Protein AF-A0A965VX26-F1 (afdb_monomer)

Nearest PDB structures (foldseek):
  9bou-assembly1_A  TM=5.427E-01  e=1.656E-04  Streptomyces coelicolor A3(2)
  5ig9-assembly2_C  TM=5.620E-01  e=6.308E-04  Microcystis aeruginosa MRC
  5wp3-assembly1_B  TM=5.581E-01  e=1.119E+00  synthetic construct

Mean predicted aligned error: 7.08 Å

Structure (mmCIF, N/CA/C/O backbone):
data_AF-A0A965VX26-F1
#
_entry.id   AF-A0A965VX26-F1
#
loop_
_atom_site.group_PDB
_atom_site.id
_atom_site.type_symbol
_atom_site.label_atom_id
_atom_site.label_alt_id
_atom_site.label_comp_id
_atom_site.label_asym_id
_atom_site.label_entity_id
_atom_site.label_seq_id
_atom_site.pdbx_PDB_ins_code
_atom_site.Cartn_x
_atom_site.Cartn_y
_atom_site.Cartn_z
_atom_site.occupancy
_atom_site.B_iso_or_equiv
_atom_site.auth_seq_id
_atom_site.auth_comp_id
_atom_site.auth_asym_id
_atom_site.auth_atom_id
_atom_site.pdbx_PDB_model_num
ATOM 1 N N . MET A 1 1 ? -35.410 -20.262 22.125 1.00 46.94 1 MET A N 1
ATOM 2 C CA . MET A 1 1 ? -34.190 -19.882 21.387 1.00 46.94 1 MET A CA 1
ATOM 3 C C . MET A 1 1 ? -33.340 -19.057 22.327 1.00 46.94 1 MET A C 1
ATOM 5 O O . MET A 1 1 ? -33.907 -18.409 23.198 1.00 46.94 1 MET A O 1
ATOM 9 N N . ASN A 1 2 ? -32.018 -19.156 22.201 1.00 61.56 2 ASN A N 1
ATOM 10 C CA . ASN A 1 2 ? -31.073 -18.291 22.903 1.00 61.56 2 ASN A CA 1
ATOM 11 C C . ASN A 1 2 ? -31.492 -16.828 22.695 1.00 61.56 2 ASN A C 1
ATOM 13 O O . ASN A 1 2 ? -31.926 -16.487 21.597 1.00 61.56 2 ASN A O 1
ATOM 17 N N . SER A 1 3 ? -31.428 -16.024 23.755 1.00 75.19 3 SER A N 1
ATOM 18 C CA . SER A 1 3 ? -31.743 -14.593 23.738 1.00 75.19 3 SER A CA 1
ATOM 19 C C . SER A 1 3 ? -31.181 -13.897 22.481 1.00 75.19 3 SER A C 1
ATOM 21 O O . SER A 1 3 ? -30.036 -14.181 22.117 1.00 75.19 3 SER A O 1
ATOM 23 N N . PRO A 1 4 ? -31.937 -12.999 21.813 1.00 82.88 4 PRO A N 1
ATOM 24 C CA . PRO A 1 4 ? -31.424 -12.213 20.685 1.00 82.88 4 PRO A CA 1
ATOM 25 C C . PRO A 1 4 ? -30.352 -11.197 21.119 1.00 82.88 4 PRO A C 1
ATOM 27 O O . PRO A 1 4 ? -29.702 -10.588 20.270 1.00 82.88 4 PRO A O 1
ATOM 30 N N . PHE A 1 5 ? -30.171 -11.019 22.432 1.00 89.94 5 PHE A N 1
ATOM 31 C CA . PHE A 1 5 ? -29.194 -10.139 23.052 1.00 89.94 5 PHE A CA 1
ATOM 32 C C . PHE A 1 5 ? -27.872 -10.882 23.250 1.00 89.94 5 PHE A C 1
ATOM 34 O O . PHE A 1 5 ? -27.717 -11.668 24.189 1.00 89.94 5 PHE A O 1
ATOM 41 N N . ILE A 1 6 ? -26.901 -10.632 22.370 1.00 92.25 6 ILE A N 1
ATOM 42 C CA . ILE A 1 6 ? -25.588 -11.275 22.457 1.00 92.25 6 ILE A CA 1
ATOM 43 C C . ILE A 1 6 ? -24.592 -10.301 23.094 1.00 92.25 6 ILE A C 1
ATOM 45 O O . ILE A 1 6 ? -24.214 -9.319 22.455 1.00 92.25 6 ILE A O 1
ATOM 49 N N . PRO A 1 7 ? -24.128 -10.539 24.332 1.00 93.94 7 PRO A N 1
ATOM 50 C CA . PRO A 1 7 ? -23.059 -9.737 24.914 1.00 93.94 7 PRO A CA 1
ATOM 51 C C . PRO A 1 7 ? -21.804 -9.747 24.048 1.00 93.94 7 PRO A C 1
ATOM 53 O O . PRO A 1 7 ? -21.308 -10.819 23.679 1.00 93.94 7 PRO A O 1
ATOM 56 N N . VAL A 1 8 ? -21.265 -8.556 23.789 1.00 94.19 8 VAL A N 1
ATOM 57 C CA . VAL A 1 8 ? -20.027 -8.380 23.024 1.00 94.19 8 VAL A CA 1
ATOM 58 C C . VAL A 1 8 ? -18.885 -9.108 23.733 1.00 94.19 8 VAL A C 1
ATOM 60 O O . VAL A 1 8 ? -18.608 -8.867 24.908 1.00 94.19 8 VAL A O 1
ATOM 63 N N . GLY A 1 9 ? -18.213 -10.008 23.016 1.00 93.06 9 GLY A N 1
ATOM 64 C CA . GLY A 1 9 ? -17.111 -10.810 23.544 1.00 93.06 9 GLY A CA 1
ATOM 65 C C . GLY A 1 9 ? -17.534 -11.947 24.466 1.00 93.06 9 GLY A C 1
ATOM 66 O O . GLY A 1 9 ? -16.700 -12.509 25.172 1.00 93.06 9 GLY A O 1
ATOM 67 N N . SER A 1 10 ? -18.817 -12.301 24.493 1.00 91.69 10 SER A N 1
ATOM 68 C CA . SER A 1 10 ? -19.232 -13.545 25.134 1.00 91.69 10 SER A CA 1
ATOM 69 C C . SER A 1 10 ? -18.765 -14.760 24.334 1.00 91.69 10 SER A C 1
ATOM 71 O O . SER A 1 10 ? -18.637 -14.712 23.116 1.00 91.69 10 SER A O 1
ATOM 73 N N . GLY A 1 11 ? -18.557 -15.900 24.996 1.00 90.94 11 GLY A N 1
ATOM 74 C CA . GLY A 1 11 ? -18.248 -17.166 24.314 1.00 90.94 11 GLY A CA 1
ATOM 75 C C . GLY A 1 11 ? -19.399 -17.725 23.460 1.00 90.94 11 GLY A C 1
ATOM 76 O O . GLY A 1 11 ? -19.327 -18.869 23.018 1.00 90.94 11 GLY A O 1
ATOM 77 N N . GLN A 1 12 ? -20.479 -16.960 23.265 1.00 91.44 12 GLN A N 1
ATOM 78 C CA . GLN A 1 12 ? -21.598 -17.342 22.416 1.00 91.44 12 GLN A CA 1
ATOM 79 C C . GLN A 1 12 ? -21.196 -17.256 20.941 1.00 91.44 12 GLN A C 1
ATOM 81 O O . GLN A 1 12 ? -20.527 -16.317 20.502 1.00 91.44 12 GLN A O 1
ATOM 86 N N . VAL A 1 13 ? -21.614 -18.260 20.175 1.00 89.62 13 VAL A N 1
ATOM 87 C CA . VAL A 1 13 ? -21.373 -18.326 18.734 1.00 89.62 13 VAL A CA 1
ATOM 88 C C . VAL A 1 13 ? -22.346 -17.387 18.031 1.00 89.62 13 VAL A C 1
ATOM 90 O O . VAL A 1 13 ? -23.559 -17.513 18.202 1.00 89.62 13 VAL A O 1
ATOM 93 N N . LEU A 1 14 ? -21.815 -16.469 17.224 1.00 89.75 14 LEU A N 1
ATOM 94 C CA . LEU A 1 14 ? -22.632 -15.631 16.356 1.00 89.75 14 LEU A CA 1
ATOM 95 C C . LEU A 1 14 ? -23.175 -16.462 15.176 1.00 89.75 14 LEU A C 1
ATOM 97 O O . LEU A 1 14 ? -22.440 -17.282 14.619 1.00 89.75 14 LEU A O 1
ATOM 101 N N . PRO A 1 15 ? -24.433 -16.252 14.756 1.00 88.44 15 PRO A N 1
ATOM 102 C CA . PRO A 1 15 ? -24.955 -16.756 13.491 1.00 88.44 15 PRO A CA 1
ATOM 103 C C . PRO A 1 15 ? -24.020 -16.425 12.319 1.00 88.44 15 PRO A C 1
ATOM 105 O O . PRO A 1 15 ? -23.493 -15.315 12.236 1.00 88.44 15 PRO A O 1
ATOM 108 N N . TRP A 1 16 ? -23.870 -17.358 11.376 1.00 82.38 16 TRP A N 1
ATOM 109 C CA . TRP A 1 16 ? -23.064 -17.194 10.147 1.00 82.38 16 TRP A CA 1
ATOM 110 C C . TRP A 1 16 ? -23.465 -15.974 9.307 1.00 82.38 16 TRP A C 1
ATOM 112 O O . TRP A 1 16 ? -22.690 -15.445 8.522 1.00 82.38 16 TRP A O 1
ATOM 122 N N . GLU A 1 17 ? -24.700 -15.553 9.500 1.00 87.25 17 GLU A N 1
ATOM 123 C CA . GLU A 1 17 ? -25.380 -14.487 8.803 1.00 87.25 17 GLU A CA 1
ATOM 124 C C . GLU A 1 17 ? -25.075 -13.086 9.361 1.00 87.25 17 GLU A C 1
ATOM 126 O O . GLU A 1 17 ? -25.539 -12.123 8.769 1.00 87.25 17 GLU A O 1
ATOM 131 N N . THR A 1 18 ? -24.349 -12.960 10.481 1.00 90.69 18 THR A N 1
ATOM 132 C CA . THR A 1 18 ? -24.051 -11.695 11.197 1.00 90.69 18 THR A CA 1
ATOM 133 C C . THR A 1 18 ? -23.145 -10.753 10.401 1.00 90.69 18 THR A C 1
ATOM 135 O O . THR A 1 18 ? -22.296 -11.210 9.633 1.00 90.69 18 THR A O 1
ATOM 138 N N . HIS A 1 19 ? -23.292 -9.437 10.601 1.00 92.19 19 HIS A N 1
ATOM 139 C CA . HIS A 1 19 ? -22.569 -8.461 9.791 1.00 92.19 19 HIS A CA 1
ATOM 140 C C . HIS A 1 19 ? -21.061 -8.618 10.042 1.00 92.19 19 HIS A C 1
ATOM 142 O O . HIS A 1 19 ? -20.663 -8.723 11.210 1.00 92.19 19 HIS A O 1
ATOM 148 N N . PRO A 1 20 ? -20.194 -8.609 9.008 1.00 92.69 20 PRO A N 1
ATOM 149 C CA . PRO A 1 20 ? -18.767 -8.887 9.183 1.00 92.69 20 PRO A CA 1
ATOM 150 C C . PRO A 1 20 ? -18.095 -8.017 10.253 1.00 92.69 20 PRO A C 1
ATOM 152 O O . PRO A 1 20 ? -17.349 -8.532 11.082 1.00 92.69 20 PRO A O 1
ATOM 155 N N . SER A 1 21 ? -18.417 -6.720 10.311 1.00 92.94 21 SER A N 1
ATOM 156 C CA . SER A 1 21 ? -17.900 -5.811 11.346 1.00 92.94 21 SER A CA 1
ATOM 157 C C . SER A 1 21 ? -18.284 -6.232 12.766 1.00 92.94 21 SER A C 1
ATOM 159 O O . SER A 1 21 ? -17.450 -6.184 13.665 1.00 92.94 21 SER A O 1
ATOM 161 N N . LEU A 1 22 ? -19.520 -6.695 12.981 1.00 94.75 22 LEU A N 1
ATOM 162 C CA . LEU A 1 22 ? -19.985 -7.153 14.294 1.00 94.75 22 LEU A CA 1
ATOM 163 C C . LEU A 1 22 ? -19.286 -8.445 14.707 1.00 94.75 22 LEU A C 1
ATOM 165 O O . LEU A 1 22 ? -18.865 -8.580 15.857 1.00 94.75 22 LEU A O 1
ATOM 169 N N . ALA A 1 23 ? -19.110 -9.367 13.756 1.00 95.00 23 ALA A N 1
ATOM 170 C CA . ALA A 1 23 ? -18.361 -10.595 13.982 1.00 95.00 23 ALA A CA 1
ATOM 171 C C . ALA A 1 23 ? -16.907 -10.304 14.389 1.00 95.00 23 ALA A C 1
ATOM 173 O O . ALA A 1 23 ? -16.409 -10.895 15.349 1.00 95.00 23 ALA A O 1
ATOM 174 N N . LEU A 1 24 ? -16.258 -9.342 13.725 1.00 95.81 24 LEU A N 1
ATOM 175 C CA . LEU A 1 24 ? -14.907 -8.899 14.069 1.00 95.81 24 LEU A CA 1
ATOM 176 C C . LEU A 1 24 ? -14.843 -8.239 15.451 1.00 95.81 24 LEU A C 1
ATOM 178 O O . LEU A 1 24 ? -13.962 -8.584 16.233 1.00 95.81 24 LEU A O 1
ATOM 182 N N . ILE A 1 25 ? -15.771 -7.337 15.790 1.00 96.62 25 ILE A N 1
ATOM 183 C CA . ILE A 1 25 ? -15.831 -6.696 17.118 1.00 96.62 25 ILE A CA 1
ATOM 184 C C . ILE A 1 25 ? -15.974 -7.752 18.219 1.00 96.62 25 ILE A C 1
ATOM 186 O O . ILE A 1 25 ? -15.219 -7.746 19.193 1.00 96.62 25 ILE A O 1
ATOM 190 N N . HIS A 1 26 ? -16.901 -8.696 18.047 1.00 96.38 26 HIS A N 1
ATOM 191 C CA . HIS A 1 26 ? -17.120 -9.788 18.995 1.00 96.38 26 HIS A CA 1
ATOM 192 C C . HIS A 1 26 ? -15.868 -10.650 19.180 1.00 96.38 26 HIS A C 1
ATOM 194 O O . HIS A 1 26 ? -15.444 -10.912 20.307 1.00 96.38 26 HIS A O 1
ATOM 200 N N . GLN A 1 27 ? -15.233 -11.037 18.072 1.00 95.94 27 GLN A N 1
ATOM 201 C CA . GLN A 1 27 ? -14.010 -11.833 18.081 1.00 95.94 27 GLN A CA 1
ATOM 202 C C . GLN A 1 27 ? -12.835 -11.083 18.725 1.00 95.94 27 GLN A C 1
ATOM 204 O O . GLN A 1 27 ? -12.102 -11.654 19.529 1.00 95.94 27 GLN A O 1
ATOM 209 N N . LEU A 1 28 ? -12.652 -9.799 18.417 1.00 96.69 28 LEU A N 1
ATOM 210 C CA . LEU A 1 28 ? -11.599 -8.982 19.018 1.00 96.69 28 LEU A CA 1
ATOM 211 C C . LEU A 1 28 ? -11.818 -8.803 20.525 1.00 96.69 28 LEU A C 1
ATOM 213 O O . LEU A 1 28 ? -10.859 -8.894 21.291 1.00 96.69 28 LEU A O 1
ATOM 217 N N . LYS A 1 29 ? -13.062 -8.622 20.986 1.00 96.88 29 LYS A N 1
ATOM 218 C CA . LYS A 1 29 ? -13.354 -8.539 22.426 1.00 96.88 29 LYS A CA 1
ATOM 219 C C . LYS A 1 29 ? -12.999 -9.849 23.142 1.00 96.88 29 LYS A C 1
ATOM 221 O O . LYS A 1 29 ? -12.417 -9.788 24.221 1.00 96.88 29 LYS A O 1
ATOM 226 N N . LEU A 1 30 ? -13.240 -11.015 22.527 1.00 95.19 30 LEU A N 1
ATOM 227 C CA . LEU A 1 30 ? -12.780 -12.317 23.048 1.00 95.19 30 LEU A CA 1
ATOM 228 C C . LEU A 1 30 ? -11.248 -12.401 23.181 1.00 95.19 30 LEU A C 1
ATOM 230 O O . LEU A 1 30 ? -10.740 -13.077 24.074 1.00 95.19 30 LEU A O 1
ATOM 234 N N . PHE A 1 31 ? -10.505 -11.684 22.334 1.00 95.50 31 PHE A N 1
ATOM 235 C CA . PHE A 1 31 ? -9.048 -11.538 22.427 1.00 95.50 31 PHE A CA 1
ATOM 236 C C . PHE A 1 31 ? -8.596 -10.393 23.352 1.00 95.50 31 PHE A C 1
ATOM 238 O O . PHE A 1 31 ? -7.444 -9.963 23.279 1.00 95.50 31 PHE A O 1
ATOM 245 N N . ASN A 1 32 ? -9.473 -9.918 24.244 1.00 96.25 32 ASN A N 1
ATOM 246 C CA . ASN A 1 32 ? -9.217 -8.842 25.207 1.00 96.25 32 ASN A CA 1
ATOM 247 C C . ASN A 1 32 ? -8.834 -7.497 24.567 1.00 96.25 32 ASN A C 1
ATOM 249 O O . ASN A 1 32 ? -8.087 -6.715 25.160 1.00 96.25 32 ASN A O 1
ATOM 253 N N . PHE A 1 33 ? -9.335 -7.201 23.365 1.00 97.00 33 PHE A N 1
ATOM 254 C CA . PHE A 1 33 ? -9.203 -5.852 22.816 1.00 97.00 33 PHE A CA 1
ATOM 255 C C . PHE A 1 33 ? -10.015 -4.846 23.644 1.00 97.00 33 PHE A C 1
ATOM 257 O O . PHE A 1 33 ? -11.072 -5.202 24.180 1.00 97.00 33 PHE A O 1
ATOM 264 N N . PRO A 1 34 ? -9.558 -3.582 23.732 1.00 96.62 34 PRO A N 1
ATOM 265 C CA . PRO A 1 34 ? -10.262 -2.533 24.455 1.00 96.62 34 PRO A CA 1
ATOM 266 C C . PRO A 1 34 ? -11.490 -2.094 23.651 1.00 96.62 34 PRO A C 1
ATOM 268 O O . PRO A 1 34 ? -11.472 -1.112 22.924 1.00 96.62 34 PRO A O 1
ATOM 271 N N . ILE A 1 35 ? -12.560 -2.867 23.734 1.00 97.06 35 ILE A N 1
ATOM 272 C CA . ILE A 1 35 ? -13.862 -2.560 23.140 1.00 97.06 35 ILE A CA 1
ATOM 273 C C . ILE A 1 35 ? -14.816 -2.281 24.309 1.00 97.06 35 ILE A C 1
ATOM 275 O O . ILE A 1 35 ? -14.767 -3.041 25.285 1.00 97.06 35 ILE A O 1
ATOM 279 N N . PRO A 1 36 ? -15.651 -1.227 24.273 1.00 96.50 36 PRO A N 1
ATOM 280 C CA . PRO A 1 36 ? -16.625 -0.957 25.333 1.00 96.50 36 PRO A CA 1
ATOM 281 C C . PRO A 1 36 ? -17.550 -2.157 25.571 1.00 96.50 36 PRO A C 1
ATOM 283 O O . PRO A 1 36 ? -17.713 -3.006 24.689 1.00 96.50 36 PRO A O 1
ATOM 286 N N . ASN A 1 37 ? -18.139 -2.278 26.762 1.00 96.75 37 ASN A N 1
ATOM 287 C CA . ASN A 1 37 ? -19.130 -3.333 26.960 1.00 96.75 37 ASN A CA 1
ATOM 288 C C . ASN A 1 37 ? -20.397 -2.995 26.179 1.00 96.75 37 ASN A C 1
ATOM 290 O O . ASN A 1 37 ? -20.661 -1.837 25.852 1.00 96.75 37 ASN A O 1
ATOM 294 N N . GLY A 1 38 ? -21.162 -4.021 25.831 1.00 96.19 38 GLY A N 1
ATOM 295 C CA . GLY A 1 38 ? -22.310 -3.818 24.974 1.00 96.19 38 GLY A CA 1
ATOM 296 C C . GLY A 1 38 ? -23.026 -5.092 24.577 1.00 96.19 38 GLY A C 1
ATOM 297 O O . GLY A 1 38 ? -22.689 -6.196 25.017 1.00 96.19 38 GLY A O 1
ATOM 298 N N . ILE A 1 39 ? -24.017 -4.908 23.715 1.00 96.44 39 ILE A N 1
ATOM 299 C CA . ILE A 1 39 ? -24.930 -5.938 23.232 1.00 96.44 39 ILE A CA 1
ATOM 300 C C . ILE A 1 39 ? -24.989 -5.856 21.705 1.00 96.44 39 ILE A C 1
ATOM 302 O O . ILE A 1 39 ? -25.083 -4.773 21.126 1.00 96.44 39 ILE A O 1
ATOM 306 N N . ILE A 1 40 ? -24.944 -7.016 21.059 1.00 95.81 40 ILE A N 1
ATOM 307 C CA . ILE A 1 40 ? -25.189 -7.199 19.631 1.00 95.81 40 ILE A CA 1
ATOM 308 C C . ILE A 1 40 ? -26.622 -7.697 19.463 1.00 95.81 40 ILE A C 1
ATOM 310 O O . ILE A 1 40 ? -27.019 -8.661 20.122 1.00 95.81 40 ILE A O 1
ATOM 314 N N . LEU A 1 41 ? -27.371 -7.057 18.566 1.00 93.81 41 LEU A N 1
ATOM 315 C CA . LEU A 1 41 ? -28.702 -7.486 18.144 1.00 93.81 41 LEU A CA 1
ATOM 316 C C . LEU A 1 41 ? -28.645 -7.892 16.684 1.00 93.81 41 LEU A C 1
ATOM 318 O O . LEU A 1 41 ? -28.256 -7.102 15.822 1.00 93.81 41 LEU A O 1
ATOM 322 N N . ILE A 1 42 ? -29.063 -9.116 16.409 1.00 89.56 42 ILE A N 1
ATOM 323 C CA . ILE A 1 42 ? -29.010 -9.682 15.067 1.00 89.56 42 ILE A CA 1
ATOM 324 C C . ILE A 1 42 ? -30.424 -9.747 14.533 1.00 89.56 42 ILE A C 1
ATOM 326 O O . ILE A 1 42 ? -31.256 -10.449 15.105 1.00 89.56 42 ILE A O 1
ATOM 330 N N . HIS A 1 43 ? -30.668 -9.019 13.446 1.00 84.50 43 HIS A N 1
ATOM 331 C CA . HIS A 1 43 ? -31.958 -8.964 12.772 1.00 84.50 43 HIS A CA 1
ATOM 332 C C . HIS A 1 43 ? -33.170 -8.885 13.732 1.00 84.50 43 HIS A C 1
ATOM 334 O O . HIS A 1 43 ? -34.036 -9.764 13.703 1.00 84.50 43 HIS A O 1
ATOM 340 N N . PRO A 1 44 ? -33.237 -7.871 14.620 1.00 81.69 44 PRO A N 1
ATOM 341 C CA . PRO A 1 44 ? -34.403 -7.703 15.478 1.00 81.69 44 PRO A CA 1
ATOM 342 C C . PRO A 1 44 ? -35.669 -7.575 14.620 1.00 81.69 44 PRO A C 1
ATOM 344 O O . PRO A 1 44 ? -35.653 -6.973 13.545 1.00 81.69 44 PRO A O 1
ATOM 347 N N . ASN A 1 45 ? -36.754 -8.207 15.067 1.00 77.88 45 ASN A N 1
ATOM 348 C CA . ASN A 1 45 ? -37.990 -8.267 14.300 1.00 77.88 45 ASN A CA 1
ATOM 349 C C . ASN A 1 45 ? -38.644 -6.878 14.301 1.00 77.88 45 ASN A C 1
ATOM 351 O O . ASN A 1 45 ? -38.993 -6.357 15.361 1.00 77.88 45 ASN A O 1
ATOM 355 N N . PHE A 1 46 ? -38.764 -6.270 13.122 1.00 74.06 46 PHE A N 1
ATOM 356 C CA . PHE A 1 46 ? -39.333 -4.936 12.965 1.00 74.06 46 PHE A CA 1
ATOM 357 C C . PHE A 1 46 ? -40.753 -5.010 12.426 1.00 74.06 46 PHE A C 1
ATOM 359 O O . PHE A 1 46 ? -41.030 -5.667 11.421 1.00 74.06 46 PHE A O 1
ATOM 366 N N . ASN A 1 47 ? -41.646 -4.272 13.070 1.00 69.00 47 ASN A N 1
ATOM 367 C CA . ASN A 1 47 ? -43.015 -4.078 12.630 1.00 69.00 47 ASN A CA 1
ATOM 368 C C . ASN A 1 47 ? -43.028 -2.867 11.679 1.00 69.00 47 ASN A C 1
ATOM 370 O O . ASN A 1 47 ? -42.123 -2.032 11.717 1.00 69.00 47 ASN A O 1
ATOM 374 N N . GLN A 1 48 ? -44.084 -2.693 10.874 1.00 60.91 48 GLN A N 1
ATOM 375 C CA . GLN A 1 48 ? -44.227 -1.501 10.012 1.00 60.91 48 GLN A CA 1
ATOM 376 C C . GLN A 1 48 ? -44.208 -0.167 10.793 1.00 60.91 48 GLN A C 1
ATOM 378 O O . GLN A 1 48 ? -43.958 0.878 10.202 1.00 60.91 48 GLN A O 1
ATOM 383 N N . GLU A 1 49 ? -44.438 -0.199 12.110 1.00 64.88 49 GLU A N 1
ATOM 384 C CA . GLU A 1 49 ? -44.476 0.970 13.003 1.00 64.88 49 GLU A CA 1
ATOM 385 C C . GLU A 1 49 ? -43.194 1.157 13.852 1.00 64.88 49 GLU A C 1
ATOM 387 O O . GLU A 1 49 ? -43.099 2.107 14.634 1.00 64.88 49 GLU A O 1
ATOM 392 N N . GLY A 1 50 ? -42.190 0.283 13.700 1.00 67.50 50 GLY A N 1
ATOM 393 C CA . GLY A 1 50 ? -40.934 0.311 14.460 1.00 67.50 50 GLY A CA 1
ATOM 394 C C . GLY A 1 50 ? -40.655 -0.984 15.228 1.00 67.50 50 GLY A C 1
ATOM 395 O O . GLY A 1 50 ? -41.150 -2.052 14.871 1.00 67.50 50 GLY A O 1
ATOM 396 N N . LEU A 1 51 ? -39.826 -0.898 16.272 1.00 76.56 51 LEU A N 1
ATOM 397 C CA . LEU A 1 51 ? -39.580 -2.022 17.180 1.00 76.56 51 LEU A CA 1
ATOM 398 C C . LEU A 1 51 ? -40.832 -2.373 17.980 1.00 76.56 51 LEU A C 1
ATOM 400 O O . LEU A 1 51 ? -41.523 -1.481 18.470 1.00 76.56 51 LEU A O 1
ATOM 404 N N . ASP A 1 52 ? -41.066 -3.673 18.158 1.00 84.69 52 ASP A N 1
ATOM 405 C CA . ASP A 1 52 ? -42.043 -4.187 19.114 1.00 84.69 52 ASP A CA 1
ATOM 406 C C . ASP A 1 52 ? -41.780 -3.577 20.512 1.00 84.69 52 ASP A C 1
ATOM 408 O O . ASP A 1 52 ? -40.670 -3.729 21.037 1.00 84.69 52 ASP A O 1
ATOM 412 N N . PRO A 1 53 ? -42.760 -2.882 21.129 1.00 86.00 53 PRO A N 1
ATOM 413 C CA . PRO A 1 53 ? -42.610 -2.317 22.468 1.00 86.00 53 PRO A CA 1
ATOM 414 C C . PRO A 1 53 ? -42.150 -3.344 23.504 1.00 86.00 53 PRO A C 1
ATOM 416 O O . PRO A 1 53 ? -41.346 -3.009 24.371 1.00 86.00 53 PRO A O 1
ATOM 419 N N . HIS A 1 54 ? -42.598 -4.598 23.381 1.00 89.00 54 HIS A N 1
ATOM 420 C CA . HIS A 1 54 ? -42.197 -5.653 24.304 1.00 89.00 54 HIS A CA 1
ATOM 421 C C . HIS A 1 54 ? -40.706 -5.987 24.175 1.00 89.00 54 HIS A C 1
ATOM 423 O O . HIS A 1 54 ? -40.007 -6.098 25.178 1.00 89.00 54 HIS A O 1
ATOM 429 N N . PHE A 1 55 ? -40.187 -6.047 22.945 1.00 89.06 55 PHE A N 1
ATOM 430 C CA . PHE A 1 55 ? -38.757 -6.242 22.704 1.00 89.06 55 PHE A CA 1
ATOM 431 C C . PHE A 1 55 ? -37.925 -5.088 23.274 1.00 89.06 55 PHE A C 1
ATOM 433 O O . PHE A 1 55 ? -36.833 -5.307 23.796 1.00 89.06 55 PHE A O 1
ATOM 440 N N . LEU A 1 56 ? -38.417 -3.847 23.177 1.00 89.00 56 LEU A N 1
ATOM 441 C CA . LEU A 1 56 ? -37.714 -2.693 23.736 1.00 89.00 56 LEU A CA 1
ATOM 442 C C . LEU A 1 56 ? -37.644 -2.765 25.269 1.00 89.00 56 LEU A C 1
ATOM 444 O O . LEU A 1 56 ? -36.593 -2.467 25.833 1.00 89.00 56 LEU A O 1
ATOM 448 N N . GLU A 1 57 ? -38.722 -3.186 25.935 1.00 90.88 57 GLU A N 1
ATOM 449 C CA . GLU A 1 57 ? -38.730 -3.422 27.385 1.00 90.88 57 GLU A CA 1
ATOM 450 C C . GLU A 1 57 ? -37.748 -4.532 27.785 1.00 90.88 57 GLU A C 1
ATOM 452 O O . GLU A 1 57 ? -36.957 -4.337 28.711 1.00 90.88 57 GLU A O 1
ATOM 457 N N . GLU A 1 58 ? -37.739 -5.656 27.058 1.00 91.94 58 GLU A N 1
ATOM 458 C CA . GLU A 1 58 ? -36.780 -6.747 27.272 1.00 91.94 58 GLU A CA 1
ATOM 459 C C . GLU A 1 58 ? -35.331 -6.274 27.096 1.00 91.94 58 GLU A C 1
ATOM 461 O O . GLU A 1 58 ? -34.479 -6.563 27.935 1.00 91.94 58 GLU A O 1
ATOM 466 N N . LEU A 1 59 ? -35.049 -5.493 26.049 1.00 91.31 59 LEU A N 1
ATOM 467 C CA . LEU A 1 59 ? -33.723 -4.931 25.802 1.00 91.31 59 LEU A CA 1
ATOM 468 C C . LEU A 1 59 ? -33.292 -3.976 26.922 1.00 91.31 59 LEU A C 1
ATOM 470 O O . LEU A 1 59 ? -32.149 -4.030 27.369 1.00 91.31 59 LEU A O 1
ATOM 474 N N . GLN A 1 60 ? -34.182 -3.095 27.381 1.00 91.50 60 GLN A N 1
ATOM 475 C CA . GLN A 1 60 ? -33.878 -2.189 28.491 1.00 91.50 60 GLN A CA 1
ATOM 476 C C . GLN A 1 60 ? -33.577 -2.961 29.776 1.00 91.50 60 GLN A C 1
ATOM 478 O O . GLN A 1 60 ? -32.658 -2.596 30.509 1.00 91.50 60 GLN A O 1
ATOM 483 N N . GLU A 1 61 ? -34.336 -4.019 30.050 1.00 92.44 61 GLU A N 1
ATOM 484 C CA . GLU A 1 61 ? -34.111 -4.870 31.211 1.00 92.44 61 GLU A CA 1
ATOM 485 C C . GLU A 1 61 ? -32.782 -5.625 31.108 1.00 92.44 61 GLU A C 1
ATOM 487 O O . GLU A 1 61 ? -32.007 -5.638 32.062 1.00 92.44 61 GLU A O 1
ATOM 492 N N . GLU A 1 62 ? -32.447 -6.144 29.928 1.00 92.19 62 GLU A N 1
ATOM 493 C CA . GLU A 1 62 ? -31.158 -6.779 29.657 1.00 92.19 62 GLU A CA 1
ATOM 494 C C . GLU A 1 62 ? -29.983 -5.801 29.854 1.00 92.19 62 GLU A C 1
ATOM 496 O O . GLU A 1 62 ? -28.965 -6.160 30.448 1.00 92.19 62 GLU A O 1
ATOM 501 N N . ILE A 1 63 ? -30.118 -4.545 29.406 1.00 92.06 63 ILE A N 1
ATOM 502 C CA . ILE A 1 63 ? -29.110 -3.492 29.618 1.00 92.06 63 ILE A CA 1
ATOM 503 C C . ILE A 1 63 ? -28.919 -3.221 31.120 1.00 92.06 63 ILE A C 1
ATOM 505 O O . ILE A 1 63 ? -27.777 -3.131 31.578 1.00 92.06 63 ILE A O 1
ATOM 509 N N . ARG A 1 64 ? -30.010 -3.147 31.901 1.00 92.00 64 ARG A N 1
ATOM 510 C CA . ARG A 1 64 ? -29.955 -2.949 33.364 1.00 92.00 64 ARG A CA 1
ATOM 511 C C . ARG A 1 64 ? -29.320 -4.134 34.085 1.00 92.00 64 ARG A C 1
ATOM 513 O O . ARG A 1 64 ? -28.459 -3.928 34.935 1.00 92.00 64 ARG A O 1
ATOM 520 N N . GLN A 1 65 ? -29.707 -5.361 33.737 1.00 92.19 65 GLN A N 1
ATOM 521 C CA . GLN A 1 65 ? -29.168 -6.587 34.342 1.00 92.19 65 GLN A CA 1
ATOM 522 C C . GLN A 1 65 ? -27.668 -6.755 34.098 1.00 92.19 65 GLN A C 1
ATOM 524 O O . GLN A 1 65 ? -26.974 -7.390 34.889 1.00 92.19 65 GLN A O 1
ATOM 529 N N . ARG A 1 66 ? -27.165 -6.181 33.004 1.00 88.50 66 ARG A N 1
ATOM 530 C CA . ARG A 1 66 ? -25.746 -6.193 32.635 1.00 88.50 66 ARG A CA 1
ATOM 531 C C . ARG A 1 66 ? -24.947 -5.030 33.210 1.00 88.50 66 ARG A C 1
ATOM 533 O O . ARG A 1 66 ? -23.760 -4.943 32.913 1.00 88.50 66 ARG A O 1
ATOM 540 N N . GLU A 1 67 ? -25.585 -4.166 33.998 1.00 91.31 67 GLU A N 1
ATOM 541 C CA . GLU A 1 67 ? -24.966 -2.994 34.626 1.00 91.31 67 GLU A CA 1
ATOM 542 C C . GLU A 1 67 ? -24.277 -2.054 33.618 1.00 91.31 67 GLU A C 1
ATOM 544 O O . GLU A 1 67 ? -23.308 -1.377 33.957 1.00 91.31 67 GLU A O 1
ATOM 549 N N . LEU A 1 68 ? -24.778 -1.997 32.377 1.00 89.75 68 LEU A N 1
ATOM 550 C CA . LEU A 1 68 ? -24.257 -1.066 31.377 1.00 89.75 68 LEU A CA 1
ATOM 551 C C . LEU A 1 68 ? -24.614 0.377 31.758 1.00 89.75 68 LEU A C 1
ATOM 553 O O . LEU A 1 68 ? -25.648 0.646 32.380 1.00 89.75 68 LEU A O 1
ATOM 557 N N . THR A 1 69 ? -23.782 1.330 31.342 1.00 85.06 69 THR A N 1
ATOM 558 C CA . THR A 1 69 ? -24.050 2.758 31.558 1.00 85.06 69 THR A CA 1
ATOM 559 C C . THR A 1 69 ? -25.355 3.208 30.898 1.00 85.06 69 THR A C 1
ATOM 561 O O . THR A 1 69 ? -25.724 2.742 29.824 1.00 85.06 69 THR A O 1
ATOM 564 N N . LEU A 1 70 ? -26.041 4.185 31.505 1.00 87.44 70 LEU A N 1
ATOM 565 C CA . LEU A 1 70 ? -27.261 4.773 30.927 1.00 87.44 70 LEU A CA 1
ATOM 566 C C . LEU A 1 70 ? -26.993 5.618 29.670 1.00 87.44 70 LEU A C 1
ATOM 568 O O . LEU A 1 70 ? -27.927 5.903 28.927 1.00 87.44 70 LEU A O 1
ATOM 572 N N . ASP A 1 71 ? -25.739 6.020 29.447 1.00 91.88 71 ASP A N 1
ATOM 573 C CA . ASP A 1 71 ? -25.282 6.712 28.241 1.00 91.88 71 ASP A CA 1
ATOM 574 C C . ASP A 1 71 ? -24.669 5.681 27.285 1.00 91.88 71 ASP A C 1
ATOM 576 O O . ASP A 1 71 ? -23.694 4.996 27.618 1.00 91.88 71 ASP A O 1
ATOM 580 N N . LEU A 1 72 ? -25.286 5.528 26.119 1.00 94.38 72 LEU A N 1
ATOM 581 C CA . LEU A 1 72 ? -25.033 4.459 25.161 1.00 94.38 72 LEU A CA 1
ATOM 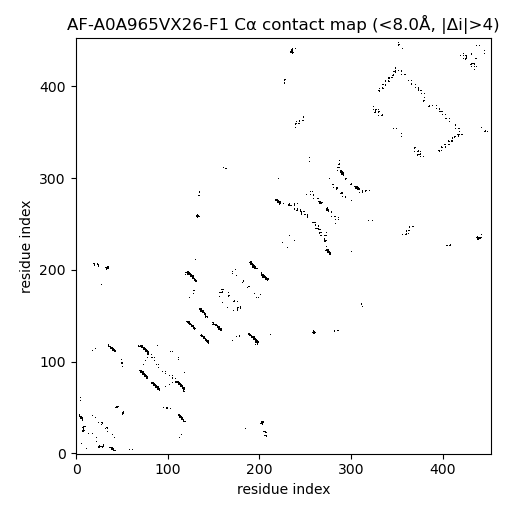582 C C . LEU A 1 72 ? -24.744 5.038 23.776 1.00 94.38 72 LEU A C 1
ATOM 584 O O . LEU A 1 72 ? -25.117 6.159 23.433 1.00 94.38 72 LEU A O 1
ATOM 588 N N . THR A 1 73 ? -24.096 4.244 22.936 1.00 93.94 73 THR A N 1
ATOM 589 C CA . THR A 1 73 ? -23.950 4.507 21.504 1.00 93.94 73 THR A CA 1
ATOM 590 C C . THR A 1 73 ? -24.571 3.358 20.734 1.00 93.94 73 THR A C 1
ATOM 592 O O . THR A 1 73 ? -24.172 2.207 20.912 1.00 93.94 73 THR A O 1
ATOM 595 N N . LEU A 1 74 ? -25.538 3.675 19.876 1.00 95.00 74 LEU A N 1
ATOM 596 C CA . LEU A 1 74 ? -26.162 2.717 18.975 1.00 95.00 74 LEU A CA 1
ATOM 597 C C . LEU A 1 74 ? -25.559 2.883 17.583 1.00 95.00 74 LEU A C 1
ATOM 599 O O . LEU A 1 74 ? -25.589 3.978 17.019 1.00 95.00 74 LEU A O 1
ATOM 603 N N . THR A 1 75 ? -25.053 1.783 17.032 1.00 94.25 75 THR A N 1
ATOM 604 C CA . THR A 1 75 ? -24.602 1.685 15.644 1.00 94.25 75 THR A CA 1
ATOM 605 C C . THR A 1 75 ? -25.424 0.636 14.905 1.00 94.25 75 THR A C 1
ATOM 607 O O . THR A 1 75 ? -25.501 -0.510 15.343 1.00 94.25 75 THR A O 1
ATOM 610 N N . ALA A 1 76 ? -26.023 1.019 13.783 1.00 93.50 76 ALA A N 1
ATOM 611 C CA . ALA A 1 76 ? -26.786 0.145 12.902 1.00 93.50 76 ALA A CA 1
ATOM 612 C C . ALA A 1 76 ? -25.995 -0.165 11.622 1.00 93.50 76 ALA A C 1
ATOM 614 O O . ALA A 1 76 ? -25.374 0.729 11.036 1.00 93.50 76 ALA A O 1
ATOM 615 N N . PHE A 1 77 ? -26.043 -1.428 11.196 1.00 91.62 77 PHE A N 1
ATOM 616 C CA . PHE A 1 77 ? -25.314 -1.969 10.049 1.00 91.62 77 PHE A CA 1
ATOM 617 C C . PHE A 1 77 ? -26.294 -2.560 9.031 1.00 91.62 77 PHE A C 1
ATOM 619 O O . PHE A 1 77 ? -26.966 -3.551 9.327 1.00 91.62 77 PHE A O 1
ATOM 626 N N . GLY A 1 78 ? -26.375 -1.960 7.841 1.00 89.38 78 GLY A N 1
ATOM 627 C CA . GLY A 1 78 ? -27.158 -2.482 6.716 1.00 89.38 78 GLY A CA 1
ATOM 628 C C . GLY A 1 78 ? -26.373 -3.479 5.854 1.00 89.38 78 GLY A C 1
ATOM 629 O O . GLY A 1 78 ? -25.149 -3.420 5.789 1.00 89.38 78 GLY A O 1
ATOM 630 N N . TYR A 1 79 ? -27.071 -4.391 5.170 1.00 81.94 79 TYR A N 1
ATOM 631 C CA . TYR A 1 79 ? -26.473 -5.405 4.285 1.00 81.94 79 TYR A CA 1
ATOM 632 C C . TYR A 1 79 ? -26.719 -5.095 2.808 1.00 81.94 79 TYR A C 1
ATOM 634 O O . TYR A 1 79 ? -27.546 -5.744 2.171 1.00 81.94 79 TYR A O 1
ATOM 642 N N . GLU A 1 80 ? -25.999 -4.120 2.258 1.00 77.56 80 GLU A N 1
ATOM 643 C CA . GLU A 1 80 ? -25.941 -3.849 0.814 1.00 77.56 80 GLU A CA 1
ATOM 644 C C . GLU A 1 80 ? -24.547 -3.334 0.428 1.00 77.56 80 GLU A C 1
ATOM 646 O O . GLU A 1 80 ? -23.830 -2.808 1.276 1.00 77.56 80 GLU A O 1
ATOM 651 N N . GLU A 1 81 ? -24.154 -3.458 -0.849 1.00 56.75 81 GLU A N 1
ATOM 652 C CA . GLU A 1 81 ? -22.817 -3.065 -1.349 1.00 56.75 81 GLU A CA 1
ATOM 653 C C . GLU A 1 81 ? -22.462 -1.586 -1.092 1.00 56.75 81 GLU A C 1
ATOM 655 O O . GLU A 1 81 ? -21.287 -1.231 -1.103 1.00 56.75 81 GLU A O 1
ATOM 660 N N . ASN A 1 82 ? -23.460 -0.743 -0.796 1.00 58.34 82 ASN A N 1
ATOM 661 C CA . ASN A 1 82 ? -23.303 0.669 -0.435 1.00 58.34 82 ASN A CA 1
ATOM 662 C C . ASN A 1 82 ? -23.949 1.026 0.915 1.00 58.34 82 ASN A C 1
ATOM 664 O O . ASN A 1 82 ? -24.233 2.199 1.164 1.00 58.34 82 ASN A O 1
ATOM 668 N N . ALA A 1 83 ? -24.245 0.039 1.765 1.00 61.88 83 ALA A N 1
ATOM 669 C CA . ALA A 1 83 ? -24.940 0.296 3.018 1.00 61.88 83 ALA A CA 1
ATOM 670 C C . ALA A 1 83 ? -24.108 1.216 3.921 1.00 61.88 83 ALA A C 1
ATOM 672 O O . ALA A 1 83 ? -22.962 0.931 4.272 1.00 61.88 83 ALA A O 1
ATOM 673 N N . SER A 1 84 ? -24.702 2.349 4.287 1.00 71.44 84 SER A N 1
ATOM 674 C CA . SER A 1 84 ? -24.142 3.267 5.265 1.00 71.44 84 SER A CA 1
ATOM 675 C C . SER A 1 84 ? -24.219 2.654 6.664 1.00 71.44 84 SER A C 1
ATOM 677 O O . SER A 1 84 ? -25.108 1.865 6.982 1.00 71.44 84 SER A O 1
ATOM 679 N N . THR A 1 85 ? -23.277 3.023 7.526 1.00 82.69 85 THR A N 1
ATOM 680 C CA . THR A 1 85 ? -23.424 2.822 8.967 1.00 82.69 85 THR A CA 1
ATOM 681 C C . THR A 1 85 ? -24.125 4.039 9.555 1.00 82.69 85 THR A C 1
ATOM 683 O O . THR A 1 85 ? -23.828 5.181 9.194 1.00 82.69 85 THR A O 1
ATOM 686 N N . PHE A 1 86 ? -25.071 3.808 10.460 1.00 86.88 86 PHE A N 1
ATOM 687 C CA . PHE A 1 86 ? -25.704 4.875 11.232 1.00 86.88 86 PHE A CA 1
ATOM 688 C C . PHE A 1 86 ? -25.254 4.752 12.680 1.00 86.88 86 PHE A C 1
ATOM 690 O O . PHE A 1 86 ? -25.498 3.721 13.297 1.00 86.88 86 PHE A O 1
ATOM 697 N N . THR A 1 87 ? -24.634 5.793 13.229 1.00 88.44 87 THR A N 1
ATOM 698 C CA . THR A 1 87 ? -24.183 5.818 14.625 1.00 88.44 87 THR A CA 1
ATOM 699 C C . THR A 1 87 ? -24.754 7.040 15.323 1.00 88.44 87 THR A C 1
ATOM 701 O O . THR A 1 87 ? -24.608 8.159 14.828 1.00 88.44 87 THR A O 1
ATOM 704 N N . ARG A 1 88 ? -25.383 6.847 16.487 1.00 90.00 88 ARG A N 1
ATOM 705 C CA . ARG A 1 88 ? -25.914 7.953 17.292 1.00 90.00 88 ARG A CA 1
ATOM 706 C C . ARG A 1 88 ? -25.801 7.664 18.793 1.00 90.00 88 ARG A C 1
ATOM 708 O O . ARG A 1 88 ? -26.064 6.533 19.211 1.00 90.00 88 ARG A O 1
ATOM 715 N N . PRO A 1 89 ? -25.429 8.662 19.617 1.00 90.81 89 PRO A N 1
ATOM 716 C CA . PRO A 1 89 ? -25.554 8.538 21.063 1.00 90.81 89 PRO A CA 1
ATOM 717 C C . PRO A 1 89 ? -27.031 8.450 21.465 1.00 90.81 89 PRO A C 1
ATOM 719 O O . PRO A 1 89 ? -27.896 9.047 20.819 1.00 90.81 89 PRO A O 1
ATOM 722 N N . CYS A 1 90 ? -27.315 7.710 22.530 1.00 92.56 90 CYS A N 1
ATOM 723 C CA . CYS A 1 90 ? -28.659 7.522 23.062 1.00 92.56 90 CYS A CA 1
ATOM 724 C C . CYS A 1 90 ? -28.622 7.218 24.562 1.00 92.56 90 CYS A C 1
ATOM 726 O O . CYS A 1 90 ? -27.605 6.802 25.108 1.00 92.56 90 CYS A O 1
ATOM 728 N N . THR A 1 91 ? -29.758 7.412 25.213 1.00 93.50 91 THR A N 1
ATOM 729 C CA . THR A 1 91 ? -30.041 6.952 26.575 1.00 93.50 91 THR A CA 1
ATOM 730 C C . THR A 1 91 ? -31.077 5.835 26.530 1.00 93.50 91 THR A C 1
ATOM 732 O O . THR A 1 91 ? -31.690 5.600 25.484 1.00 93.50 91 THR A O 1
ATOM 735 N N . LEU A 1 92 ? -31.335 5.166 27.656 1.00 89.38 92 LEU A N 1
ATOM 736 C CA . LEU A 1 92 ? -32.404 4.161 27.729 1.00 89.38 92 LEU A CA 1
ATOM 737 C C . LEU A 1 92 ? -33.773 4.717 27.301 1.00 89.38 92 LEU A C 1
ATOM 739 O O . LEU A 1 92 ? -34.537 4.009 26.644 1.00 89.38 92 LEU A O 1
ATOM 743 N N . GLU A 1 93 ? -34.073 5.975 27.636 1.00 89.88 93 GLU A N 1
ATOM 744 C CA . GLU A 1 93 ? -35.348 6.627 27.313 1.00 89.88 93 GLU A CA 1
ATOM 745 C C . GLU A 1 93 ? -35.470 6.972 25.823 1.00 89.88 93 GLU A C 1
ATOM 747 O O . GLU A 1 93 ? -36.559 6.912 25.260 1.00 89.88 93 GLU A O 1
ATOM 752 N N . THR A 1 94 ? -34.354 7.315 25.174 1.00 92.06 94 THR A N 1
ATOM 753 C CA . THR A 1 94 ? -34.321 7.746 23.762 1.00 92.06 94 THR A CA 1
ATOM 754 C C . THR A 1 94 ? -34.008 6.606 22.791 1.00 92.06 94 THR A C 1
ATOM 756 O O . THR A 1 94 ? -34.086 6.781 21.573 1.00 92.06 94 THR A O 1
ATOM 759 N N . LEU A 1 95 ? -33.696 5.414 23.308 1.00 90.00 95 LEU A N 1
ATOM 760 C CA . LEU A 1 95 ? -33.285 4.247 22.531 1.00 90.00 95 LEU A CA 1
ATOM 761 C C . LEU A 1 95 ? -34.289 3.900 21.418 1.00 90.00 95 LEU A C 1
ATOM 763 O O . LEU A 1 95 ? -33.894 3.728 20.266 1.00 90.00 95 LEU A O 1
ATOM 767 N N . GLY A 1 96 ? -35.589 3.867 21.731 1.00 89.44 96 GLY A N 1
ATOM 768 C CA . GLY A 1 96 ? -36.641 3.544 20.759 1.00 89.44 96 GLY A CA 1
ATOM 769 C C . GLY A 1 96 ? -36.733 4.537 19.592 1.00 89.44 96 GLY A C 1
ATOM 770 O O . GLY A 1 96 ? -36.948 4.134 18.448 1.00 89.44 96 GLY A O 1
ATOM 771 N N . GLU A 1 97 ? -36.516 5.830 19.851 1.00 90.25 97 GLU A N 1
ATOM 772 C CA . GLU A 1 97 ? -36.495 6.866 18.809 1.00 90.25 97 GLU A CA 1
ATOM 773 C C . GLU A 1 97 ? -35.267 6.727 17.905 1.00 90.25 97 GLU A C 1
ATOM 775 O O . GLU A 1 97 ? -35.373 6.820 16.681 1.00 90.25 97 GLU A O 1
ATOM 780 N N . VAL A 1 98 ? -34.101 6.453 18.497 1.00 89.06 98 VAL A N 1
ATOM 781 C CA . VAL A 1 98 ? -32.851 6.265 17.751 1.00 89.06 98 VAL A CA 1
ATOM 782 C C . VAL A 1 98 ? -32.912 5.019 16.871 1.00 89.06 98 VAL A C 1
ATOM 784 O O . VAL A 1 98 ? -32.473 5.074 15.723 1.00 89.06 98 VAL A O 1
ATOM 787 N N . PHE A 1 99 ? -33.522 3.934 17.350 1.00 90.19 99 PHE A N 1
ATOM 788 C CA . PHE A 1 99 ? -33.807 2.767 16.521 1.00 90.19 99 PHE A CA 1
ATOM 789 C C . PHE A 1 99 ? -34.713 3.098 15.337 1.00 90.19 99 PHE A C 1
ATOM 791 O O . PHE A 1 99 ? -34.389 2.726 14.211 1.00 90.19 99 PHE A O 1
ATOM 798 N N . ARG A 1 100 ? -35.823 3.815 15.566 1.00 89.50 100 ARG A N 1
ATOM 799 C CA . ARG A 1 100 ? -36.737 4.219 14.486 1.00 89.50 100 ARG A CA 1
ATOM 800 C C . ARG A 1 100 ? -35.989 5.000 13.408 1.00 89.50 100 ARG A C 1
ATOM 802 O O . ARG A 1 100 ? -36.064 4.648 12.236 1.00 89.50 100 ARG A O 1
ATOM 809 N N . HIS A 1 101 ? -35.181 5.976 13.814 1.00 90.00 101 HIS A N 1
ATOM 810 C CA . HIS A 1 101 ? -34.349 6.736 12.887 1.00 90.00 101 HIS A CA 1
ATOM 811 C C . HIS A 1 101 ? -33.306 5.885 12.162 1.00 90.00 101 HIS A C 1
ATOM 813 O O . HIS A 1 101 ? -33.056 6.111 10.981 1.00 90.00 101 HIS A O 1
ATOM 819 N N . ALA A 1 102 ? -32.681 4.917 12.832 1.00 88.38 102 ALA A N 1
ATOM 820 C CA . ALA A 1 102 ? -31.735 4.014 12.185 1.00 88.38 102 ALA A CA 1
ATOM 821 C C . ALA A 1 102 ? -32.416 3.179 11.086 1.00 88.38 102 ALA A C 1
ATOM 823 O O . ALA A 1 102 ? -31.879 3.063 9.988 1.00 88.38 102 ALA A O 1
ATOM 824 N N . ILE A 1 103 ? -33.620 2.660 11.355 1.00 87.50 103 ILE A N 1
ATOM 825 C CA . ILE A 1 103 ? -34.419 1.887 10.392 1.00 87.50 103 ILE A CA 1
ATOM 826 C C . ILE A 1 103 ? -34.855 2.762 9.215 1.00 87.50 103 ILE A C 1
ATOM 828 O O . ILE A 1 103 ? -34.754 2.335 8.071 1.00 87.50 103 ILE A O 1
ATOM 832 N N . GLU A 1 104 ? -35.304 3.993 9.469 1.00 88.00 104 GLU A N 1
ATOM 833 C CA . GLU A 1 104 ? -35.676 4.948 8.416 1.00 88.00 104 GLU A CA 1
ATOM 834 C C . GLU A 1 104 ? -34.487 5.254 7.491 1.00 88.00 104 GLU A C 1
ATOM 836 O O . GLU A 1 104 ? -34.616 5.186 6.264 1.00 88.00 104 GLU A O 1
ATOM 841 N N . ASN A 1 105 ? -33.312 5.529 8.074 1.00 86.19 105 ASN A N 1
ATOM 842 C CA . ASN A 1 105 ? -32.083 5.818 7.327 1.00 86.19 105 ASN A CA 1
ATOM 843 C C . ASN A 1 105 ? -31.577 4.613 6.527 1.00 86.19 105 ASN A C 1
ATOM 845 O O . ASN A 1 105 ? -30.998 4.787 5.458 1.00 86.19 105 ASN A O 1
ATOM 849 N N . LEU A 1 106 ? -31.805 3.401 7.031 1.00 85.31 106 LEU A N 1
ATOM 850 C CA . LEU A 1 106 ? -31.392 2.148 6.400 1.00 85.31 106 LEU A CA 1
ATOM 851 C C . LEU A 1 106 ? -32.571 1.407 5.759 1.00 85.31 106 LEU A C 1
ATOM 853 O O . LEU A 1 106 ? -32.496 0.201 5.551 1.00 85.31 106 LEU A O 1
ATOM 857 N N . SER A 1 107 ? -33.644 2.117 5.401 1.00 81.44 107 SER A N 1
ATOM 858 C CA . SER A 1 107 ? -34.898 1.531 4.893 1.00 81.44 107 SER A CA 1
ATOM 859 C C . SER A 1 107 ? -34.744 0.722 3.601 1.00 81.44 107 SER A C 1
ATOM 861 O O . SER A 1 107 ? -35.592 -0.111 3.288 1.00 81.44 107 SER A O 1
ATOM 863 N N . GLN A 1 108 ? -33.657 0.939 2.858 1.00 82.31 108 GLN A N 1
ATOM 864 C CA . GLN A 1 108 ? -33.310 0.159 1.666 1.00 82.31 108 GLN A CA 1
ATOM 865 C C . GLN A 1 108 ? -32.668 -1.192 2.014 1.00 82.31 108 GLN A C 1
ATOM 867 O O . GLN A 1 108 ? -32.785 -2.144 1.248 1.00 82.31 108 GLN A O 1
ATOM 872 N N . SER A 1 109 ? -32.049 -1.313 3.191 1.00 82.38 109 SER A N 1
ATOM 873 C CA . SER A 1 109 ? -31.397 -2.545 3.625 1.00 82.38 109 SER A CA 1
ATOM 874 C C . SER A 1 109 ? -32.427 -3.603 4.009 1.00 82.38 109 SER A C 1
ATOM 876 O O . SER A 1 109 ? -33.226 -3.422 4.924 1.00 82.38 109 SER A O 1
ATOM 878 N N . LYS A 1 110 ? -32.351 -4.774 3.369 1.00 83.06 110 LYS A N 1
ATOM 879 C CA . LYS A 1 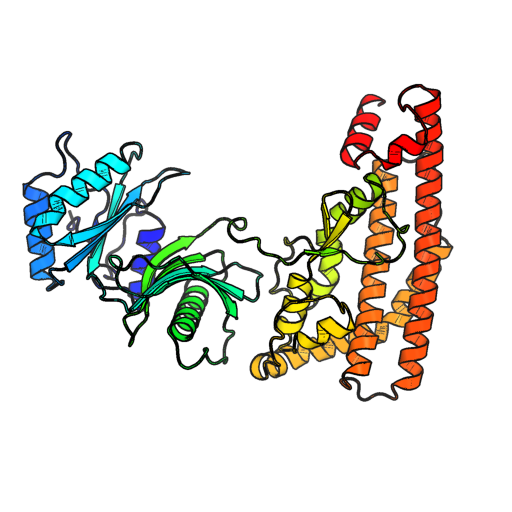110 ? -33.211 -5.933 3.690 1.00 83.06 110 LYS A CA 1
ATOM 880 C C . LYS A 1 110 ? -33.029 -6.450 5.117 1.00 83.06 110 LYS A C 1
ATOM 882 O O . LYS A 1 110 ? -33.900 -7.134 5.650 1.00 83.06 110 LYS A O 1
ATOM 887 N N . ARG A 1 111 ? -31.869 -6.169 5.703 1.00 87.06 111 ARG A N 1
ATOM 888 C CA . ARG A 1 111 ? -31.466 -6.599 7.032 1.00 87.06 111 ARG A CA 1
ATOM 889 C C . ARG A 1 111 ? -30.641 -5.510 7.685 1.00 87.06 111 ARG A C 1
ATOM 891 O O . ARG A 1 111 ? -29.768 -4.929 7.040 1.00 87.06 111 ARG A O 1
ATOM 898 N N . ILE A 1 112 ? -30.907 -5.301 8.968 1.00 90.00 112 ILE A N 1
ATOM 899 C CA . ILE A 1 112 ? -30.166 -4.381 9.816 1.00 90.00 112 ILE A CA 1
ATOM 900 C C . ILE A 1 112 ? -29.790 -5.129 11.091 1.00 90.00 112 ILE A C 1
ATOM 902 O O . ILE A 1 112 ? -30.665 -5.671 11.770 1.00 90.00 112 ILE A O 1
ATOM 906 N N . ASP A 1 113 ? -28.500 -5.149 11.401 1.00 93.12 113 ASP A N 1
ATOM 907 C CA . ASP A 1 113 ? -27.988 -5.602 12.692 1.00 93.12 113 ASP A CA 1
ATOM 908 C C . ASP A 1 113 ? -27.555 -4.377 13.516 1.00 93.12 113 ASP A C 1
ATOM 910 O O . ASP A 1 113 ? -27.210 -3.330 12.961 1.00 93.12 113 ASP A O 1
ATOM 914 N N . PHE A 1 114 ? -27.566 -4.494 14.844 1.00 94.62 114 PHE A N 1
ATOM 915 C CA . PHE A 1 114 ? -27.262 -3.384 15.748 1.00 94.62 114 PHE A CA 1
ATOM 916 C C . PHE A 1 114 ? -26.169 -3.744 16.740 1.00 94.62 114 PHE A C 1
ATOM 918 O O . PHE A 1 114 ? -26.092 -4.862 17.248 1.00 94.62 114 PHE A O 1
ATOM 925 N N . LEU A 1 115 ? -25.364 -2.740 17.060 1.00 96.19 115 LEU A N 1
ATOM 926 C CA . LEU A 1 115 ? -24.410 -2.744 18.149 1.00 96.19 115 LEU A CA 1
ATOM 927 C C . LEU A 1 115 ? -24.775 -1.631 19.119 1.00 96.19 115 LEU A C 1
ATOM 929 O O . LEU A 1 115 ? -24.834 -0.466 18.730 1.00 96.19 115 LEU A O 1
ATOM 933 N N . ILE A 1 116 ? -24.984 -1.990 20.378 1.00 96.12 116 ILE A N 1
ATOM 934 C CA . ILE A 1 116 ? -25.195 -1.042 21.467 1.00 96.12 116 ILE A CA 1
ATOM 935 C C . ILE A 1 116 ? -23.979 -1.135 22.373 1.00 96.12 116 ILE A C 1
ATOM 937 O O . ILE A 1 116 ? -23.728 -2.192 22.946 1.00 96.12 116 ILE A O 1
ATOM 941 N N . LEU A 1 117 ? -23.225 -0.048 22.490 1.00 96.50 117 LEU A N 1
ATOM 942 C CA . LEU A 1 117 ? -22.045 0.049 23.346 1.00 96.50 117 LEU A CA 1
ATOM 943 C C . LEU A 1 117 ? -22.267 1.071 24.456 1.00 96.50 117 LEU A C 1
ATOM 945 O O . LEU A 1 117 ? -22.952 2.071 24.250 1.00 96.50 117 LEU A O 1
ATOM 949 N N . GLU A 1 118 ? -21.613 0.870 25.595 1.00 95.69 118 GLU A N 1
ATOM 950 C CA . GLU A 1 118 ? -21.395 1.936 26.573 1.00 95.69 118 GLU A CA 1
ATOM 951 C C . GLU A 1 118 ? -20.709 3.124 25.900 1.00 95.69 118 GLU A C 1
ATOM 953 O O . GLU A 1 118 ? -19.726 2.967 25.161 1.00 95.69 118 GLU A O 1
ATOM 958 N N . ARG A 1 119 ? -21.224 4.330 26.141 1.00 92.50 119 ARG A N 1
ATOM 959 C CA . ARG A 1 119 ? -20.617 5.531 25.582 1.00 92.50 119 ARG A CA 1
ATOM 960 C C . ARG A 1 119 ? -19.372 5.899 26.377 1.00 92.50 119 ARG A C 1
ATOM 962 O O . ARG A 1 119 ? -19.418 6.130 27.582 1.00 92.50 119 ARG A O 1
ATOM 969 N N . ILE A 1 120 ? -18.255 6.021 25.669 1.00 91.25 120 ILE A N 1
ATOM 970 C CA . ILE A 1 120 ? -16.998 6.493 26.243 1.00 91.25 120 ILE A CA 1
ATOM 971 C C . ILE A 1 120 ? -16.945 8.017 26.147 1.00 91.25 120 ILE A C 1
ATOM 973 O O . ILE A 1 120 ? -17.088 8.585 25.063 1.00 91.25 120 ILE A O 1
ATOM 977 N N . GLN A 1 121 ? -16.694 8.684 27.273 1.00 87.56 121 GLN A N 1
ATOM 978 C CA . GLN A 1 121 ? -16.356 10.106 27.275 1.00 87.56 121 GLN A CA 1
ATOM 979 C C . GLN A 1 121 ? -14.915 10.269 26.781 1.00 87.56 121 GLN A C 1
ATOM 981 O O . GLN A 1 121 ? -13.957 10.000 27.508 1.00 87.56 121 GLN A O 1
ATOM 986 N N . GLY A 1 122 ? -14.772 10.633 25.507 1.00 82.50 122 GLY A N 1
ATOM 987 C CA . GLY A 1 122 ? -13.479 10.789 24.851 1.00 82.50 122 GLY A CA 1
ATOM 988 C C . GLY A 1 122 ? -12.996 12.236 24.793 1.00 82.50 122 GLY A C 1
ATOM 989 O O . GLY A 1 122 ? -13.796 13.155 24.632 1.00 82.50 122 GLY A O 1
ATOM 990 N N . LEU A 1 123 ? -11.677 12.430 24.873 1.00 86.25 123 LEU A N 1
ATOM 991 C CA . LEU A 1 123 ? -11.018 13.705 24.545 1.00 86.25 123 LEU A CA 1
ATOM 992 C C . LEU A 1 123 ? -10.706 13.819 23.051 1.00 86.25 123 LEU A C 1
ATOM 994 O O . LEU A 1 123 ? -10.638 14.920 22.506 1.00 86.25 123 LEU A O 1
ATOM 998 N N . ALA A 1 124 ? -10.487 12.675 22.407 1.00 91.88 124 ALA A N 1
ATOM 999 C CA . ALA A 1 124 ? -10.283 12.561 20.979 1.00 91.88 124 ALA A CA 1
ATOM 1000 C C . ALA A 1 124 ? -11.066 11.359 20.463 1.00 91.88 124 ALA A C 1
ATOM 1002 O O . ALA A 1 124 ? -11.167 10.328 21.127 1.00 91.88 124 ALA A O 1
ATOM 1003 N N . GLN A 1 125 ? -11.599 11.481 19.261 1.00 92.62 125 GLN A N 1
ATOM 1004 C CA . GLN A 1 125 ? -12.204 10.365 18.554 1.00 92.62 125 GLN A CA 1
ATOM 1005 C C . GLN A 1 125 ? -11.908 10.495 17.077 1.00 92.62 125 GLN A C 1
ATOM 1007 O O . GLN A 1 125 ? -11.665 11.594 16.566 1.00 92.62 125 GLN A O 1
ATOM 1012 N N . GLY A 1 126 ? -11.932 9.373 16.385 1.00 93.69 126 GLY A N 1
ATOM 1013 C CA . GLY A 1 126 ? -11.578 9.392 14.992 1.00 93.69 126 GLY A CA 1
ATOM 1014 C C . GLY A 1 126 ? -11.700 8.052 14.320 1.00 93.69 126 GLY A C 1
ATOM 1015 O O . GLY A 1 126 ? -12.200 7.070 14.865 1.00 93.69 126 GLY A O 1
ATOM 1016 N N . ARG A 1 127 ? -11.188 8.055 13.105 1.00 94.25 127 ARG A N 1
ATOM 1017 C CA . ARG A 1 127 ? -11.070 6.916 12.231 1.00 94.25 127 ARG A CA 1
ATOM 1018 C C . ARG A 1 127 ? -9.610 6.730 11.898 1.00 94.25 127 ARG A C 1
ATOM 1020 O O . ARG A 1 127 ? -8.897 7.674 11.578 1.00 94.25 127 ARG A O 1
ATOM 1027 N N . ALA A 1 128 ? -9.150 5.505 12.012 1.00 95.25 128 ALA A N 1
ATOM 1028 C CA . ALA A 1 128 ? -7.833 5.101 11.595 1.00 95.25 128 ALA A CA 1
ATOM 1029 C C . ALA A 1 128 ? -7.954 4.151 10.415 1.00 95.25 128 ALA A C 1
ATOM 1031 O O . ALA A 1 128 ? -8.882 3.346 10.331 1.00 95.25 128 ALA A O 1
ATOM 1032 N N . PHE A 1 129 ? -6.980 4.229 9.530 1.00 94.06 129 PHE A N 1
ATOM 1033 C CA . PHE A 1 129 ? -6.883 3.379 8.378 1.00 94.06 129 PHE A CA 1
ATOM 1034 C C . PHE A 1 129 ? -5.504 2.748 8.314 1.00 94.06 129 PHE A C 1
ATOM 1036 O O . PHE A 1 129 ? -4.485 3.439 8.305 1.00 94.06 129 PHE A O 1
ATOM 1043 N N . SER A 1 130 ? -5.488 1.426 8.247 1.00 93.69 130 SER A N 1
ATOM 1044 C CA . SER A 1 130 ? -4.279 0.645 8.052 1.00 93.69 130 SER A CA 1
ATOM 1045 C C . SER A 1 130 ? -4.363 -0.047 6.709 1.00 93.69 130 SER A C 1
ATOM 1047 O O . SER A 1 130 ? -5.316 -0.776 6.488 1.00 93.69 130 SER A O 1
ATOM 1049 N N . GLN A 1 131 ? -3.407 0.186 5.811 1.00 91.50 131 GLN A N 1
ATOM 1050 C CA . GLN A 1 131 ? -3.406 -0.432 4.480 1.00 91.50 131 GLN A CA 1
ATOM 1051 C C . GLN A 1 131 ? -2.254 -1.406 4.320 1.00 91.50 131 GLN A C 1
ATOM 1053 O O . GLN A 1 131 ? -1.107 -1.044 4.589 1.00 91.50 131 GLN A O 1
ATOM 1058 N N . ALA A 1 132 ? -2.513 -2.610 3.822 1.00 90.19 132 ALA A N 1
ATOM 1059 C CA . ALA A 1 132 ? -1.448 -3.565 3.546 1.00 90.19 132 ALA A CA 1
ATOM 1060 C C . ALA A 1 132 ? -0.434 -2.983 2.545 1.00 90.19 132 ALA A C 1
ATOM 1062 O O . ALA A 1 132 ? -0.798 -2.369 1.544 1.00 90.19 132 ALA A O 1
ATOM 1063 N N . GLY A 1 133 ? 0.861 -3.155 2.818 1.00 88.38 133 GLY A N 1
ATOM 1064 C CA . GLY A 1 133 ? 1.915 -2.699 1.908 1.00 88.38 133 GLY A CA 1
ATOM 1065 C C . GLY A 1 133 ? 2.336 -1.227 2.012 1.00 88.38 133 GLY A C 1
ATOM 1066 O O . GLY A 1 133 ? 3.180 -0.791 1.223 1.00 88.38 133 GLY A O 1
ATOM 1067 N N . TYR A 1 134 ? 1.787 -0.472 2.968 1.00 90.19 134 TYR A N 1
ATOM 1068 C CA . TYR A 1 134 ? 2.198 0.900 3.304 1.00 90.19 134 TYR A CA 1
ATOM 1069 C C . TYR A 1 134 ? 2.959 0.933 4.635 1.00 90.19 134 TYR A C 1
ATOM 1071 O O . TYR A 1 134 ? 2.679 0.117 5.518 1.00 90.19 134 TYR A O 1
ATOM 1079 N N . SER A 1 135 ? 3.895 1.879 4.804 1.00 90.69 135 SER A N 1
ATOM 1080 C CA . SER A 1 135 ? 4.648 2.044 6.067 1.00 90.69 135 SER A CA 1
ATOM 1081 C C . SER A 1 135 ? 3.944 2.931 7.100 1.00 90.69 135 SER A C 1
ATOM 1083 O O . SER A 1 135 ? 4.360 2.958 8.261 1.00 90.69 135 SER A O 1
ATOM 1085 N N . ASP A 1 136 ? 2.894 3.644 6.694 1.00 91.25 136 ASP A N 1
ATOM 1086 C CA . ASP A 1 136 ? 2.092 4.519 7.549 1.00 91.25 136 ASP A CA 1
ATOM 1087 C C . ASP A 1 136 ? 0.660 4.006 7.684 1.00 91.25 136 ASP A C 1
ATOM 1089 O O . ASP A 1 136 ? 0.116 3.368 6.782 1.00 91.25 136 ASP A O 1
ATOM 1093 N N . ASP A 1 137 ? 0.067 4.300 8.836 1.00 92.94 137 ASP A N 1
ATOM 1094 C CA . ASP A 1 137 ? -1.372 4.306 9.034 1.00 92.94 137 ASP A CA 1
ATOM 1095 C C . ASP A 1 137 ? -1.861 5.760 8.934 1.00 92.94 137 ASP A C 1
ATOM 1097 O O . ASP A 1 137 ? -1.191 6.691 9.392 1.00 92.94 137 ASP A O 1
ATOM 1101 N N . TRP A 1 138 ? -3.040 5.971 8.362 1.00 92.38 138 TRP A N 1
ATOM 1102 C CA . TRP A 1 138 ? -3.678 7.285 8.315 1.00 92.38 138 TRP A CA 1
ATOM 1103 C C . TRP A 1 138 ? -4.686 7.414 9.440 1.00 92.38 138 TRP A C 1
ATOM 1105 O O . TRP A 1 138 ? -5.435 6.481 9.711 1.00 92.38 138 TRP A O 1
ATOM 1115 N N . ILE A 1 139 ? -4.737 8.572 10.087 1.00 93.69 139 ILE A N 1
ATOM 1116 C CA . ILE A 1 139 ? -5.759 8.866 11.087 1.00 93.69 139 ILE A CA 1
ATOM 1117 C C . ILE A 1 139 ? -6.470 10.171 10.745 1.00 93.69 139 ILE A C 1
ATOM 1119 O O . ILE A 1 139 ? -5.846 11.178 10.414 1.00 93.69 139 ILE A O 1
ATOM 1123 N N . GLU A 1 140 ? -7.787 10.134 10.849 1.00 93.56 140 GLU A N 1
ATOM 1124 C CA . GLU A 1 140 ? -8.695 11.270 10.802 1.00 93.56 140 GLU A CA 1
ATOM 1125 C C . GLU A 1 140 ? -9.297 11.407 12.191 1.00 93.56 140 GLU A C 1
ATOM 1127 O O . GLU A 1 140 ? -9.864 10.450 12.710 1.00 93.56 140 GLU A O 1
ATOM 1132 N N . PHE A 1 141 ? -9.146 12.553 12.839 1.00 93.50 141 PHE A N 1
ATOM 1133 C CA . PHE A 1 141 ? -9.603 12.712 14.214 1.00 93.50 141 PHE A CA 1
ATOM 1134 C C . PHE A 1 141 ? -10.118 14.115 14.490 1.00 93.50 141 PHE A C 1
ATOM 1136 O O . PHE A 1 141 ? -9.769 15.082 13.813 1.00 93.50 141 PHE A O 1
ATOM 1143 N N . GLN A 1 142 ? -10.931 14.209 15.530 1.00 92.12 142 GLN A N 1
ATOM 1144 C CA . GLN A 1 142 ? -11.404 15.453 16.114 1.00 92.12 142 GLN A CA 1
ATOM 1145 C C . GLN A 1 142 ? -11.087 15.454 17.608 1.00 92.12 142 GLN A C 1
ATOM 1147 O O . GLN A 1 142 ? -11.123 14.409 18.264 1.00 92.12 142 GLN A O 1
ATOM 1152 N N . LEU A 1 143 ? -10.731 16.630 18.119 1.00 89.19 143 LEU A N 1
ATOM 1153 C CA . LEU A 1 143 ? -10.497 16.870 19.540 1.00 89.19 143 LEU A CA 1
ATOM 1154 C C . LEU A 1 143 ? -11.746 17.510 20.144 1.00 89.19 143 LEU A C 1
ATOM 1156 O O . LEU A 1 143 ? -12.348 18.370 19.505 1.00 89.19 143 LEU A O 1
ATOM 1160 N N . GLY A 1 144 ? -12.077 17.139 21.377 1.00 76.69 144 GLY A N 1
ATOM 1161 C CA . GLY A 1 144 ? -13.250 17.641 22.090 1.00 76.69 144 GLY A CA 1
ATOM 1162 C C . GLY A 1 144 ? -14.463 16.716 22.001 1.00 76.69 144 GLY A C 1
ATOM 1163 O O . GLY A 1 144 ? -14.421 15.636 21.405 1.00 76.69 144 GLY A O 1
ATOM 1164 N N . THR A 1 145 ? -15.548 17.139 22.651 1.00 64.00 145 THR A N 1
ATOM 1165 C CA . THR A 1 145 ? -16.820 16.412 22.607 1.00 64.00 145 THR A CA 1
ATOM 1166 C C . THR A 1 145 ? -17.495 16.609 21.242 1.00 64.00 145 THR A C 1
ATOM 1168 O O . THR A 1 145 ? -17.233 17.609 20.581 1.00 64.00 145 THR A O 1
ATOM 1171 N N . PRO A 1 146 ? -18.379 15.698 20.786 1.00 58.31 146 PRO A N 1
ATOM 1172 C CA . PRO A 1 146 ? -19.066 15.834 19.493 1.00 58.31 146 PRO A CA 1
ATOM 1173 C C . PRO A 1 146 ? -19.836 17.156 19.309 1.00 58.31 146 PRO A C 1
ATOM 1175 O O . PRO A 1 146 ? -20.134 17.535 18.180 1.00 58.31 146 PRO A O 1
ATOM 1178 N N . GLU A 1 147 ? -20.184 17.826 20.410 1.00 55.59 147 GLU A N 1
ATOM 1179 C CA . GLU A 1 147 ? -20.892 19.111 20.436 1.00 55.59 147 GLU A CA 1
ATOM 1180 C C . GLU A 1 147 ? -19.954 20.294 20.131 1.00 55.59 147 GLU A C 1
ATOM 1182 O O . GLU A 1 147 ? -20.383 21.288 19.545 1.00 55.59 147 GLU A O 1
ATOM 1187 N N . ASP A 1 148 ? -18.659 20.147 20.422 1.00 58.66 148 ASP A N 1
ATOM 1188 C CA . ASP A 1 148 ? -17.595 21.095 20.091 1.00 58.66 148 ASP A CA 1
ATOM 1189 C C . ASP A 1 148 ? -17.006 20.743 18.717 1.00 58.66 148 ASP A C 1
ATOM 1191 O O . ASP A 1 148 ? -15.885 20.241 18.617 1.00 58.66 148 ASP A O 1
ATOM 1195 N N . SER A 1 149 ? -17.776 20.940 17.640 1.00 53.00 149 SER A N 1
ATOM 1196 C CA . SER A 1 149 ? -17.382 20.520 16.286 1.00 53.00 149 SER A CA 1
ATOM 1197 C C . SER A 1 149 ? -16.110 21.236 15.794 1.00 53.00 149 SER A C 1
ATOM 1199 O O . SER A 1 149 ? -16.160 22.280 15.137 1.00 53.00 149 SER A O 1
ATOM 1201 N N . MET A 1 150 ? -14.948 20.670 16.100 1.00 62.25 150 MET A N 1
ATOM 1202 C CA . MET A 1 150 ? -13.663 21.072 15.542 1.00 62.25 150 MET A CA 1
ATOM 1203 C C . MET A 1 150 ? -13.472 20.431 14.161 1.00 62.25 150 MET A C 1
ATOM 1205 O O . MET A 1 150 ? -13.994 19.344 13.903 1.00 62.25 150 MET A O 1
ATOM 1209 N N . PRO A 1 151 ? -12.727 21.073 13.243 1.00 77.12 151 PRO A N 1
ATOM 1210 C CA . PRO A 1 151 ? -12.456 20.491 11.936 1.00 77.12 151 PRO A CA 1
ATOM 1211 C C . PRO A 1 151 ? -11.715 19.157 12.079 1.00 77.12 151 PRO A C 1
ATOM 1213 O O . PRO A 1 151 ? -10.761 19.037 12.853 1.00 77.12 151 PRO A O 1
ATOM 1216 N N . VAL A 1 152 ? -12.140 18.165 11.291 1.00 85.62 152 VAL A N 1
ATOM 1217 C CA . VAL A 1 152 ? -11.467 16.866 11.208 1.00 85.62 152 VAL A CA 1
ATOM 1218 C C . VAL A 1 152 ? -10.032 17.086 10.741 1.00 85.62 152 VAL A C 1
ATOM 1220 O O . VAL A 1 152 ? -9.781 17.644 9.673 1.00 85.62 152 VAL A O 1
ATOM 1223 N N . THR A 1 153 ? -9.081 16.653 11.561 1.00 89.81 153 THR A N 1
ATOM 1224 C CA . THR A 1 153 ? -7.654 16.699 11.255 1.00 89.81 153 THR A CA 1
ATOM 1225 C C . THR A 1 153 ? -7.225 15.356 10.688 1.00 89.81 153 THR A C 1
ATOM 1227 O O . THR A 1 153 ? -7.486 14.319 11.295 1.00 89.81 153 THR A O 1
ATOM 1230 N N . LYS A 1 154 ? -6.529 15.372 9.549 1.00 90.62 154 LYS A N 1
ATOM 1231 C CA . LYS A 1 154 ? -5.941 14.180 8.931 1.00 90.62 154 LYS A CA 1
ATOM 1232 C C . LYS A 1 154 ? -4.426 14.186 9.107 1.00 90.62 154 LYS A C 1
ATOM 1234 O O . LYS A 1 154 ? -3.775 15.204 8.872 1.00 90.62 154 LYS A O 1
ATOM 1239 N N . THR A 1 155 ? -3.850 13.069 9.536 1.00 90.62 155 THR A N 1
ATOM 1240 C CA . THR A 1 155 ? -2.395 12.930 9.666 1.00 90.62 155 THR A CA 1
ATOM 1241 C C . THR A 1 155 ? -1.949 11.481 9.505 1.00 90.62 155 THR A C 1
ATOM 1243 O O . THR A 1 155 ? -2.706 10.555 9.792 1.00 90.62 155 THR A O 1
ATOM 1246 N N . ALA A 1 156 ? -0.715 11.286 9.049 1.00 89.44 156 ALA A N 1
ATOM 1247 C CA . ALA A 1 156 ? -0.084 9.977 8.973 1.00 89.44 156 ALA A CA 1
ATOM 1248 C C . ALA A 1 156 ? 0.661 9.668 10.281 1.00 89.44 156 ALA A C 1
ATOM 1250 O O . ALA A 1 156 ? 1.303 10.539 10.876 1.00 89.44 156 ALA A O 1
ATOM 1251 N N . ILE A 1 157 ? 0.600 8.413 10.717 1.00 91.56 157 ILE A N 1
ATOM 1252 C CA . ILE A 1 157 ? 1.372 7.871 11.836 1.00 91.56 157 ILE A CA 1
ATOM 1253 C C . ILE A 1 157 ? 2.135 6.636 11.361 1.00 91.56 157 ILE A C 1
ATOM 1255 O O . ILE A 1 157 ? 1.598 5.777 10.672 1.00 91.56 157 ILE A O 1
ATOM 1259 N N . GLU A 1 158 ? 3.400 6.514 11.754 1.00 90.31 158 GLU A N 1
ATOM 1260 C CA . GLU A 1 158 ? 4.214 5.365 11.359 1.00 90.31 158 GLU A CA 1
ATOM 1261 C C . GLU A 1 158 ? 3.634 4.054 11.909 1.00 90.31 158 GLU A C 1
ATOM 1263 O O . GLU A 1 158 ? 3.312 3.958 13.098 1.00 90.31 158 GLU A O 1
ATOM 1268 N N . LYS A 1 159 ? 3.545 3.014 11.073 1.00 92.88 159 LYS A N 1
ATOM 1269 C CA . LYS A 1 159 ? 3.152 1.682 11.537 1.00 92.88 159 LYS A CA 1
ATOM 1270 C C . LYS A 1 159 ? 4.175 1.135 12.507 1.00 92.88 159 LYS A C 1
ATOM 1272 O O . LYS A 1 159 ? 5.347 1.034 12.170 1.00 92.88 159 LYS A O 1
ATOM 1277 N N . LEU A 1 160 ? 3.737 0.671 13.673 1.00 91.31 160 LEU A N 1
ATOM 1278 C CA . LEU A 1 160 ? 4.636 -0.002 14.606 1.00 91.31 160 LEU A CA 1
ATOM 1279 C C . LEU A 1 160 ? 4.930 -1.442 14.177 1.00 91.31 160 LEU A C 1
ATOM 1281 O O . LEU A 1 160 ? 4.043 -2.298 14.142 1.00 91.31 160 LEU A O 1
ATOM 1285 N N . SER A 1 161 ? 6.210 -1.728 13.972 1.00 86.62 161 SER A N 1
ATOM 1286 C CA . SER A 1 161 ? 6.755 -3.076 13.855 1.00 86.62 161 SER A CA 1
ATOM 1287 C C . SER A 1 161 ? 6.906 -3.736 15.233 1.00 86.62 161 SER A C 1
ATOM 1289 O O . SER A 1 161 ? 6.804 -3.118 16.300 1.00 86.62 161 SER A O 1
ATOM 1291 N N . LEU A 1 162 ? 7.145 -5.049 15.239 1.00 85.06 162 LEU A N 1
ATOM 1292 C CA . LEU A 1 162 ? 7.440 -5.790 16.468 1.00 85.06 162 LEU A CA 1
ATOM 1293 C C . LEU A 1 162 ? 8.663 -5.165 17.180 1.00 85.06 162 LEU A C 1
ATOM 1295 O O . LEU A 1 162 ? 9.635 -4.814 16.527 1.00 85.06 162 LEU A O 1
ATOM 1299 N N . GLY A 1 163 ? 8.645 -5.044 18.507 1.00 85.69 163 GLY A N 1
ATOM 1300 C CA . GLY A 1 163 ? 9.768 -4.490 19.282 1.00 85.69 163 GLY A CA 1
ATOM 1301 C C . GLY A 1 163 ? 9.927 -2.965 19.232 1.00 85.69 163 GLY A C 1
ATOM 1302 O O . GLY A 1 163 ? 10.751 -2.435 19.968 1.00 85.69 163 GLY A O 1
ATOM 1303 N N . GLU A 1 164 ? 9.146 -2.260 18.415 1.00 89.00 164 GLU A N 1
ATOM 1304 C CA . GLU A 1 164 ? 9.139 -0.797 18.404 1.00 89.00 164 GLU A CA 1
ATOM 1305 C C . GLU A 1 164 ? 8.251 -0.224 19.499 1.00 89.00 164 GLU A C 1
ATOM 1307 O O . GLU A 1 164 ? 7.231 -0.813 19.887 1.00 89.00 164 GLU A O 1
ATOM 1312 N N . THR A 1 165 ? 8.637 0.956 19.967 1.00 88.81 165 THR A N 1
ATOM 1313 C CA . THR A 1 165 ? 7.883 1.738 20.939 1.00 88.81 165 THR A CA 1
ATOM 1314 C C . THR A 1 165 ? 6.991 2.741 20.228 1.00 88.81 165 THR A C 1
ATOM 1316 O O . THR A 1 165 ? 7.425 3.398 19.284 1.00 88.81 165 THR A O 1
ATOM 1319 N N . ARG A 1 166 ? 5.764 2.887 20.722 1.00 90.62 166 ARG A N 1
ATOM 1320 C CA . ARG A 1 166 ? 4.818 3.911 20.274 1.00 90.62 166 ARG A CA 1
ATOM 1321 C C . ARG A 1 166 ? 5.342 5.334 20.465 1.00 90.62 166 ARG A C 1
ATOM 1323 O O . ARG A 1 166 ? 6.219 5.573 21.301 1.00 90.62 166 ARG A O 1
ATOM 1330 N N . LEU A 1 167 ? 4.728 6.278 19.754 1.00 86.94 167 LEU A N 1
ATOM 1331 C CA . LEU A 1 167 ? 4.892 7.710 20.008 1.00 86.94 167 LEU A CA 1
ATOM 1332 C C . LEU A 1 167 ? 4.505 8.053 21.458 1.00 86.94 167 LEU A C 1
ATOM 1334 O O . LEU A 1 167 ? 3.482 7.597 21.966 1.00 86.94 167 LEU A O 1
ATOM 1338 N N . GLN A 1 168 ? 5.327 8.853 22.136 1.00 86.56 168 GLN A N 1
ATOM 1339 C CA . GLN A 1 168 ? 5.078 9.270 23.520 1.00 86.56 168 GLN A CA 1
ATOM 1340 C C . GLN A 1 168 ? 4.211 10.534 23.571 1.00 86.56 168 GLN A C 1
ATOM 1342 O O . GLN A 1 168 ? 4.332 11.405 22.713 1.00 86.56 168 GLN A O 1
ATOM 1347 N N . GLY A 1 169 ? 3.394 10.655 24.620 1.00 77.00 169 GLY A N 1
ATOM 1348 C CA . GLY A 1 169 ? 2.777 11.924 25.023 1.00 77.00 169 GLY A CA 1
ATOM 1349 C C . GLY A 1 169 ? 1.420 12.283 24.409 1.00 77.00 169 GLY A C 1
ATOM 1350 O O . GLY A 1 169 ? 0.892 13.323 24.780 1.00 77.00 169 GLY A O 1
ATOM 1351 N N . ASP A 1 170 ? 0.836 11.466 23.523 1.00 88.00 170 ASP A N 1
ATOM 1352 C CA . ASP A 1 170 ? -0.468 11.766 22.905 1.00 88.00 170 ASP A CA 1
ATOM 1353 C C . ASP A 1 170 ? -1.268 10.497 22.527 1.00 88.00 170 ASP A C 1
ATOM 1355 O O . ASP A 1 170 ? -0.701 9.401 22.438 1.00 88.00 170 ASP A O 1
ATOM 1359 N N . PHE A 1 171 ? -2.574 10.637 22.258 1.00 93.44 171 PHE A N 1
ATOM 1360 C CA . PHE A 1 171 ? -3.487 9.548 21.870 1.00 93.44 171 PHE A CA 1
ATOM 1361 C C . PHE A 1 171 ? -2.998 8.791 20.630 1.00 93.44 171 PHE A C 1
ATOM 1363 O O . PHE A 1 171 ? -3.194 7.583 20.523 1.00 93.44 171 PHE A O 1
ATOM 1370 N N . ARG A 1 172 ? -2.271 9.464 19.727 1.00 94.75 172 ARG A N 1
ATOM 1371 C CA . ARG A 1 172 ? -1.671 8.873 18.518 1.00 94.75 172 ARG A CA 1
ATOM 1372 C C . ARG A 1 172 ? -0.815 7.644 18.818 1.00 94.75 172 ARG A C 1
ATOM 1374 O O . ARG A 1 172 ? -0.885 6.663 18.085 1.00 94.75 172 ARG A O 1
ATOM 1381 N N . GLY A 1 173 ? -0.056 7.656 19.915 1.00 94.62 173 GLY A N 1
ATOM 1382 C CA . GLY A 1 173 ? 0.722 6.491 20.343 1.00 94.62 173 GLY A CA 1
ATOM 1383 C C . GLY A 1 173 ? -0.156 5.310 20.767 1.00 94.62 173 GLY A C 1
ATOM 1384 O O . GLY A 1 173 ? 0.159 4.161 20.461 1.00 94.62 173 GLY A O 1
ATOM 1385 N N . ARG A 1 174 ? -1.290 5.579 21.427 1.00 94.75 174 ARG A N 1
ATOM 1386 C CA . ARG A 1 174 ? -2.280 4.549 21.779 1.00 94.75 174 ARG A CA 1
ATOM 1387 C C . ARG A 1 174 ? -2.995 4.015 20.534 1.00 94.75 174 ARG A C 1
ATOM 1389 O O . ARG A 1 174 ? -3.148 2.803 20.418 1.00 94.75 174 ARG A O 1
ATOM 1396 N N . VAL A 1 175 ? -3.329 4.879 19.568 1.00 96.62 175 VAL A N 1
ATOM 1397 C CA . VAL A 1 175 ? -3.849 4.465 18.250 1.00 96.62 175 VAL A CA 1
ATOM 1398 C C . VAL A 1 175 ? -2.865 3.526 17.556 1.00 96.62 175 VAL A C 1
ATOM 1400 O O . VAL A 1 175 ? -3.258 2.442 17.141 1.00 96.62 175 VAL A O 1
ATOM 1403 N N . GLN A 1 176 ? -1.575 3.869 17.498 1.00 95.88 176 GLN A N 1
ATOM 1404 C CA . GLN A 1 176 ? -0.560 2.992 16.904 1.00 95.88 176 GLN A CA 1
ATOM 1405 C C . GLN A 1 176 ? -0.516 1.599 17.558 1.00 95.88 176 GLN A C 1
ATOM 1407 O O . GLN A 1 176 ? -0.367 0.592 16.860 1.00 95.88 176 GLN A O 1
ATOM 1412 N N . ASP A 1 177 ? -0.640 1.521 18.886 1.00 95.12 177 ASP A N 1
ATOM 1413 C CA . ASP A 1 177 ? -0.694 0.246 19.610 1.00 95.12 177 ASP A CA 1
ATOM 1414 C C . ASP A 1 177 ? -1.956 -0.558 19.288 1.00 95.12 177 ASP A C 1
ATOM 1416 O O . ASP A 1 177 ? -1.859 -1.772 19.073 1.00 95.12 177 ASP A O 1
ATOM 1420 N N . LEU A 1 178 ? -3.117 0.104 19.233 1.00 96.62 178 LEU A N 1
ATOM 1421 C CA . LEU A 1 178 ? -4.383 -0.513 18.841 1.00 96.62 178 LEU A CA 1
ATOM 1422 C C . LEU A 1 178 ? -4.268 -1.103 17.434 1.00 96.62 178 LEU A C 1
ATOM 1424 O O . LEU A 1 178 ? -4.504 -2.295 17.248 1.00 96.62 178 LEU A O 1
ATOM 1428 N N . LEU A 1 179 ? -3.814 -0.305 16.467 1.00 96.69 179 LEU A N 1
ATOM 1429 C CA . LEU A 1 179 ? -3.645 -0.717 15.073 1.00 96.69 179 LEU A CA 1
ATOM 1430 C C . LEU A 1 179 ? -2.656 -1.879 14.928 1.00 96.69 179 LEU A C 1
ATOM 1432 O O . LEU A 1 179 ? -2.934 -2.863 14.242 1.00 96.69 179 LEU A O 1
ATOM 1436 N N . ARG A 1 180 ? -1.522 -1.827 15.638 1.00 95.81 180 ARG A N 1
ATOM 1437 C CA . ARG A 1 180 ? -0.567 -2.942 15.689 1.00 95.81 180 ARG A CA 1
ATOM 1438 C C . ARG A 1 180 ? -1.199 -4.207 16.263 1.00 95.81 180 ARG A C 1
ATOM 1440 O O . ARG A 1 180 ? -0.902 -5.299 15.782 1.00 95.81 180 ARG A O 1
ATOM 1447 N N . SER A 1 181 ? -2.018 -4.077 17.301 1.00 95.94 181 SER A N 1
ATOM 1448 C CA . SER A 1 181 ? -2.694 -5.215 17.924 1.00 95.94 181 SER A CA 1
ATOM 1449 C C . SER A 1 181 ? -3.697 -5.831 16.955 1.00 95.94 181 SER A C 1
ATOM 1451 O O . SER A 1 181 ? -3.661 -7.044 16.760 1.00 95.94 181 SER A O 1
ATOM 1453 N N . VAL A 1 182 ? -4.498 -5.009 16.266 1.00 96.44 182 VAL A N 1
ATOM 1454 C CA . VAL A 1 182 ? -5.452 -5.473 15.246 1.00 96.44 182 VAL A CA 1
ATOM 1455 C C . VAL A 1 182 ? -4.730 -6.253 14.150 1.00 96.44 182 VAL A C 1
ATOM 1457 O O . VAL A 1 182 ? -5.096 -7.396 13.888 1.00 96.44 182 VAL A O 1
ATOM 1460 N N . ARG A 1 183 ? -3.640 -5.712 13.589 1.00 95.62 183 ARG A N 1
ATOM 1461 C CA . ARG A 1 183 ? -2.837 -6.408 12.566 1.00 95.62 183 ARG A CA 1
ATOM 1462 C C . ARG A 1 183 ? -2.262 -7.741 13.046 1.00 95.62 183 ARG A C 1
ATOM 1464 O O . ARG A 1 183 ? -2.160 -8.687 12.274 1.00 95.62 183 ARG A O 1
ATOM 1471 N N . ARG A 1 184 ? -1.889 -7.855 14.325 1.00 94.88 184 ARG A N 1
ATOM 1472 C CA . ARG A 1 184 ? -1.421 -9.131 14.897 1.00 94.88 184 ARG A CA 1
ATOM 1473 C C . ARG A 1 184 ? -2.537 -10.158 15.053 1.00 94.88 184 ARG A C 1
ATOM 1475 O O . ARG A 1 184 ? -2.258 -11.344 14.924 1.00 94.88 184 ARG A O 1
ATOM 1482 N N . ALA A 1 185 ? -3.749 -9.713 15.378 1.00 95.81 185 ALA A N 1
ATOM 1483 C CA . ALA A 1 185 ? -4.886 -10.596 15.614 1.00 95.81 185 ALA A CA 1
ATOM 1484 C C . ALA A 1 185 ? -5.566 -11.037 14.310 1.00 95.81 185 ALA A C 1
ATOM 1486 O O . ALA A 1 185 ? -5.920 -12.205 14.179 1.00 95.81 185 ALA A O 1
ATOM 1487 N N . LEU A 1 186 ? -5.736 -10.116 13.359 1.00 95.81 186 LEU A N 1
ATOM 1488 C CA . LEU A 1 186 ? -6.503 -10.338 12.129 1.00 95.81 186 LEU A CA 1
ATOM 1489 C C . LEU A 1 186 ? -5.635 -10.485 10.870 1.00 95.81 186 LEU A C 1
ATOM 1491 O O . LEU A 1 186 ? -6.138 -10.910 9.835 1.00 95.81 186 LEU A O 1
ATOM 1495 N N . GLY A 1 187 ? -4.342 -10.163 10.952 1.00 94.19 187 GLY A N 1
ATOM 1496 C CA . GLY A 1 187 ? -3.431 -10.119 9.809 1.00 94.19 187 GLY A CA 1
ATOM 1497 C C . GLY A 1 187 ? -3.259 -8.716 9.218 1.00 94.19 187 GLY A C 1
ATOM 1498 O O . GLY A 1 187 ? -3.983 -7.770 9.543 1.00 94.19 187 GLY A O 1
ATOM 1499 N N . GLU A 1 188 ? -2.255 -8.584 8.349 1.00 91.94 188 GLU A N 1
ATOM 1500 C CA . GLU A 1 188 ? -2.029 -7.368 7.566 1.00 91.94 188 GLU A CA 1
ATOM 1501 C C . GLU A 1 188 ? -3.071 -7.298 6.445 1.00 91.94 188 GLU A C 1
ATOM 1503 O O . GLU A 1 188 ? -3.093 -8.154 5.562 1.00 91.94 188 GLU A O 1
ATOM 1508 N N . ASP A 1 189 ? -3.936 -6.291 6.490 1.00 92.56 189 ASP A N 1
ATOM 1509 C CA . ASP A 1 189 ? -4.982 -6.061 5.496 1.00 92.56 189 ASP A CA 1
ATOM 1510 C C . ASP A 1 189 ? -5.362 -4.574 5.492 1.00 92.56 189 ASP A C 1
ATOM 1512 O O . ASP A 1 189 ? -4.807 -3.777 6.256 1.00 92.56 189 ASP A O 1
ATOM 1516 N N . ASN A 1 190 ? -6.309 -4.205 4.638 1.00 92.38 190 ASN A N 1
ATOM 1517 C CA . ASN A 1 190 ? -6.899 -2.877 4.603 1.00 92.38 190 ASN A CA 1
ATOM 1518 C C . ASN A 1 190 ? -7.999 -2.777 5.661 1.00 92.38 190 ASN A C 1
ATOM 1520 O O . ASN A 1 190 ? -9.117 -3.240 5.456 1.00 92.38 190 ASN A O 1
ATOM 1524 N N . TRP A 1 191 ? -7.671 -2.190 6.804 1.00 94.44 191 TRP A N 1
ATOM 1525 C CA . TRP A 1 191 ? -8.572 -2.016 7.935 1.00 94.44 191 TRP A CA 1
ATOM 1526 C C . TRP A 1 191 ? -8.982 -0.555 8.080 1.00 94.44 191 TRP A C 1
ATOM 1528 O O . TRP A 1 191 ? -8.127 0.329 8.116 1.00 94.44 191 TRP A O 1
ATOM 1538 N N . ARG A 1 192 ? -10.280 -0.309 8.258 1.00 94.44 192 ARG A N 1
ATOM 1539 C CA . ARG A 1 192 ? -10.828 0.952 8.770 1.00 94.44 192 ARG A CA 1
ATOM 1540 C C . ARG A 1 192 ? -11.347 0.713 10.176 1.00 94.44 192 ARG A C 1
ATOM 1542 O O . ARG A 1 192 ? -12.142 -0.197 10.393 1.00 94.44 192 ARG A O 1
ATOM 1549 N N . ILE A 1 193 ? -10.869 1.504 11.125 1.00 95.56 193 ILE A N 1
ATOM 1550 C CA . ILE A 1 193 ? -11.124 1.327 12.554 1.00 95.56 193 ILE A CA 1
ATOM 1551 C C . ILE A 1 193 ? -11.601 2.654 13.120 1.00 95.56 193 ILE A C 1
ATOM 1553 O O . ILE A 1 193 ? -10.852 3.629 13.103 1.00 95.56 193 ILE A O 1
ATOM 1557 N N . ASP A 1 194 ? -12.818 2.683 13.649 1.00 94.88 194 ASP A N 1
ATOM 1558 C CA . ASP A 1 194 ? -13.286 3.823 14.431 1.00 94.88 194 ASP A CA 1
ATOM 1559 C C . ASP A 1 194 ? -12.864 3.624 15.892 1.00 94.88 194 ASP A C 1
ATOM 1561 O O . ASP A 1 194 ? -12.926 2.515 16.442 1.00 94.88 194 ASP A O 1
ATOM 1565 N N . TRP A 1 195 ? -12.378 4.699 16.508 1.00 96.31 195 TRP A N 1
ATOM 1566 C CA . TRP A 1 195 ? -11.796 4.668 17.842 1.00 96.31 195 TRP A CA 1
ATOM 1567 C C . TRP A 1 195 ? -12.145 5.914 18.658 1.00 96.31 195 TRP A C 1
ATOM 1569 O O . TRP A 1 195 ? -12.394 6.994 18.119 1.00 96.31 195 TRP A O 1
ATOM 1579 N N . ILE A 1 196 ? -12.132 5.757 19.982 1.00 95.25 196 ILE A N 1
ATOM 1580 C CA . ILE A 1 196 ? -12.345 6.832 20.960 1.00 95.25 196 ILE A CA 1
ATOM 1581 C C . ILE A 1 196 ? -11.258 6.750 22.030 1.00 95.25 196 ILE A C 1
ATOM 1583 O O . ILE A 1 196 ? -10.958 5.674 22.538 1.00 95.25 196 ILE A O 1
ATOM 1587 N N . ASP A 1 197 ? -10.665 7.883 22.386 1.00 95.31 197 ASP A N 1
ATOM 1588 C CA . ASP A 1 197 ? -9.620 7.991 23.397 1.00 95.31 197 ASP A CA 1
ATOM 1589 C C . ASP A 1 197 ? -10.147 8.619 24.692 1.00 95.31 197 ASP A C 1
ATOM 1591 O O . ASP A 1 197 ? -10.511 9.795 24.719 1.00 95.31 197 ASP A O 1
ATOM 1595 N N . SER A 1 198 ? -10.128 7.856 25.785 1.00 92.31 198 SER A N 1
ATOM 1596 C CA . SER A 1 198 ? -10.575 8.284 27.117 1.00 92.31 198 SER A CA 1
ATOM 1597 C C . SER A 1 198 ? -9.460 8.932 27.951 1.00 92.31 198 SER A C 1
ATOM 1599 O O . SER A 1 198 ? -9.534 8.918 29.179 1.00 92.31 198 SER A O 1
ATOM 1601 N N . ASN A 1 199 ? -8.386 9.424 27.316 1.00 89.50 199 ASN A N 1
ATOM 1602 C CA . ASN A 1 199 ? -7.109 9.843 27.920 1.00 89.50 199 ASN A CA 1
ATOM 1603 C C . ASN A 1 199 ? -6.252 8.701 28.504 1.00 89.50 199 ASN A C 1
ATOM 1605 O O . ASN A 1 199 ? -5.034 8.671 28.318 1.00 89.50 199 ASN A O 1
ATOM 1609 N N . GLU A 1 200 ? -6.874 7.755 29.203 1.00 90.00 200 GLU A N 1
ATOM 1610 C CA . GLU A 1 200 ? -6.187 6.603 29.796 1.00 90.00 200 GLU A CA 1
ATOM 1611 C C . GLU A 1 200 ? -6.052 5.452 28.801 1.00 90.00 200 GLU A C 1
ATOM 1613 O O . GLU A 1 200 ? -4.973 4.874 28.647 1.00 90.00 200 GLU A O 1
ATOM 1618 N N . ASN A 1 201 ? -7.139 5.156 28.088 1.00 92.50 201 ASN A N 1
ATOM 1619 C CA . ASN A 1 201 ? -7.242 4.036 27.169 1.00 92.50 201 ASN A CA 1
ATOM 1620 C C . ASN A 1 201 ? -7.810 4.485 25.828 1.00 92.50 201 ASN A C 1
ATOM 1622 O O . ASN A 1 201 ? -8.551 5.462 25.738 1.00 92.50 201 ASN A O 1
ATOM 1626 N N . ILE A 1 202 ? -7.476 3.721 24.792 1.00 95.69 202 ILE A N 1
ATOM 1627 C CA . ILE A 1 202 ? -8.123 3.841 23.495 1.00 95.69 202 ILE A CA 1
ATOM 1628 C C . ILE A 1 202 ? -9.084 2.681 23.306 1.00 95.69 202 ILE A C 1
ATOM 1630 O O . ILE A 1 202 ? -8.715 1.528 23.527 1.00 95.69 202 ILE A O 1
ATOM 1634 N N . PHE A 1 203 ? -10.300 2.998 22.892 1.00 96.88 203 PHE A N 1
ATOM 1635 C CA . PHE A 1 203 ? -11.358 2.040 22.655 1.00 96.88 203 PHE A CA 1
ATOM 1636 C C . PHE A 1 203 ? -11.623 1.896 21.164 1.00 96.88 203 PHE A C 1
ATOM 1638 O O . PHE A 1 203 ? -11.745 2.894 20.458 1.00 96.88 203 PHE A O 1
ATOM 1645 N N . LEU A 1 204 ? -11.732 0.656 20.696 1.00 97.50 204 LEU A N 1
ATOM 1646 C CA . LEU A 1 204 ? -12.225 0.330 19.362 1.00 97.50 204 LEU A CA 1
ATOM 1647 C C . LEU A 1 204 ? -13.753 0.291 19.409 1.00 97.50 204 LEU A C 1
ATOM 1649 O O . LEU A 1 204 ? -14.325 -0.460 20.199 1.00 97.50 204 LEU A O 1
ATOM 1653 N N . THR A 1 205 ? -14.406 1.086 18.566 1.00 94.88 205 THR A N 1
ATOM 1654 C CA . THR A 1 205 ? -15.876 1.165 18.494 1.00 94.88 205 THR A CA 1
ATOM 1655 C C . THR A 1 205 ? -16.435 0.544 17.223 1.00 94.88 205 THR A C 1
ATOM 1657 O O . THR A 1 205 ? -17.556 0.041 17.233 1.00 94.88 205 THR A O 1
ATOM 1660 N N . SER A 1 206 ? -15.650 0.529 16.144 1.00 93.94 206 SER A N 1
ATOM 1661 C CA . SER A 1 206 ? -15.991 -0.156 14.899 1.00 93.94 206 SER A CA 1
ATOM 1662 C C . SER A 1 206 ? -14.738 -0.635 14.173 1.00 93.94 206 SER A C 1
ATOM 1664 O O . SER A 1 206 ? -13.666 -0.044 14.307 1.00 93.94 206 SER A O 1
ATOM 1666 N N . ILE A 1 207 ? -14.874 -1.703 13.391 1.00 95.19 207 ILE A N 1
ATOM 1667 C CA . ILE A 1 207 ? -13.838 -2.188 12.480 1.00 95.19 207 ILE A CA 1
ATOM 1668 C C . ILE A 1 207 ? -14.469 -2.782 11.225 1.00 95.19 207 ILE A C 1
ATOM 1670 O O . ILE A 1 207 ? -15.469 -3.497 11.285 1.00 95.19 207 ILE A O 1
ATOM 1674 N N . GLU A 1 208 ? -13.854 -2.529 10.079 1.00 92.44 208 GLU A N 1
ATOM 1675 C CA . GLU A 1 208 ? -14.199 -3.179 8.823 1.00 92.44 208 GLU A CA 1
ATOM 1676 C C . GLU A 1 208 ? -12.978 -3.334 7.921 1.00 92.44 208 GLU A C 1
ATOM 1678 O O . GLU A 1 208 ? -11.982 -2.616 8.050 1.00 92.44 208 GLU A O 1
ATOM 1683 N N . LYS A 1 209 ? -13.084 -4.273 6.983 1.00 91.38 209 LYS A N 1
ATOM 1684 C CA . LYS A 1 209 ? -12.132 -4.404 5.888 1.00 91.38 209 LYS A CA 1
ATOM 1685 C C . LYS A 1 209 ? -12.542 -3.467 4.752 1.00 91.38 209 LYS A C 1
ATOM 1687 O O . LYS A 1 209 ? -13.700 -3.480 4.343 1.00 91.38 209 LYS A O 1
ATOM 1692 N N . THR A 1 210 ? -11.605 -2.682 4.232 1.00 87.19 210 THR A N 1
ATOM 1693 C CA . THR A 1 210 ? -11.848 -1.720 3.152 1.00 87.19 210 THR A CA 1
ATOM 1694 C C . THR A 1 210 ? -11.183 -2.130 1.846 1.00 87.19 210 THR A C 1
ATOM 1696 O O . THR A 1 210 ? -10.272 -2.957 1.798 1.00 87.19 210 THR A O 1
ATOM 1699 N N . SER A 1 211 ? -11.656 -1.542 0.747 1.00 80.75 211 SER A N 1
ATOM 1700 C CA . SER A 1 211 ? -10.977 -1.670 -0.541 1.00 80.75 211 SER A CA 1
ATOM 1701 C C . SER A 1 211 ? -9.697 -0.815 -0.562 1.00 80.75 211 SER A C 1
ATOM 1703 O O . SER A 1 211 ? -9.682 0.260 0.045 1.00 80.75 211 SER A O 1
ATOM 1705 N N . PRO A 1 212 ? -8.637 -1.240 -1.278 1.00 66.81 212 PRO A N 1
ATOM 1706 C CA . PRO A 1 212 ? -7.331 -0.569 -1.280 1.00 66.81 212 PRO A CA 1
ATOM 1707 C C . PRO A 1 212 ? -7.360 0.920 -1.661 1.00 66.81 212 PRO A C 1
ATOM 1709 O O . PRO A 1 212 ? -6.515 1.680 -1.206 1.00 66.81 212 PRO A O 1
ATOM 1712 N N . SER A 1 213 ? -8.339 1.360 -2.455 1.00 58.53 213 SER A N 1
ATOM 1713 C CA . SER A 1 213 ? -8.367 2.678 -3.104 1.00 58.53 213 SER A CA 1
ATOM 1714 C C . SER A 1 213 ? -8.758 3.866 -2.210 1.00 58.53 213 SER A C 1
ATOM 1716 O O . SER A 1 213 ? -8.862 4.984 -2.710 1.00 58.53 213 SER A O 1
ATOM 1718 N N . GLN A 1 214 ? -9.038 3.670 -0.916 1.00 55.81 214 GLN A N 1
ATOM 1719 C CA . GLN A 1 214 ? -9.617 4.738 -0.085 1.00 55.81 214 GLN A CA 1
ATOM 1720 C C . GLN A 1 214 ? -8.620 5.809 0.402 1.00 55.81 214 GLN A C 1
ATOM 1722 O O . GLN A 1 214 ? -9.073 6.856 0.861 1.00 55.81 214 GLN A O 1
ATOM 1727 N N . LEU A 1 215 ? -7.295 5.599 0.332 1.00 58.25 215 LEU A N 1
ATOM 1728 C CA . LEU A 1 215 ? -6.316 6.483 1.009 1.00 58.25 215 LEU A CA 1
ATOM 1729 C C . LEU A 1 215 ? -5.128 6.923 0.146 1.00 58.25 215 LEU A C 1
ATOM 1731 O O . LEU A 1 215 ? -4.067 7.233 0.686 1.00 58.25 215 LEU A O 1
ATOM 1735 N N . ASP A 1 216 ? -5.290 6.982 -1.175 1.00 60.47 216 ASP A N 1
ATOM 1736 C CA . ASP A 1 216 ? -4.207 7.360 -2.092 1.00 60.47 216 ASP A CA 1
ATOM 1737 C C . ASP A 1 216 ? -3.778 8.835 -1.949 1.00 60.47 216 ASP A C 1
ATOM 1739 O O . ASP A 1 216 ? -4.158 9.709 -2.727 1.00 60.47 216 ASP A O 1
ATOM 1743 N N . GLU A 1 217 ? -2.912 9.105 -0.973 1.00 72.44 217 GLU A N 1
ATOM 1744 C CA . GLU A 1 217 ? -2.082 10.312 -0.882 1.00 72.44 217 GLU A CA 1
ATOM 1745 C C . GLU A 1 217 ? -0.603 9.968 -1.105 1.00 72.44 217 GLU A C 1
ATOM 1747 O O . GLU A 1 217 ? 0.296 10.489 -0.442 1.00 72.44 217 GLU A O 1
ATOM 1752 N N . ASP A 1 218 ? -0.326 9.063 -2.047 1.00 85.00 218 ASP A N 1
ATOM 1753 C CA . ASP A 1 218 ? 1.043 8.863 -2.508 1.00 85.00 218 ASP A CA 1
ATOM 1754 C C . ASP A 1 218 ? 1.596 10.171 -3.089 1.00 85.00 218 ASP A C 1
ATOM 1756 O O . ASP A 1 218 ? 0.960 10.859 -3.896 1.00 85.00 218 ASP A O 1
ATOM 1760 N N . LEU A 1 219 ? 2.806 10.533 -2.662 1.00 87.19 219 LEU A N 1
ATOM 1761 C CA . LEU A 1 219 ? 3.477 11.732 -3.125 1.00 87.19 219 LEU A CA 1
ATOM 1762 C C . LEU A 1 219 ? 4.132 11.437 -4.471 1.00 87.19 219 LEU A C 1
ATOM 1764 O O . LEU A 1 219 ? 5.191 10.808 -4.549 1.00 87.19 219 LEU A O 1
ATOM 1768 N N . PHE A 1 220 ? 3.504 11.939 -5.528 1.00 88.06 220 PHE A N 1
ATOM 1769 C CA . PHE A 1 220 ? 4.027 11.866 -6.881 1.00 88.06 220 PHE A CA 1
ATOM 1770 C C . PHE A 1 220 ? 4.827 13.122 -7.224 1.00 88.06 220 PHE A C 1
ATOM 1772 O O . PHE A 1 220 ? 4.305 14.237 -7.180 1.00 88.06 220 PHE A O 1
ATOM 1779 N N . LEU A 1 221 ? 6.095 12.943 -7.587 1.00 86.31 221 LEU A N 1
ATOM 1780 C CA . LEU A 1 221 ? 6.995 14.024 -7.976 1.00 86.31 221 LEU A CA 1
ATOM 1781 C C . LEU A 1 221 ? 7.331 13.945 -9.457 1.00 86.31 221 LEU A C 1
ATOM 1783 O O . LEU A 1 221 ? 7.545 12.862 -10.000 1.00 86.31 221 LEU A O 1
ATOM 1787 N N . ARG A 1 222 ? 7.439 15.106 -10.105 1.00 82.44 222 ARG A N 1
ATOM 1788 C CA . ARG A 1 222 ? 8.010 15.178 -11.448 1.00 82.44 222 ARG A CA 1
ATOM 1789 C C . ARG A 1 222 ? 9.471 14.761 -11.367 1.00 82.44 222 ARG A C 1
ATOM 1791 O O . ARG A 1 222 ? 10.228 15.324 -10.579 1.00 82.44 222 ARG A O 1
ATOM 1798 N N . ILE A 1 223 ? 9.875 13.819 -12.209 1.00 68.56 223 ILE A N 1
ATOM 1799 C CA . ILE A 1 223 ? 11.296 13.547 -12.389 1.00 68.56 223 ILE A CA 1
ATOM 1800 C C . ILE A 1 223 ? 11.827 14.550 -13.413 1.00 68.56 223 ILE A C 1
ATOM 1802 O O . ILE A 1 223 ? 11.338 14.566 -14.542 1.00 68.56 223 ILE A O 1
ATOM 1806 N N . PRO A 1 224 ? 12.804 15.400 -13.048 1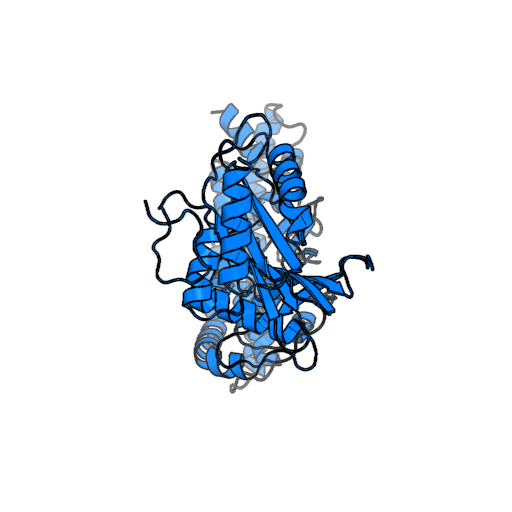.00 56.44 224 PRO A N 1
ATOM 1807 C CA . PRO A 1 224 ? 13.315 16.419 -13.958 1.00 56.44 224 PRO A CA 1
ATOM 1808 C C . PRO A 1 224 ? 14.013 15.817 -15.183 1.00 56.44 224 PRO A C 1
ATOM 1810 O O . PRO A 1 224 ? 13.990 16.437 -16.234 1.00 56.44 224 PRO A O 1
ATOM 1813 N N . ASN A 1 225 ? 14.567 14.605 -15.067 1.00 57.41 225 ASN A N 1
ATOM 1814 C CA . ASN A 1 225 ? 15.170 13.846 -16.162 1.00 57.41 225 ASN A CA 1
ATOM 1815 C C . ASN A 1 225 ? 14.804 12.363 -15.997 1.00 57.41 225 ASN A C 1
ATOM 1817 O O . ASN A 1 225 ? 15.511 11.661 -15.268 1.00 57.41 225 ASN A O 1
ATOM 1821 N N . TRP A 1 226 ? 13.706 11.868 -16.591 1.00 57.09 226 TRP A N 1
ATOM 1822 C CA . TRP A 1 226 ? 13.556 10.410 -16.653 1.00 57.09 226 TRP A CA 1
ATOM 1823 C C . TRP A 1 226 ? 14.707 9.885 -17.501 1.00 57.09 226 TRP A C 1
ATOM 1825 O O . TRP A 1 226 ? 15.045 10.417 -18.560 1.00 57.09 226 TRP A O 1
ATOM 1835 N N . GLU A 1 227 ? 15.415 8.918 -16.944 1.00 56.34 227 GLU A N 1
ATOM 1836 C CA . GLU A 1 227 ? 16.670 8.439 -17.487 1.00 56.34 227 GLU A CA 1
ATOM 1837 C C . GLU A 1 227 ? 16.401 7.917 -18.908 1.00 56.34 227 GLU A C 1
ATOM 1839 O O . GLU A 1 227 ? 15.713 6.914 -19.083 1.00 56.34 227 GLU A O 1
ATOM 1844 N N . ASN A 1 228 ? 16.945 8.614 -19.915 1.00 53.09 228 ASN A N 1
ATOM 1845 C CA . ASN A 1 228 ? 16.856 8.299 -21.353 1.00 53.09 228 ASN A CA 1
ATOM 1846 C C . ASN A 1 228 ? 15.604 8.765 -22.112 1.00 53.09 228 ASN A C 1
ATOM 1848 O O . ASN A 1 228 ? 15.399 8.293 -23.228 1.00 53.09 228 ASN A O 1
ATOM 1852 N N . THR A 1 229 ? 14.816 9.700 -21.581 1.00 52.84 229 THR A N 1
ATOM 1853 C CA . THR A 1 229 ? 13.716 10.319 -22.346 1.00 52.84 229 THR A CA 1
ATOM 1854 C C . THR A 1 229 ? 14.126 11.707 -22.838 1.00 52.84 229 THR A C 1
ATOM 1856 O O . THR A 1 229 ? 14.945 12.364 -22.184 1.00 52.84 229 THR A O 1
ATOM 1859 N N . PRO A 1 230 ? 13.583 12.189 -23.969 1.00 54.47 230 PRO A N 1
ATOM 1860 C CA . PRO A 1 230 ? 13.636 13.609 -24.306 1.00 54.47 230 PRO A CA 1
ATOM 1861 C C . PRO A 1 230 ? 13.038 14.465 -23.173 1.00 54.47 230 PRO A C 1
ATOM 1863 O O . PRO A 1 230 ? 12.308 13.963 -22.315 1.00 54.47 230 PRO A O 1
ATOM 1866 N N . ASP A 1 231 ? 13.350 15.766 -23.171 1.00 56.81 231 ASP A N 1
ATOM 1867 C CA . ASP A 1 231 ? 12.993 16.706 -22.089 1.00 56.81 231 ASP A CA 1
ATOM 1868 C C . ASP A 1 231 ? 11.481 16.749 -21.775 1.00 56.81 231 ASP A C 1
ATOM 1870 O O . ASP A 1 231 ? 11.076 17.113 -20.666 1.00 56.81 231 ASP A O 1
ATOM 1874 N N . ILE A 1 232 ? 10.640 16.359 -22.739 1.00 61.81 232 ILE A N 1
ATOM 1875 C CA . ILE A 1 232 ? 9.204 16.134 -22.572 1.00 61.81 232 ILE A CA 1
ATOM 1876 C C . ILE A 1 232 ? 8.853 14.847 -23.334 1.00 61.81 232 ILE A C 1
ATOM 1878 O 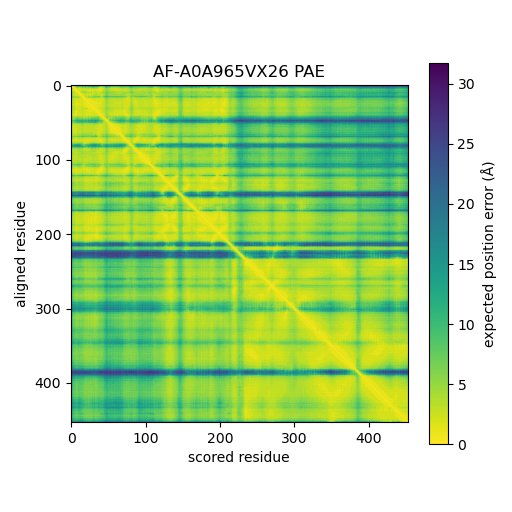O . ILE A 1 232 ? 8.857 14.873 -24.568 1.00 61.81 232 ILE A O 1
ATOM 1882 N N . PRO A 1 233 ? 8.589 13.722 -22.646 1.00 69.44 233 PRO A N 1
ATOM 1883 C CA . PRO A 1 233 ? 8.135 12.514 -23.320 1.00 69.44 233 PRO A CA 1
ATOM 1884 C C . PRO A 1 233 ? 6.784 12.758 -24.001 1.00 69.44 233 PRO A C 1
ATOM 1886 O O . PRO A 1 233 ? 5.917 13.438 -23.448 1.00 69.44 233 PRO A O 1
ATOM 1889 N N . GLY A 1 234 ? 6.597 12.202 -25.199 1.00 83.69 234 GLY A N 1
ATOM 1890 C CA . GLY A 1 234 ? 5.286 12.195 -25.859 1.00 83.69 234 GLY A CA 1
ATOM 1891 C C . GLY A 1 234 ? 4.265 11.355 -25.078 1.00 83.69 234 GLY A C 1
ATOM 1892 O O . GLY A 1 234 ? 4.633 10.556 -24.215 1.00 83.69 234 GLY A O 1
ATOM 1893 N N . ASN A 1 235 ? 2.975 11.478 -25.404 1.00 90.31 235 ASN A N 1
ATOM 1894 C CA . ASN A 1 235 ? 1.910 10.686 -24.771 1.00 90.31 235 ASN A CA 1
ATOM 1895 C C . ASN A 1 235 ? 2.149 9.171 -24.917 1.00 90.31 235 ASN A C 1
ATOM 1897 O O . ASN A 1 235 ? 1.953 8.403 -23.971 1.00 90.31 235 ASN A O 1
ATOM 1901 N N . LEU A 1 236 ? 2.654 8.741 -26.077 1.00 92.56 236 LEU A N 1
ATOM 1902 C CA . LEU A 1 236 ? 3.005 7.343 -26.310 1.00 92.56 236 LEU A CA 1
ATOM 1903 C C . LEU A 1 236 ? 4.091 6.865 -25.339 1.00 92.56 236 LEU A C 1
ATOM 1905 O O . LEU A 1 236 ? 3.937 5.848 -24.670 1.00 92.56 236 LEU A O 1
ATOM 1909 N N . GLU A 1 237 ? 5.174 7.626 -25.216 1.00 89.62 237 GLU A N 1
ATOM 1910 C CA . GLU A 1 237 ? 6.284 7.310 -24.315 1.00 89.62 237 GLU A CA 1
ATOM 1911 C C . GLU A 1 237 ? 5.845 7.278 -22.854 1.00 89.62 237 GLU A C 1
ATOM 1913 O O . GLU A 1 237 ? 6.132 6.317 -22.138 1.00 89.62 237 GLU A O 1
ATOM 1918 N N . GLY A 1 238 ? 5.081 8.284 -22.431 1.00 89.94 238 GLY A N 1
ATOM 1919 C CA . GLY A 1 238 ? 4.517 8.345 -21.091 1.00 89.94 238 GLY A CA 1
ATOM 1920 C C . GLY A 1 238 ? 3.662 7.123 -20.756 1.00 89.94 238 GLY A C 1
ATOM 1921 O O . GLY A 1 238 ? 3.848 6.507 -19.705 1.00 89.94 238 GLY A O 1
ATOM 1922 N N . THR A 1 239 ? 2.767 6.725 -21.664 1.00 92.75 239 THR A N 1
ATOM 1923 C CA . THR A 1 239 ? 1.886 5.563 -21.459 1.00 92.75 239 THR A CA 1
ATOM 1924 C C . THR A 1 239 ? 2.644 4.233 -21.484 1.00 92.75 239 THR A C 1
ATOM 1926 O O . THR A 1 239 ? 2.401 3.393 -20.616 1.00 92.75 239 THR A O 1
ATOM 1929 N N . VAL A 1 240 ? 3.634 4.063 -22.369 1.00 93.50 240 VAL A N 1
ATOM 1930 C CA . VAL A 1 240 ? 4.489 2.860 -22.413 1.00 93.50 240 VAL A CA 1
ATOM 1931 C C . VAL A 1 240 ? 5.331 2.718 -21.138 1.00 93.50 240 VAL A C 1
ATOM 1933 O O . VAL A 1 240 ? 5.430 1.624 -20.573 1.00 93.50 240 VAL A O 1
ATOM 1936 N N . ILE A 1 241 ? 5.916 3.811 -20.637 1.00 91.25 241 ILE A N 1
ATOM 1937 C CA . ILE A 1 241 ? 6.695 3.786 -19.390 1.00 91.25 241 ILE A CA 1
ATOM 1938 C C . ILE A 1 241 ? 5.776 3.570 -18.181 1.00 91.25 241 ILE A C 1
ATOM 1940 O O . ILE A 1 241 ? 6.099 2.764 -17.308 1.00 91.25 241 ILE A O 1
ATOM 1944 N N . SER A 1 242 ? 4.611 4.222 -18.132 1.00 91.56 242 SER A N 1
ATOM 1945 C CA . SER A 1 242 ? 3.627 4.014 -17.060 1.00 91.56 242 SER A CA 1
ATOM 1946 C C . SER A 1 242 ? 3.142 2.561 -17.010 1.00 91.56 242 SER A C 1
ATOM 1948 O O . SER A 1 242 ? 2.977 2.014 -15.921 1.00 91.56 242 SER A O 1
ATOM 1950 N N . ALA A 1 243 ? 2.992 1.893 -18.158 1.00 93.50 243 ALA A N 1
ATOM 1951 C CA . ALA A 1 243 ? 2.659 0.468 -18.223 1.00 93.50 243 ALA A CA 1
ATOM 1952 C C . ALA A 1 243 ? 3.763 -0.438 -17.634 1.00 93.50 243 ALA A C 1
ATOM 1954 O O . ALA A 1 243 ? 3.485 -1.539 -17.156 1.00 93.50 243 ALA A O 1
ATOM 1955 N N . CYS A 1 244 ? 5.018 0.027 -17.597 1.00 93.19 244 CYS A N 1
ATOM 1956 C CA . CYS A 1 244 ? 6.116 -0.685 -16.938 1.00 93.19 244 CYS A CA 1
ATOM 1957 C C . CYS A 1 244 ? 6.075 -0.578 -15.409 1.00 93.19 244 CYS A C 1
ATOM 1959 O O . CYS A 1 244 ? 6.848 -1.266 -14.739 1.00 93.19 244 CYS A O 1
ATOM 1961 N N . SER A 1 245 ? 5.227 0.286 -14.844 1.00 92.12 245 SER A N 1
ATOM 1962 C CA . SER A 1 245 ? 5.333 0.714 -13.452 1.00 92.12 245 SER A CA 1
ATOM 1963 C C . SER A 1 245 ? 5.405 -0.422 -12.418 1.00 92.12 245 SER A C 1
ATOM 1965 O O . SER A 1 245 ? 6.292 -0.327 -11.564 1.00 92.12 245 SER A O 1
ATOM 1967 N N . PRO A 1 246 ? 4.568 -1.480 -12.459 1.00 89.50 246 PRO A N 1
ATOM 1968 C CA . PRO A 1 246 ? 4.669 -2.572 -11.486 1.00 89.50 246 PRO A CA 1
ATOM 1969 C C . PRO A 1 246 ? 6.032 -3.279 -11.545 1.00 89.50 246 PRO A C 1
ATOM 1971 O O . PRO A 1 246 ? 6.664 -3.549 -10.525 1.00 89.50 246 PRO A O 1
ATOM 1974 N N . LYS A 1 247 ? 6.550 -3.499 -12.761 1.00 93.69 247 LYS A N 1
ATOM 1975 C CA . LYS A 1 247 ? 7.849 -4.150 -12.987 1.00 93.69 247 LYS A CA 1
ATOM 1976 C C . LYS A 1 247 ? 9.022 -3.247 -12.629 1.00 93.69 247 LYS A C 1
ATOM 1978 O O . LYS A 1 247 ? 10.062 -3.739 -12.208 1.00 93.69 247 LYS A O 1
ATOM 1983 N N . LEU A 1 248 ? 8.887 -1.928 -12.764 1.00 92.00 248 LEU A N 1
ATOM 1984 C CA . LEU A 1 248 ? 9.936 -0.995 -12.345 1.00 92.00 248 LEU A CA 1
ATOM 1985 C C . LEU A 1 248 ? 10.167 -1.055 -10.828 1.00 92.00 248 LEU A C 1
ATOM 1987 O O . LEU A 1 248 ? 11.323 -1.057 -10.402 1.00 92.00 248 LEU A O 1
ATOM 1991 N N . PHE A 1 249 ? 9.105 -1.195 -10.025 1.00 92.19 249 PHE A N 1
ATOM 1992 C CA . PHE A 1 249 ? 9.240 -1.339 -8.571 1.00 92.19 249 PHE A CA 1
ATOM 1993 C C . PHE A 1 249 ? 9.718 -2.718 -8.117 1.00 92.19 249 PHE A C 1
ATOM 1995 O O . PHE A 1 249 ? 10.269 -2.839 -7.024 1.00 92.19 249 PHE A O 1
ATOM 2002 N N . GLU A 1 250 ? 9.553 -3.751 -8.945 1.00 93.62 250 GLU A N 1
ATOM 2003 C CA . GLU A 1 250 ? 9.885 -5.143 -8.614 1.00 93.62 250 GLU A CA 1
ATOM 2004 C C . GLU A 1 250 ? 11.302 -5.303 -8.041 1.00 93.62 250 GLU A C 1
ATOM 2006 O O . GLU A 1 250 ? 11.516 -6.080 -7.110 1.00 93.62 250 GLU A O 1
ATOM 2011 N N . TYR A 1 251 ? 12.267 -4.512 -8.526 1.00 91.25 251 TYR A N 1
ATOM 2012 C CA . TYR A 1 251 ? 13.622 -4.491 -7.977 1.00 91.25 251 TYR A CA 1
ATOM 2013 C C . TYR A 1 251 ? 13.659 -4.123 -6.484 1.00 91.25 251 TYR A C 1
ATOM 2015 O O . TYR A 1 251 ? 14.335 -4.791 -5.705 1.00 91.25 251 TYR A O 1
ATOM 2023 N N . PHE A 1 252 ? 12.943 -3.075 -6.075 1.00 92.12 252 PHE A N 1
ATOM 2024 C CA . PHE A 1 252 ? 12.873 -2.653 -4.675 1.00 92.12 252 PHE A CA 1
ATOM 2025 C C . PHE A 1 252 ? 11.990 -3.595 -3.857 1.00 92.12 252 PHE A C 1
ATOM 2027 O O . PHE A 1 252 ? 12.375 -3.979 -2.753 1.00 92.12 252 PHE A O 1
ATOM 2034 N N . HIS A 1 253 ? 10.861 -4.035 -4.419 1.00 93.88 253 HIS A N 1
ATOM 2035 C CA . HIS A 1 253 ? 9.954 -4.989 -3.783 1.00 93.88 253 HIS A CA 1
ATOM 2036 C C . HIS A 1 253 ? 10.639 -6.330 -3.472 1.00 93.88 253 HIS A C 1
ATOM 2038 O O . HIS A 1 253 ? 10.443 -6.884 -2.397 1.00 93.88 253 HIS A O 1
ATOM 2044 N N . HIS A 1 254 ? 11.542 -6.813 -4.335 1.00 94.19 254 HIS A N 1
ATOM 2045 C CA . HIS A 1 254 ? 12.362 -7.997 -4.051 1.00 94.19 254 HIS A CA 1
ATOM 2046 C C . HIS A 1 254 ? 13.133 -7.885 -2.721 1.00 94.19 254 HIS A C 1
ATOM 2048 O O . HIS A 1 254 ? 13.297 -8.869 -1.997 1.00 94.19 254 HIS A O 1
ATOM 2054 N N . TRP A 1 255 ? 13.597 -6.679 -2.389 1.00 94.50 255 TRP A N 1
ATOM 2055 C CA . TRP A 1 255 ? 14.349 -6.388 -1.169 1.00 94.50 255 TRP A CA 1
ATOM 2056 C C . TRP A 1 255 ? 13.475 -5.908 -0.004 1.00 94.50 255 TRP A C 1
ATOM 2058 O O . TRP A 1 255 ? 13.959 -5.883 1.125 1.00 94.50 255 TRP A O 1
ATOM 2068 N N . ALA A 1 256 ? 12.214 -5.565 -0.253 1.00 94.44 256 ALA A N 1
ATOM 2069 C CA . ALA A 1 256 ? 11.226 -5.155 0.740 1.00 94.44 256 ALA A CA 1
ATOM 2070 C C . ALA A 1 256 ? 9.841 -5.737 0.374 1.00 94.44 256 ALA A C 1
ATOM 2072 O O . ALA A 1 256 ? 8.951 -4.988 -0.041 1.00 94.44 256 ALA A O 1
ATOM 2073 N N . PRO A 1 257 ? 9.657 -7.071 0.484 1.00 93.12 257 PRO A N 1
ATOM 2074 C CA . PRO A 1 257 ? 8.431 -7.756 0.056 1.00 93.12 257 PRO A CA 1
ATOM 2075 C C . PRO A 1 257 ? 7.196 -7.363 0.874 1.00 93.12 257 PRO A C 1
ATOM 2077 O O . PRO A 1 257 ? 6.073 -7.633 0.468 1.00 93.12 257 PRO A O 1
ATOM 2080 N N . GLU A 1 258 ? 7.395 -6.728 2.029 1.00 90.56 258 GLU A N 1
ATOM 2081 C CA . GLU A 1 258 ? 6.330 -6.148 2.841 1.00 90.56 258 GLU A CA 1
ATOM 2082 C C . GLU A 1 258 ? 5.652 -4.929 2.200 1.00 90.56 258 GLU A C 1
ATOM 2084 O O . GLU A 1 258 ? 4.586 -4.543 2.664 1.00 90.56 258 GLU A O 1
ATOM 2089 N N . LEU A 1 259 ? 6.249 -4.309 1.176 1.00 91.19 259 LEU A N 1
ATOM 2090 C CA . LEU A 1 259 ? 5.662 -3.174 0.459 1.00 91.19 259 LEU A CA 1
ATOM 2091 C C . LEU A 1 259 ? 4.712 -3.655 -0.633 1.00 91.19 259 LEU A C 1
ATOM 2093 O O . LEU A 1 259 ? 4.967 -4.678 -1.259 1.00 91.19 259 LEU A O 1
ATOM 2097 N N . SER A 1 260 ? 3.650 -2.901 -0.919 1.00 87.44 260 SER A N 1
ATOM 2098 C CA . SER A 1 260 ? 2.721 -3.282 -1.988 1.00 87.44 260 SER A CA 1
ATOM 2099 C C . SER A 1 260 ? 3.403 -3.219 -3.359 1.00 87.44 260 SER A C 1
ATOM 2101 O O . SER A 1 260 ? 3.911 -2.171 -3.759 1.00 87.44 260 SER A O 1
ATOM 2103 N N . GLY A 1 261 ? 3.385 -4.338 -4.090 1.00 84.00 261 GLY A N 1
ATOM 2104 C CA . GLY A 1 261 ? 3.793 -4.398 -5.498 1.00 84.00 261 GLY A CA 1
ATOM 2105 C C . GLY A 1 261 ? 2.742 -3.844 -6.467 1.00 84.00 261 GLY A C 1
ATOM 2106 O O . GLY A 1 261 ? 3.036 -3.662 -7.646 1.00 84.00 261 GLY A O 1
ATOM 2107 N N . GLU A 1 262 ? 1.528 -3.568 -5.982 1.00 85.31 262 GLU A N 1
ATOM 2108 C CA . GLU A 1 262 ? 0.421 -3.030 -6.783 1.00 85.31 262 GLU A CA 1
ATOM 2109 C C . GLU A 1 262 ? 0.472 -1.501 -6.894 1.00 85.31 262 GLU A C 1
ATOM 2111 O O . GLU A 1 262 ? -0.131 -0.923 -7.798 1.00 85.31 262 GLU A O 1
ATOM 2116 N N . ARG A 1 263 ? 1.217 -0.831 -6.003 1.00 87.62 263 ARG A N 1
ATOM 2117 C CA . ARG A 1 263 ? 1.372 0.626 -6.036 1.00 87.62 263 ARG A CA 1
ATOM 2118 C C . ARG A 1 263 ? 2.164 1.042 -7.276 1.00 87.62 263 ARG A C 1
ATOM 2120 O O . ARG A 1 263 ? 3.278 0.549 -7.488 1.00 87.62 263 ARG A O 1
ATOM 2127 N N . PRO A 1 264 ? 1.649 1.982 -8.085 1.00 90.69 264 PRO A N 1
ATOM 2128 C CA . PRO A 1 264 ? 2.378 2.442 -9.246 1.00 90.69 264 PRO A CA 1
ATOM 2129 C C . PRO A 1 264 ? 3.586 3.261 -8.789 1.00 90.69 264 PRO A C 1
ATOM 2131 O O . PRO A 1 264 ? 3.467 4.313 -8.164 1.00 90.69 264 PRO A O 1
ATOM 2134 N N . PHE A 1 265 ? 4.772 2.769 -9.119 1.00 91.38 265 PHE A N 1
ATOM 2135 C CA . PHE A 1 265 ? 6.033 3.496 -9.031 1.00 91.38 265 PHE A CA 1
ATOM 2136 C C . PHE A 1 265 ? 6.101 4.726 -9.927 1.00 91.38 265 PHE A C 1
ATOM 2138 O O . PHE A 1 265 ? 6.756 5.709 -9.586 1.00 91.38 265 PHE A O 1
ATOM 2145 N N . VAL A 1 266 ? 5.442 4.658 -11.080 1.00 91.00 266 VAL A N 1
ATOM 2146 C CA . VAL A 1 266 ? 5.446 5.688 -12.107 1.00 91.00 266 VAL A CA 1
ATOM 2147 C C . VAL A 1 266 ? 4.045 5.805 -12.680 1.00 91.00 266 VAL A C 1
ATOM 2149 O O . VAL A 1 266 ? 3.423 4.798 -13.008 1.00 91.00 266 VAL A O 1
ATOM 2152 N N . ILE A 1 267 ? 3.562 7.032 -12.832 1.00 91.75 267 ILE A N 1
ATOM 2153 C CA . ILE A 1 267 ? 2.292 7.316 -13.495 1.00 91.75 267 ILE A CA 1
ATOM 2154 C C . ILE A 1 267 ? 2.483 8.370 -14.578 1.00 91.75 267 ILE A C 1
ATOM 2156 O O . ILE A 1 267 ? 3.266 9.308 -14.423 1.00 91.75 267 ILE A O 1
ATOM 2160 N N . TRP A 1 268 ? 1.725 8.240 -15.659 1.00 90.38 268 TRP A N 1
ATOM 2161 C CA . TRP A 1 268 ? 1.567 9.291 -16.657 1.00 90.38 268 TRP A CA 1
ATOM 2162 C C . TRP A 1 268 ? 0.334 10.137 -16.336 1.00 90.38 268 TRP A C 1
ATOM 2164 O O . TRP A 1 268 ? -0.783 9.620 -16.276 1.00 90.38 268 TRP A O 1
ATOM 2174 N N . ARG A 1 269 ? 0.515 11.439 -16.088 1.00 89.06 269 ARG A N 1
ATOM 2175 C CA . ARG A 1 269 ? -0.594 12.354 -15.779 1.00 89.06 269 ARG A CA 1
ATOM 2176 C C . ARG A 1 269 ? -0.275 13.768 -16.253 1.00 89.06 269 ARG A C 1
ATOM 2178 O O . ARG A 1 269 ? 0.757 14.310 -15.881 1.00 89.06 269 ARG A O 1
ATOM 2185 N N . ARG A 1 270 ? -1.209 14.394 -16.987 1.00 86.19 270 ARG A N 1
ATOM 2186 C CA . ARG A 1 270 ? -1.090 15.783 -17.489 1.00 86.19 270 ARG A CA 1
ATOM 2187 C C . ARG A 1 270 ? 0.232 16.021 -18.232 1.00 86.19 270 ARG A C 1
ATOM 2189 O O . ARG A 1 270 ? 0.971 16.942 -17.895 1.00 86.19 270 ARG A O 1
ATOM 2196 N N . ASP A 1 271 ? 0.533 15.139 -19.179 1.00 83.56 271 ASP A N 1
ATOM 2197 C CA . ASP A 1 271 ? 1.734 15.201 -20.019 1.00 83.56 271 ASP A CA 1
ATOM 2198 C C . ASP A 1 271 ? 3.056 15.164 -19.238 1.00 83.56 271 ASP A C 1
ATOM 2200 O O . ASP A 1 271 ? 4.086 15.692 -19.660 1.00 83.56 271 ASP A O 1
ATOM 2204 N N . GLN A 1 272 ? 3.023 14.560 -18.047 1.00 84.62 272 GLN A N 1
ATOM 2205 C CA . GLN A 1 272 ? 4.177 14.426 -17.175 1.00 84.62 272 GLN A CA 1
ATOM 2206 C C . GLN A 1 272 ? 4.276 13.014 -16.624 1.00 84.62 272 GLN A C 1
ATOM 2208 O O . GLN A 1 272 ? 3.298 12.413 -16.168 1.00 84.62 272 GLN A O 1
ATOM 2213 N N . LEU A 1 273 ? 5.506 12.511 -16.629 1.00 86.06 273 LEU A N 1
ATOM 2214 C CA . LEU A 1 273 ? 5.860 11.285 -15.947 1.00 86.06 273 LEU A CA 1
ATOM 2215 C C . LEU A 1 273 ? 6.147 11.622 -14.483 1.00 86.06 273 LEU A C 1
ATOM 2217 O O . LEU A 1 273 ? 7.074 12.379 -14.170 1.00 86.06 273 LEU A O 1
ATOM 2221 N N . LEU A 1 274 ? 5.317 11.091 -13.593 1.00 88.44 274 LEU A N 1
ATOM 2222 C CA . LEU A 1 274 ? 5.414 11.325 -12.162 1.00 88.44 274 LEU A CA 1
ATOM 2223 C C . LEU A 1 274 ? 5.860 10.056 -11.450 1.00 88.44 274 LEU A C 1
ATOM 2225 O O . LEU A 1 274 ? 5.406 8.958 -11.758 1.00 88.44 274 LEU A O 1
ATOM 2229 N N . PHE A 1 275 ? 6.722 10.226 -10.461 1.00 87.62 275 PHE A N 1
ATOM 2230 C CA . PHE A 1 275 ? 7.330 9.160 -9.688 1.00 87.62 275 PHE A CA 1
ATOM 2231 C C . PHE A 1 275 ? 6.813 9.125 -8.271 1.00 87.62 275 PHE A C 1
ATOM 2233 O O . PHE A 1 275 ? 6.730 10.160 -7.610 1.00 87.62 275 PHE A O 1
ATOM 2240 N N . ASN A 1 276 ? 6.539 7.925 -7.788 1.00 90.19 276 ASN A N 1
ATOM 2241 C CA . ASN A 1 276 ? 6.052 7.696 -6.446 1.00 90.19 276 ASN A CA 1
ATOM 2242 C C . ASN A 1 276 ? 7.197 7.784 -5.427 1.00 90.19 276 ASN A C 1
ATOM 2244 O O . ASN A 1 276 ? 7.892 6.808 -5.134 1.00 90.19 276 ASN A O 1
ATOM 2248 N N . ALA A 1 277 ? 7.398 8.979 -4.874 1.00 87.69 277 ALA A N 1
ATOM 2249 C CA . ALA A 1 277 ? 8.413 9.215 -3.857 1.00 87.69 277 ALA A CA 1
ATOM 2250 C C . ALA A 1 277 ? 8.073 8.523 -2.527 1.00 87.69 277 ALA A C 1
ATOM 2252 O O . ALA A 1 277 ? 8.988 8.160 -1.780 1.00 87.69 277 ALA A O 1
ATOM 2253 N N . SER A 1 278 ? 6.784 8.291 -2.250 1.00 88.50 278 SER A N 1
ATOM 2254 C CA . SER A 1 278 ? 6.344 7.541 -1.070 1.00 88.50 278 SER A CA 1
ATOM 2255 C C . SER A 1 278 ? 6.903 6.118 -1.069 1.00 88.50 278 SER A C 1
ATOM 2257 O O . SER A 1 278 ? 7.427 5.687 -0.046 1.00 88.50 278 SER A O 1
ATOM 2259 N N . LEU A 1 279 ? 6.923 5.422 -2.213 1.00 90.31 279 LEU A N 1
ATOM 2260 C CA . LEU A 1 279 ? 7.498 4.071 -2.307 1.00 90.31 279 LEU A CA 1
ATOM 2261 C C . LEU A 1 279 ? 9.000 4.020 -1.990 1.00 90.31 279 LEU A C 1
ATOM 2263 O O . LEU A 1 279 ? 9.469 3.063 -1.375 1.00 90.31 279 LEU A O 1
ATOM 2267 N N . VAL A 1 280 ? 9.767 5.050 -2.358 1.00 88.75 280 VAL A N 1
ATOM 2268 C CA . VAL A 1 280 ? 11.196 5.131 -2.000 1.00 88.75 280 VAL A CA 1
ATOM 2269 C C . VAL A 1 280 ? 11.381 5.407 -0.512 1.00 88.75 280 VAL A C 1
ATOM 2271 O O . VAL A 1 280 ? 12.253 4.805 0.121 1.00 88.75 280 VAL A O 1
ATOM 2274 N N . ASN A 1 281 ? 10.562 6.291 0.063 1.00 89.81 281 ASN A N 1
ATOM 2275 C CA . ASN A 1 281 ? 10.564 6.530 1.504 1.00 89.81 281 ASN A CA 1
ATOM 2276 C C . ASN A 1 281 ? 10.240 5.239 2.264 1.00 89.81 281 ASN A C 1
ATOM 2278 O O . ASN A 1 281 ? 10.973 4.869 3.180 1.00 89.81 281 ASN A O 1
ATOM 2282 N N . ASP A 1 282 ? 9.200 4.526 1.843 1.00 92.38 282 ASP A N 1
ATOM 2283 C CA . ASP A 1 282 ? 8.784 3.253 2.425 1.00 92.38 282 ASP A CA 1
ATOM 2284 C C . ASP A 1 282 ? 9.871 2.183 2.284 1.00 92.38 282 ASP A C 1
ATOM 2286 O O . ASP A 1 282 ? 10.183 1.480 3.247 1.00 92.38 282 ASP A O 1
ATOM 2290 N N . PHE A 1 283 ? 10.538 2.123 1.128 1.00 93.25 283 PHE A N 1
ATOM 2291 C CA . PHE A 1 283 ? 11.690 1.252 0.913 1.00 93.25 283 PHE A CA 1
ATOM 2292 C C . PHE A 1 283 ? 12.805 1.513 1.928 1.00 93.25 283 PHE A C 1
ATOM 2294 O O . PHE A 1 283 ? 13.260 0.575 2.582 1.00 93.25 283 PHE A O 1
ATOM 2301 N N . LEU A 1 284 ? 13.218 2.765 2.140 1.00 91.69 284 LEU A N 1
ATOM 2302 C CA . LEU A 1 284 ? 14.242 3.079 3.144 1.00 91.69 284 LEU A CA 1
ATOM 2303 C C . LEU A 1 284 ? 13.783 2.756 4.571 1.00 91.69 284 LEU A C 1
ATOM 2305 O O . LEU A 1 284 ? 14.550 2.197 5.362 1.00 91.69 284 LEU A O 1
ATOM 2309 N N . ARG A 1 285 ? 12.524 3.058 4.895 1.00 91.69 285 ARG A N 1
ATOM 2310 C CA . ARG A 1 285 ? 11.939 2.802 6.218 1.00 91.69 285 ARG A CA 1
ATOM 2311 C C . ARG A 1 285 ? 11.804 1.322 6.530 1.00 91.69 285 ARG A C 1
ATOM 2313 O O . ARG A 1 285 ? 11.939 0.946 7.695 1.00 91.69 285 ARG A O 1
ATOM 2320 N N . SER A 1 286 ? 11.623 0.481 5.514 1.00 93.00 286 SER A N 1
ATOM 2321 C CA . SER A 1 286 ? 11.651 -0.977 5.656 1.00 93.00 286 SER A CA 1
ATOM 2322 C C . SER A 1 286 ? 12.999 -1.472 6.214 1.00 93.00 286 SER A C 1
ATOM 2324 O O . SER A 1 286 ? 13.056 -2.443 6.968 1.00 93.00 286 SER A O 1
ATOM 2326 N N . PHE A 1 287 ? 14.095 -0.760 5.922 1.00 91.94 287 PHE A N 1
ATOM 2327 C CA . PHE A 1 287 ? 15.428 -1.000 6.486 1.00 91.94 287 PHE A CA 1
ATOM 2328 C C . PHE A 1 287 ? 15.714 -0.190 7.760 1.00 91.94 287 PHE A C 1
ATOM 2330 O O . PHE A 1 287 ? 16.832 -0.203 8.269 1.00 91.94 287 PHE A O 1
ATOM 2337 N N . GLY A 1 288 ? 14.735 0.554 8.276 1.00 91.50 288 GLY A N 1
ATOM 2338 C CA . GLY A 1 288 ? 14.919 1.475 9.397 1.00 91.50 288 GLY A CA 1
ATOM 2339 C C . GLY A 1 288 ? 15.835 2.660 9.089 1.00 91.50 288 GLY A C 1
ATOM 2340 O O . GLY A 1 288 ? 16.306 3.300 10.026 1.00 91.50 288 GLY A O 1
ATOM 2341 N N . LEU A 1 289 ? 16.110 2.948 7.812 1.00 90.94 289 LEU A N 1
ATOM 2342 C CA . LEU A 1 289 ? 16.976 4.045 7.383 1.00 90.94 289 LEU A CA 1
ATOM 2343 C C . LEU A 1 289 ? 16.232 5.387 7.420 1.00 90.94 289 LEU A C 1
ATOM 2345 O O . LEU A 1 289 ? 15.024 5.452 7.212 1.00 90.94 289 LEU A O 1
ATOM 2349 N N . SER A 1 290 ? 16.978 6.470 7.646 1.00 89.69 290 SER A N 1
ATOM 2350 C CA . SER A 1 290 ? 16.426 7.830 7.647 1.00 89.69 290 SER A CA 1
ATOM 2351 C C . SER A 1 290 ? 15.995 8.256 6.240 1.00 89.69 290 SER A C 1
ATOM 2353 O O . SER A 1 290 ? 16.790 8.156 5.297 1.00 89.69 290 SER A O 1
ATOM 2355 N N . THR A 1 291 ? 14.786 8.810 6.098 1.00 87.88 291 THR A N 1
ATOM 2356 C CA . THR A 1 291 ? 14.271 9.325 4.811 1.00 87.88 291 THR A CA 1
ATOM 2357 C C . THR A 1 291 ? 14.875 10.673 4.419 1.00 87.88 291 THR A C 1
ATOM 2359 O O . THR A 1 291 ? 14.800 11.063 3.255 1.00 87.88 291 THR A O 1
ATOM 2362 N N . SER A 1 292 ? 15.590 11.354 5.329 1.00 84.31 292 SER A N 1
ATOM 2363 C CA . SER A 1 292 ? 16.426 12.520 4.975 1.00 84.31 292 SER A CA 1
ATOM 2364 C C . SER A 1 292 ? 17.413 12.213 3.841 1.00 84.31 292 SER A C 1
ATOM 2366 O O . SER A 1 292 ? 17.747 13.089 3.048 1.00 84.31 292 SER A O 1
ATOM 2368 N N . SER A 1 293 ? 17.828 10.951 3.739 1.00 76.38 293 SER A N 1
ATOM 2369 C CA . SER A 1 293 ? 18.701 10.410 2.701 1.00 76.38 293 SER A CA 1
ATOM 2370 C C . SER A 1 293 ? 18.127 10.533 1.295 1.00 76.38 293 SER A C 1
ATOM 2372 O O . SER A 1 293 ? 18.890 10.698 0.345 1.00 76.38 293 SER A O 1
ATOM 2374 N N . VAL A 1 294 ? 16.796 10.484 1.145 1.00 77.19 294 VAL A N 1
ATOM 2375 C CA . VAL A 1 294 ? 16.151 10.601 -0.172 1.00 77.19 294 VAL A CA 1
ATOM 2376 C C . VAL A 1 294 ? 16.416 11.970 -0.776 1.00 77.19 294 VAL A C 1
ATOM 2378 O O . VAL A 1 294 ? 16.562 12.058 -1.986 1.00 77.19 294 VAL A O 1
ATOM 2381 N N . LYS A 1 295 ? 16.608 13.016 0.038 1.00 77.00 295 LYS A N 1
ATOM 2382 C CA . LYS A 1 295 ? 16.949 14.359 -0.458 1.00 77.00 295 LYS A CA 1
ATOM 2383 C C . LYS A 1 295 ? 18.280 14.412 -1.213 1.00 77.00 295 LYS A C 1
ATOM 2385 O O . LYS A 1 295 ? 18.492 15.320 -2.007 1.00 77.00 295 LYS A O 1
ATOM 2390 N N . LEU A 1 296 ? 19.172 13.437 -1.007 1.00 71.12 296 LEU A N 1
ATOM 2391 C CA . LEU A 1 296 ? 20.403 13.310 -1.798 1.00 71.12 296 LEU A CA 1
ATOM 2392 C C . LEU A 1 296 ? 20.144 12.793 -3.221 1.00 71.12 296 LEU A C 1
ATOM 2394 O O . LEU A 1 296 ? 20.994 12.975 -4.090 1.00 71.12 296 LEU A O 1
ATOM 2398 N N . ILE A 1 297 ? 19.010 12.121 -3.432 1.00 68.25 297 ILE A N 1
ATOM 2399 C CA . ILE A 1 297 ? 18.582 11.535 -4.708 1.00 68.25 297 ILE A CA 1
ATOM 2400 C C . ILE A 1 297 ? 17.556 12.449 -5.385 1.00 68.25 297 ILE A C 1
ATOM 2402 O O . ILE A 1 297 ? 17.637 12.690 -6.583 1.00 68.25 297 ILE A O 1
ATOM 2406 N N . ILE A 1 298 ? 16.614 12.977 -4.601 1.00 74.00 298 ILE A N 1
ATOM 2407 C CA . ILE A 1 298 ? 15.505 13.827 -5.028 1.00 74.00 298 ILE A CA 1
ATOM 2408 C C . ILE A 1 298 ? 15.542 15.108 -4.177 1.00 74.00 298 ILE A C 1
ATOM 2410 O O . ILE A 1 298 ? 14.898 15.165 -3.125 1.00 74.00 298 ILE A O 1
ATOM 2414 N N . PRO A 1 299 ? 16.314 16.132 -4.590 1.00 70.38 299 PRO A N 1
ATOM 2415 C CA . PRO A 1 299 ? 16.471 17.374 -3.829 1.00 70.38 299 PRO A CA 1
ATOM 2416 C C . PRO A 1 299 ? 15.146 18.090 -3.536 1.00 70.38 299 PRO A C 1
ATOM 2418 O O . PRO A 1 299 ? 14.995 18.677 -2.466 1.00 70.38 299 PRO A O 1
ATOM 2421 N N . ASP A 1 300 ? 14.173 17.973 -4.445 1.00 71.00 300 ASP A N 1
ATOM 2422 C CA . ASP A 1 300 ? 12.870 18.648 -4.372 1.00 71.00 300 ASP A CA 1
ATOM 2423 C C . ASP A 1 300 ? 11.858 17.953 -3.440 1.00 71.00 300 ASP A C 1
ATOM 2425 O O . ASP A 1 300 ? 10.705 18.375 -3.334 1.00 71.00 300 ASP A O 1
ATOM 2429 N N . LEU A 1 301 ? 12.256 16.882 -2.742 1.00 73.56 301 LEU A N 1
ATOM 2430 C CA . LEU A 1 301 ? 11.372 16.175 -1.819 1.00 73.56 301 LEU A CA 1
ATOM 2431 C C . LEU A 1 301 ? 11.084 17.033 -0.570 1.00 73.56 301 LEU A C 1
ATOM 2433 O O . LEU A 1 301 ? 11.911 17.156 0.339 1.00 73.56 301 LEU A O 1
ATOM 2437 N N . SER A 1 302 ? 9.867 17.573 -0.495 1.00 69.25 302 SER A N 1
ATOM 2438 C CA . SER A 1 302 ? 9.373 18.406 0.613 1.00 69.25 302 SER A CA 1
ATOM 2439 C C . SER A 1 302 ? 8.848 17.617 1.823 1.00 69.25 302 SER A C 1
ATOM 2441 O O . SER A 1 302 ? 8.422 18.220 2.806 1.00 69.25 302 SER A O 1
ATOM 2443 N N . SER A 1 303 ? 8.916 16.281 1.799 1.00 72.00 303 SER A N 1
ATOM 2444 C CA . SER A 1 303 ? 8.443 15.436 2.902 1.00 72.00 303 SER A CA 1
ATOM 2445 C C . SER A 1 303 ? 9.234 15.687 4.200 1.00 72.00 303 SER A C 1
ATOM 2447 O O . SER A 1 303 ? 10.465 15.857 4.148 1.00 72.00 303 SER A O 1
ATOM 2449 N N . PRO A 1 304 ? 8.573 15.674 5.377 1.00 77.19 304 PRO A N 1
ATOM 2450 C CA . PRO A 1 304 ? 9.272 15.669 6.656 1.00 77.19 304 PRO A CA 1
ATOM 2451 C C . PRO A 1 304 ? 10.229 14.473 6.722 1.00 77.19 304 PRO A C 1
ATOM 2453 O O . PRO A 1 304 ? 9.907 13.366 6.286 1.00 77.19 304 PRO A O 1
ATOM 2456 N N . ALA A 1 305 ? 11.435 14.716 7.234 1.00 83.50 305 ALA A N 1
ATOM 2457 C CA . ALA A 1 305 ? 12.430 13.669 7.402 1.00 83.50 305 ALA A CA 1
ATOM 2458 C C . ALA A 1 305 ? 12.042 12.779 8.588 1.00 83.50 305 ALA A C 1
ATOM 2460 O O . ALA A 1 305 ? 11.939 13.251 9.720 1.00 83.50 305 ALA A O 1
ATOM 2461 N N . ILE A 1 306 ? 11.867 11.491 8.319 1.00 85.12 306 ILE A N 1
ATOM 2462 C CA . ILE A 1 306 ? 11.660 10.453 9.325 1.00 85.12 306 ILE A CA 1
ATOM 2463 C C . ILE A 1 306 ? 13.051 9.967 9.753 1.00 85.12 306 ILE A C 1
ATOM 2465 O O . ILE A 1 306 ? 13.861 9.624 8.882 1.00 85.12 306 ILE A O 1
ATOM 2469 N N . PRO A 1 307 ? 13.365 9.985 11.061 1.00 89.31 307 PRO A N 1
ATOM 2470 C CA . PRO A 1 307 ? 14.688 9.633 11.561 1.00 89.31 307 PRO A CA 1
ATOM 2471 C C . PRO A 1 307 ? 14.983 8.131 11.436 1.00 89.31 307 PRO A C 1
ATOM 2473 O O . PRO A 1 307 ? 14.113 7.319 11.130 1.00 89.31 307 PRO A O 1
ATOM 2476 N N . LEU A 1 308 ? 16.237 7.758 11.708 1.00 90.19 308 LEU A N 1
ATOM 2477 C CA . LEU A 1 308 ? 16.667 6.361 11.780 1.00 90.19 308 LEU A CA 1
ATOM 2478 C C . LEU A 1 308 ? 15.871 5.602 12.854 1.00 90.19 308 LEU A C 1
ATOM 2480 O O . LEU A 1 308 ? 15.854 6.000 14.020 1.00 90.19 308 LEU A O 1
ATOM 2484 N N . ASN A 1 309 ? 15.313 4.455 12.480 1.00 91.06 309 ASN A N 1
ATOM 2485 C CA . ASN A 1 309 ? 14.698 3.522 13.409 1.00 91.06 309 ASN A CA 1
ATOM 2486 C C . ASN A 1 309 ? 15.672 2.376 13.706 1.00 91.06 309 ASN A C 1
ATOM 2488 O O . ASN A 1 309 ? 15.853 1.453 12.908 1.00 91.06 309 ASN A O 1
ATOM 2492 N N . THR A 1 310 ? 16.316 2.436 14.872 1.00 91.81 310 THR A N 1
ATOM 2493 C CA . THR A 1 310 ? 17.379 1.495 15.255 1.00 91.81 310 THR A CA 1
ATOM 2494 C C . THR A 1 310 ? 16.882 0.055 15.359 1.00 91.81 310 THR A C 1
ATOM 2496 O O . THR A 1 310 ? 17.594 -0.864 14.958 1.00 91.81 310 THR A O 1
ATOM 2499 N N . VAL A 1 311 ? 15.655 -0.161 15.840 1.00 92.94 311 VAL A N 1
ATOM 2500 C CA . VAL A 1 311 ? 15.073 -1.502 15.982 1.00 92.94 311 VAL A CA 1
ATOM 2501 C C . VAL A 1 311 ? 14.878 -2.150 14.611 1.00 92.94 311 VAL A C 1
ATOM 2503 O O . VAL A 1 311 ? 15.320 -3.286 14.405 1.00 92.94 311 VAL A O 1
ATOM 2506 N N . ARG A 1 312 ? 14.278 -1.435 13.649 1.00 93.00 312 ARG A N 1
ATOM 2507 C CA . ARG A 1 312 ? 14.159 -1.910 12.257 1.00 93.00 312 ARG A CA 1
ATOM 2508 C C . ARG A 1 312 ? 15.508 -2.093 11.592 1.00 93.00 312 ARG A C 1
ATOM 2510 O O . ARG A 1 312 ? 15.706 -3.093 10.905 1.00 93.00 312 ARG A O 1
ATOM 2517 N N . PHE A 1 313 ? 16.439 -1.173 11.813 1.00 93.62 313 PHE A N 1
ATOM 2518 C CA . PHE A 1 313 ? 17.774 -1.255 11.235 1.00 93.62 313 PHE A CA 1
ATOM 2519 C C . PHE A 1 313 ? 18.482 -2.554 11.630 1.00 93.62 313 PHE A C 1
ATOM 2521 O O . PHE A 1 313 ? 18.884 -3.331 10.767 1.00 93.62 313 PHE A O 1
ATOM 2528 N N . TRP A 1 314 ? 18.549 -2.865 12.926 1.00 93.44 314 TRP A N 1
ATOM 2529 C CA . TRP A 1 314 ? 19.210 -4.088 13.390 1.00 93.44 314 TRP A CA 1
ATOM 2530 C C . TRP A 1 314 ? 18.515 -5.366 12.915 1.00 93.44 314 TRP A C 1
ATOM 2532 O O . TRP A 1 314 ? 19.180 -6.359 12.621 1.00 93.44 314 TRP A O 1
ATOM 2542 N N . ARG A 1 315 ? 17.186 -5.349 12.787 1.00 93.19 315 ARG A N 1
ATOM 2543 C CA . ARG A 1 315 ? 16.416 -6.499 12.291 1.00 93.19 315 ARG A CA 1
ATOM 2544 C C . ARG A 1 315 ? 16.549 -6.722 10.795 1.00 93.19 315 ARG A C 1
ATOM 2546 O O . ARG A 1 315 ? 16.603 -7.863 10.348 1.00 93.19 315 ARG A O 1
ATOM 2553 N N . SER A 1 316 ? 16.602 -5.639 10.033 1.00 93.69 316 SER A N 1
ATOM 2554 C CA . SER A 1 316 ? 16.775 -5.675 8.584 1.00 93.69 316 SER A CA 1
ATOM 2555 C C . SER A 1 316 ? 18.240 -5.834 8.174 1.00 93.69 316 SER A C 1
ATOM 2557 O O . SER A 1 316 ? 18.515 -6.081 7.003 1.00 93.69 316 SER A O 1
ATOM 2559 N N . LEU A 1 317 ? 19.187 -5.774 9.116 1.00 93.25 317 LEU A N 1
ATOM 2560 C CA . LEU A 1 317 ? 20.620 -5.842 8.845 1.00 93.25 317 LEU A CA 1
ATOM 2561 C C . LEU A 1 317 ? 21.044 -7.056 7.987 1.00 93.25 317 LEU A C 1
ATOM 2563 O O . LEU A 1 317 ? 21.784 -6.851 7.024 1.00 93.25 317 LEU A O 1
ATOM 2567 N N . PRO A 1 318 ? 20.565 -8.301 8.213 1.00 94.75 318 PRO A N 1
ATOM 2568 C CA . PRO A 1 318 ? 20.902 -9.426 7.333 1.00 94.75 318 PRO A CA 1
ATOM 2569 C C . PRO A 1 318 ? 20.429 -9.220 5.887 1.00 94.75 318 PRO A C 1
ATOM 2571 O O . PRO A 1 318 ? 21.126 -9.586 4.938 1.00 94.75 318 PRO A O 1
ATOM 2574 N N . ARG A 1 319 ? 19.253 -8.606 5.714 1.00 94.25 319 ARG A N 1
ATOM 2575 C CA . ARG A 1 319 ? 18.703 -8.241 4.405 1.00 94.25 319 ARG A CA 1
ATOM 2576 C C . ARG A 1 319 ? 19.525 -7.124 3.771 1.00 94.25 319 ARG A C 1
ATOM 2578 O O . ARG A 1 319 ? 19.862 -7.227 2.599 1.00 94.25 319 ARG A O 1
ATOM 2585 N N . LEU A 1 320 ? 19.926 -6.126 4.558 1.00 92.19 320 LEU A N 1
ATOM 2586 C CA . LEU A 1 320 ? 20.779 -5.022 4.123 1.00 92.19 320 LEU A CA 1
ATOM 2587 C C . LEU A 1 320 ? 22.158 -5.512 3.661 1.00 92.19 320 LEU A C 1
ATOM 2589 O O . LEU A 1 320 ? 22.674 -5.016 2.664 1.00 92.19 320 LEU A O 1
ATOM 2593 N N . PHE A 1 321 ? 22.743 -6.517 4.321 1.00 91.31 321 PHE A N 1
ATOM 2594 C CA . PHE A 1 321 ? 23.995 -7.136 3.875 1.00 91.31 321 PHE A CA 1
ATOM 2595 C C . PHE A 1 321 ? 23.847 -7.824 2.517 1.00 91.31 321 PHE A C 1
ATOM 2597 O O . PHE A 1 321 ? 24.681 -7.621 1.635 1.00 91.31 321 PHE A O 1
ATOM 2604 N N . ARG A 1 322 ? 22.778 -8.608 2.323 1.00 94.00 322 ARG A N 1
ATOM 2605 C CA . ARG A 1 322 ? 22.490 -9.253 1.030 1.00 94.00 322 ARG A CA 1
ATOM 2606 C C . ARG A 1 322 ? 22.220 -8.222 -0.063 1.00 94.00 322 ARG A C 1
ATOM 2608 O O . ARG A 1 322 ? 22.747 -8.369 -1.162 1.00 94.00 322 ARG A O 1
ATOM 2615 N N . PHE A 1 323 ? 21.472 -7.172 0.267 1.00 93.19 323 PHE A N 1
ATOM 2616 C CA . PHE A 1 323 ? 21.212 -6.050 -0.626 1.00 93.19 323 PHE A CA 1
ATOM 2617 C C . PHE A 1 323 ? 22.522 -5.381 -1.036 1.00 93.19 323 PHE A C 1
ATOM 2619 O O . PHE A 1 323 ? 22.838 -5.302 -2.215 1.00 93.19 323 PHE A O 1
ATOM 2626 N N . THR A 1 324 ? 23.354 -5.012 -0.062 1.00 89.69 324 THR A N 1
ATOM 2627 C CA . THR A 1 324 ? 24.668 -4.399 -0.300 1.00 89.69 324 THR A CA 1
ATOM 2628 C C . THR A 1 324 ? 25.560 -5.292 -1.158 1.00 89.69 324 THR A C 1
ATOM 2630 O O . THR A 1 324 ? 26.221 -4.800 -2.068 1.00 89.69 324 THR A O 1
ATOM 2633 N N . HIS A 1 325 ? 25.555 -6.606 -0.923 1.00 90.50 325 HIS A N 1
ATOM 2634 C CA . HIS A 1 325 ? 26.274 -7.559 -1.763 1.00 90.50 325 HIS A CA 1
ATOM 2635 C C . HIS A 1 325 ? 25.761 -7.550 -3.214 1.00 90.50 325 HIS A C 1
ATOM 2637 O O . HIS A 1 325 ? 26.573 -7.463 -4.133 1.00 90.50 325 HIS A O 1
ATOM 2643 N N . ASP A 1 326 ? 24.446 -7.566 -3.444 1.00 92.50 326 ASP A N 1
ATOM 2644 C CA . ASP A 1 326 ? 23.867 -7.455 -4.793 1.00 92.50 326 ASP A CA 1
ATOM 2645 C C . ASP A 1 326 ? 24.256 -6.140 -5.491 1.00 92.50 326 ASP A C 1
ATOM 2647 O O . ASP A 1 326 ? 24.620 -6.150 -6.671 1.00 92.50 326 ASP A O 1
ATOM 2651 N N . LEU A 1 327 ? 24.311 -5.027 -4.750 1.00 90.56 327 LEU A N 1
ATOM 2652 C CA . LEU A 1 327 ? 24.790 -3.740 -5.269 1.00 90.56 327 LEU A CA 1
ATOM 2653 C C . LEU A 1 327 ? 26.244 -3.821 -5.767 1.00 90.56 327 LEU A C 1
ATOM 2655 O O . LEU A 1 327 ? 26.577 -3.214 -6.787 1.00 90.56 327 LEU A O 1
ATOM 2659 N N . THR A 1 328 ? 27.110 -4.615 -5.120 1.00 88.12 328 THR A N 1
ATOM 2660 C CA . THR A 1 328 ? 28.501 -4.802 -5.587 1.00 88.12 328 THR A CA 1
ATOM 2661 C C . THR A 1 328 ? 28.600 -5.523 -6.933 1.00 88.12 328 THR A C 1
ATOM 2663 O O . THR A 1 328 ? 29.569 -5.326 -7.670 1.00 88.12 328 THR A O 1
ATOM 2666 N N . LEU A 1 329 ? 27.583 -6.310 -7.298 1.00 90.69 329 LEU A N 1
ATOM 2667 C CA . LEU A 1 329 ? 27.486 -6.982 -8.596 1.00 90.69 329 LEU A CA 1
ATOM 2668 C C . LEU A 1 329 ? 26.946 -6.055 -9.697 1.00 90.69 329 LEU A C 1
ATOM 2670 O O . LEU A 1 329 ? 27.042 -6.394 -10.882 1.00 90.69 329 LEU A O 1
ATOM 2674 N N . GLY A 1 330 ? 26.423 -4.880 -9.324 1.00 90.88 330 GLY A N 1
ATOM 2675 C CA . GLY A 1 330 ? 25.818 -3.887 -10.213 1.00 90.88 330 GLY A CA 1
ATOM 2676 C C . GLY A 1 330 ? 26.650 -3.583 -11.465 1.00 90.88 330 GLY A C 1
ATOM 2677 O O . GLY A 1 330 ? 26.141 -3.783 -12.568 1.00 90.88 330 GLY A O 1
ATOM 2678 N N . PRO A 1 331 ? 27.942 -3.210 -11.353 1.00 92.25 331 PRO A N 1
ATOM 2679 C CA . PRO A 1 331 ? 28.778 -2.915 -12.521 1.00 92.25 331 PRO A CA 1
ATOM 2680 C C . PRO A 1 331 ? 28.912 -4.090 -13.501 1.00 92.25 331 PRO A C 1
ATOM 2682 O O . PRO A 1 331 ? 28.887 -3.898 -14.716 1.00 92.25 331 PRO A O 1
ATOM 2685 N N . GLY A 1 332 ? 29.025 -5.322 -12.993 1.00 92.62 332 GLY A N 1
ATOM 2686 C CA . GLY A 1 332 ? 29.136 -6.520 -13.829 1.00 92.62 332 GLY A CA 1
ATOM 2687 C C . GLY A 1 332 ? 27.824 -6.887 -14.529 1.00 92.62 332 GLY A C 1
ATOM 2688 O O . GLY A 1 332 ? 27.831 -7.414 -15.644 1.00 92.62 332 GLY A O 1
ATOM 2689 N N . ILE A 1 333 ? 26.683 -6.608 -13.897 1.00 93.69 333 ILE A N 1
ATOM 2690 C CA . ILE A 1 333 ? 25.359 -6.748 -14.517 1.00 93.69 333 ILE A CA 1
ATOM 2691 C C . ILE A 1 333 ? 25.170 -5.673 -15.591 1.00 93.69 333 ILE A C 1
ATOM 2693 O O . ILE A 1 333 ? 24.825 -6.014 -16.722 1.00 93.69 333 ILE A O 1
ATOM 2697 N N . ALA A 1 334 ? 25.489 -4.416 -15.273 1.00 94.25 334 ALA A N 1
ATOM 2698 C CA . ALA A 1 334 ? 25.406 -3.295 -16.200 1.00 94.25 334 ALA A CA 1
ATOM 2699 C C . ALA A 1 334 ? 26.259 -3.531 -17.453 1.00 94.25 334 ALA A C 1
ATOM 2701 O O . ALA A 1 334 ? 25.756 -3.394 -18.560 1.00 94.25 334 ALA A O 1
ATOM 2702 N N . TYR A 1 335 ? 27.507 -3.995 -17.315 1.00 95.75 335 TYR A N 1
ATOM 2703 C CA . TYR A 1 335 ? 28.370 -4.280 -18.469 1.00 95.75 335 TYR A CA 1
ATOM 2704 C C . TYR A 1 335 ? 27.817 -5.387 -19.383 1.00 95.75 335 TYR A C 1
ATOM 2706 O O . TYR A 1 335 ? 27.866 -5.282 -20.610 1.00 95.75 335 TYR A O 1
ATOM 2714 N N . ARG A 1 336 ? 27.243 -6.450 -18.801 1.00 96.62 336 ARG A N 1
ATOM 2715 C CA . ARG A 1 336 ? 26.579 -7.509 -19.580 1.00 96.62 336 ARG A CA 1
ATOM 2716 C C . ARG A 1 336 ? 25.348 -6.982 -20.311 1.00 96.62 336 ARG A C 1
ATOM 2718 O O . ARG A 1 336 ? 25.114 -7.384 -21.449 1.00 96.62 336 ARG A O 1
ATOM 2725 N N . LEU A 1 337 ? 24.581 -6.101 -19.672 1.00 96.38 337 LEU A N 1
ATOM 2726 C CA . LEU A 1 337 ? 23.419 -5.465 -20.281 1.00 96.38 337 LEU A CA 1
ATOM 2727 C C . LEU A 1 337 ? 23.829 -4.504 -21.403 1.00 96.38 337 LEU A C 1
ATOM 2729 O O . LEU A 1 337 ? 23.292 -4.621 -22.495 1.00 96.38 337 LEU A O 1
ATOM 2733 N N . ILE A 1 338 ? 24.842 -3.660 -21.190 1.00 96.31 338 ILE A N 1
ATOM 2734 C CA . ILE A 1 338 ? 25.441 -2.783 -22.211 1.00 96.31 338 ILE A CA 1
ATOM 2735 C C . ILE A 1 338 ? 25.804 -3.583 -23.464 1.00 96.31 338 ILE A C 1
ATOM 2737 O O . ILE A 1 338 ? 25.393 -3.231 -24.564 1.00 96.31 338 ILE A O 1
ATOM 2741 N N . LYS A 1 339 ? 26.504 -4.717 -23.308 1.00 96.44 339 LYS A N 1
ATOM 2742 C CA . LYS A 1 339 ? 26.857 -5.571 -24.452 1.00 96.44 339 LYS A CA 1
ATOM 2743 C C . LYS A 1 339 ? 25.617 -6.057 -25.210 1.00 96.44 339 LYS A C 1
ATOM 2745 O O . LYS A 1 339 ? 25.633 -6.051 -26.435 1.00 96.44 339 LYS A O 1
ATOM 2750 N N . LYS A 1 340 ? 24.560 -6.462 -24.495 1.00 96.88 340 LYS A N 1
ATOM 2751 C CA . LYS A 1 340 ? 23.290 -6.891 -25.105 1.00 96.88 340 LYS A CA 1
ATOM 2752 C C . LYS A 1 340 ? 22.587 -5.742 -25.834 1.00 96.88 340 LYS A C 1
ATOM 2754 O O . LYS A 1 340 ? 22.139 -5.950 -26.956 1.00 96.88 340 LYS A O 1
ATOM 2759 N N . LEU A 1 341 ? 22.521 -4.559 -25.221 1.00 95.25 341 LEU A N 1
ATOM 2760 C CA . LEU A 1 341 ? 21.877 -3.364 -25.779 1.00 95.25 341 LEU A CA 1
ATOM 2761 C C . LEU A 1 341 ? 22.610 -2.845 -27.023 1.00 95.25 341 LEU A C 1
ATOM 2763 O O . LEU A 1 341 ? 21.970 -2.530 -28.018 1.00 95.25 341 LEU A O 1
ATOM 2767 N N . ASN A 1 342 ? 23.943 -2.868 -27.035 1.00 95.00 342 ASN A N 1
ATOM 2768 C CA . ASN A 1 342 ? 24.720 -2.466 -28.214 1.00 95.00 342 ASN A CA 1
ATOM 2769 C C . ASN A 1 342 ? 24.489 -3.404 -29.406 1.00 95.00 342 ASN A C 1
ATOM 2771 O O . ASN A 1 342 ? 24.494 -2.976 -30.557 1.00 95.00 342 ASN A O 1
ATOM 2775 N N . THR A 1 343 ? 24.249 -4.691 -29.138 1.00 95.50 343 THR A N 1
ATOM 2776 C CA . THR A 1 343 ? 23.890 -5.676 -30.170 1.00 95.50 343 THR A CA 1
ATOM 2777 C C . THR A 1 343 ? 22.393 -5.731 -30.472 1.00 95.50 343 THR A C 1
ATOM 2779 O O . THR A 1 343 ? 21.986 -6.515 -31.325 1.00 95.50 343 THR A O 1
ATOM 2782 N N . PHE A 1 344 ? 21.566 -4.947 -29.772 1.00 95.94 344 PHE A N 1
ATOM 2783 C CA . PHE A 1 344 ? 20.124 -4.945 -29.978 1.00 95.94 344 PHE A CA 1
ATOM 2784 C C . PHE A 1 344 ? 19.794 -4.429 -31.380 1.00 95.94 344 PHE A C 1
ATOM 2786 O O . PHE A 1 344 ? 20.323 -3.407 -31.829 1.00 95.94 344 PHE A O 1
ATOM 2793 N N . GLN A 1 345 ? 18.916 -5.165 -32.050 1.00 94.12 345 GLN A N 1
ATOM 2794 C CA . GLN A 1 345 ? 18.358 -4.855 -33.356 1.00 94.12 345 GLN A CA 1
ATOM 2795 C C . GLN A 1 345 ? 16.861 -5.144 -33.291 1.00 94.12 345 GLN A C 1
ATOM 2797 O O . GLN A 1 345 ? 16.442 -6.114 -32.657 1.00 94.12 345 GLN A O 1
ATOM 2802 N N . THR A 1 346 ? 16.069 -4.321 -33.963 1.00 95.50 346 THR A N 1
ATOM 2803 C CA . THR A 1 346 ? 14.628 -4.523 -34.112 1.00 95.50 346 THR A CA 1
ATOM 2804 C C . THR A 1 346 ? 14.231 -4.347 -35.577 1.00 95.50 346 THR A C 1
ATOM 2806 O O . THR A 1 346 ? 15.026 -3.847 -36.373 1.00 95.50 346 THR A O 1
ATOM 2809 N N . ASN A 1 347 ? 13.040 -4.817 -35.949 1.00 94.50 347 ASN A N 1
ATOM 2810 C CA . ASN A 1 347 ? 12.537 -4.788 -37.323 1.00 94.5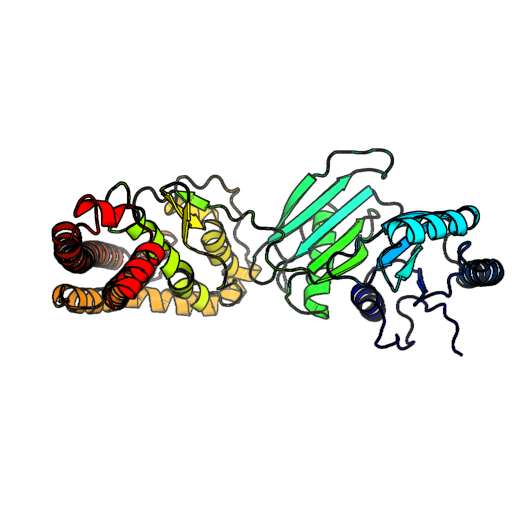0 347 ASN A CA 1
ATOM 2811 C C . ASN A 1 347 ? 11.223 -3.979 -37.365 1.00 94.50 347 ASN A C 1
ATOM 2813 O O . ASN A 1 347 ? 10.317 -4.319 -36.600 1.00 94.50 347 ASN A O 1
ATOM 2817 N N . PRO A 1 348 ? 11.086 -2.960 -38.240 1.00 93.00 348 PRO A N 1
ATOM 2818 C CA . PRO A 1 348 ? 9.831 -2.219 -38.429 1.00 93.00 348 PRO A CA 1
ATOM 2819 C C . PRO A 1 348 ? 8.637 -3.076 -38.876 1.00 93.00 348 PRO A C 1
ATOM 2821 O O . PRO A 1 348 ? 7.500 -2.637 -38.737 1.00 93.00 348 PRO A O 1
ATOM 2824 N N . GLU A 1 349 ? 8.862 -4.284 -39.396 1.00 94.94 349 GLU A N 1
ATOM 2825 C CA . GLU A 1 349 ? 7.786 -5.195 -39.816 1.00 94.94 349 GLU A CA 1
ATOM 2826 C C . GLU A 1 349 ? 7.029 -5.840 -38.642 1.00 94.94 349 GLU A C 1
ATOM 2828 O O . GLU A 1 349 ? 5.975 -6.438 -38.851 1.00 94.94 349 GLU A O 1
ATOM 2833 N N . LYS A 1 350 ? 7.535 -5.733 -37.407 1.00 96.50 350 LYS A N 1
ATOM 2834 C CA . LYS A 1 350 ? 6.872 -6.301 -36.225 1.00 96.50 350 LYS A CA 1
ATOM 2835 C C . LYS A 1 350 ? 5.548 -5.590 -35.902 1.00 96.50 350 LYS A C 1
ATOM 2837 O O . LYS A 1 350 ? 5.432 -4.384 -36.146 1.00 96.50 350 LYS A O 1
ATOM 2842 N N . PRO A 1 351 ? 4.563 -6.284 -35.299 1.00 96.75 351 PRO A N 1
ATOM 2843 C CA . PRO A 1 351 ? 3.376 -5.661 -34.703 1.00 96.75 351 PRO A CA 1
ATOM 2844 C C . PRO A 1 351 ? 3.741 -4.576 -33.677 1.00 96.75 351 PRO A C 1
ATOM 2846 O O . PRO A 1 351 ? 4.774 -4.687 -33.006 1.00 96.75 351 PRO A O 1
ATOM 2849 N N . PHE A 1 352 ? 2.908 -3.539 -33.512 1.00 96.38 352 PHE A N 1
ATOM 2850 C CA . PHE A 1 352 ? 3.168 -2.502 -32.500 1.00 96.38 352 PHE A CA 1
ATOM 2851 C C . PHE A 1 352 ? 3.209 -3.096 -31.093 1.00 96.38 352 PHE A C 1
ATOM 2853 O O . PHE A 1 352 ? 4.072 -2.714 -30.303 1.00 96.38 352 PHE A O 1
ATOM 2860 N N . ALA A 1 353 ? 2.369 -4.095 -30.808 1.00 96.75 353 ALA A N 1
ATOM 2861 C CA . ALA A 1 353 ? 2.404 -4.831 -29.546 1.00 96.75 353 ALA A CA 1
ATOM 2862 C C . ALA A 1 353 ? 3.802 -5.397 -29.225 1.00 96.75 353 ALA A C 1
ATOM 2864 O O . ALA A 1 353 ? 4.275 -5.275 -28.093 1.00 96.75 353 ALA A O 1
ATOM 2865 N N . GLU A 1 354 ? 4.497 -5.971 -30.212 1.00 97.38 354 GLU A N 1
ATOM 2866 C CA . GLU A 1 354 ? 5.852 -6.500 -30.023 1.00 97.38 354 GLU A CA 1
ATOM 2867 C C . GLU A 1 354 ? 6.888 -5.385 -29.850 1.00 97.38 354 GLU A C 1
ATOM 2869 O O . GLU A 1 354 ? 7.749 -5.480 -28.973 1.00 97.38 354 GLU A O 1
ATOM 2874 N N . LEU A 1 355 ? 6.794 -4.308 -30.639 1.00 97.06 355 LEU A N 1
ATOM 2875 C CA . LEU A 1 355 ? 7.687 -3.150 -30.515 1.00 97.06 355 LEU A CA 1
ATOM 2876 C C . LEU A 1 355 ? 7.560 -2.490 -29.134 1.00 97.06 355 LEU A C 1
ATOM 2878 O O . LEU A 1 355 ? 8.572 -2.171 -28.505 1.00 97.06 355 LEU A O 1
ATOM 2882 N N . PHE A 1 356 ? 6.337 -2.349 -28.618 1.00 96.75 356 PHE A N 1
ATOM 2883 C CA . PHE A 1 356 ? 6.094 -1.843 -27.269 1.00 96.75 356 PHE A CA 1
ATOM 2884 C C . PHE A 1 356 ? 6.650 -2.790 -26.207 1.00 96.75 356 PHE A C 1
ATOM 2886 O O . PHE A 1 356 ? 7.321 -2.331 -25.289 1.00 96.75 356 PHE A O 1
ATOM 2893 N N . GLN A 1 357 ? 6.481 -4.107 -26.342 1.00 96.81 357 GLN A N 1
ATOM 2894 C CA . GLN A 1 357 ? 7.092 -5.062 -25.410 1.00 96.81 357 GLN A CA 1
ATOM 2895 C C . GLN A 1 357 ? 8.628 -5.000 -25.413 1.00 96.81 357 GLN A C 1
ATOM 2897 O O . GLN A 1 357 ? 9.252 -5.140 -24.355 1.00 96.81 357 GLN A O 1
ATOM 2902 N N . GLU A 1 358 ? 9.259 -4.793 -26.572 1.00 96.94 358 GLU A N 1
ATOM 2903 C CA . GLU A 1 358 ? 10.708 -4.591 -26.664 1.00 96.94 358 GLU A CA 1
ATOM 2904 C C . GLU A 1 358 ? 11.143 -3.307 -25.963 1.00 96.94 358 GLU A C 1
ATOM 2906 O O . GLU A 1 358 ? 12.082 -3.341 -25.163 1.00 96.94 358 GLU A O 1
ATOM 2911 N N . TRP A 1 359 ? 10.424 -2.208 -26.194 1.00 95.12 359 TRP A N 1
ATOM 2912 C CA . TRP A 1 359 ? 10.661 -0.940 -25.513 1.00 95.12 359 TRP A CA 1
ATOM 2913 C C . TRP A 1 359 ? 10.528 -1.082 -23.993 1.00 95.12 359 TRP A C 1
ATOM 2915 O O . TRP A 1 359 ? 11.471 -0.774 -23.261 1.00 95.12 359 TRP A O 1
ATOM 2925 N N . GLN A 1 360 ? 9.414 -1.639 -23.515 1.00 95.38 360 GLN A N 1
ATOM 2926 C CA . GLN A 1 360 ? 9.173 -1.885 -22.094 1.00 95.38 360 GLN A CA 1
ATOM 2927 C C . GLN A 1 360 ? 10.285 -2.747 -21.480 1.00 95.38 360 GLN A C 1
ATOM 2929 O O . GLN A 1 360 ? 10.791 -2.445 -20.399 1.00 95.38 360 GLN A O 1
ATOM 2934 N N . ARG A 1 361 ? 10.732 -3.804 -22.175 1.00 96.56 361 ARG A N 1
ATOM 2935 C CA . ARG A 1 361 ? 11.828 -4.667 -21.705 1.00 96.56 361 ARG A CA 1
ATOM 2936 C C . ARG A 1 361 ? 13.146 -3.905 -21.587 1.00 96.56 361 ARG A C 1
ATOM 2938 O O . ARG A 1 361 ? 13.866 -4.112 -20.606 1.00 96.56 361 ARG A O 1
ATOM 2945 N N . ILE A 1 362 ? 13.474 -3.057 -22.563 1.00 95.06 362 ILE A N 1
ATOM 2946 C CA . ILE A 1 362 ? 14.673 -2.213 -22.504 1.00 95.06 362 ILE A CA 1
ATOM 2947 C C . ILE A 1 362 ? 14.581 -1.306 -21.280 1.00 95.06 362 ILE A C 1
ATOM 2949 O O . ILE A 1 362 ? 15.464 -1.396 -20.432 1.00 95.06 362 ILE A O 1
ATOM 2953 N N . VAL A 1 363 ? 13.484 -0.554 -21.135 1.00 92.69 363 VAL A N 1
ATOM 2954 C CA . VAL A 1 363 ? 13.251 0.373 -20.014 1.00 92.69 363 VAL A CA 1
ATOM 2955 C C . VAL A 1 363 ? 13.379 -0.338 -18.669 1.00 92.69 363 VAL A C 1
ATOM 2957 O O . VAL A 1 363 ? 14.189 0.065 -17.840 1.00 92.69 363 VAL A O 1
ATOM 2960 N N . ILE A 1 364 ? 12.661 -1.445 -18.460 1.00 94.44 364 ILE A N 1
ATOM 2961 C CA . ILE A 1 364 ? 12.685 -2.183 -17.189 1.00 94.44 364 ILE A CA 1
ATOM 2962 C C . ILE A 1 364 ? 14.101 -2.667 -16.860 1.00 94.44 364 ILE A C 1
ATOM 2964 O O . ILE A 1 364 ? 14.597 -2.451 -15.753 1.00 94.44 364 ILE A O 1
ATOM 2968 N N . THR A 1 365 ? 14.778 -3.308 -17.818 1.00 95.31 365 THR A N 1
ATOM 2969 C CA . THR A 1 365 ? 16.106 -3.886 -17.565 1.00 95.31 365 THR A CA 1
ATOM 2970 C C . THR A 1 365 ? 17.182 -2.823 -17.359 1.00 95.31 365 THR A C 1
ATOM 2972 O O . THR A 1 365 ? 18.037 -3.000 -16.485 1.00 95.31 365 THR A O 1
ATOM 2975 N N . SER A 1 366 ? 17.138 -1.712 -18.104 1.00 93.38 366 SER A N 1
ATOM 2976 C CA . SER A 1 366 ? 18.047 -0.584 -17.892 1.00 93.38 366 SER A CA 1
ATOM 2977 C C . SER A 1 366 ? 17.786 0.098 -16.556 1.00 93.38 366 SER A C 1
ATOM 2979 O O . SER A 1 366 ? 18.738 0.304 -15.807 1.00 93.38 366 SER A O 1
ATOM 2981 N N . SER A 1 367 ? 16.523 0.356 -16.204 1.00 91.50 367 SER A N 1
ATOM 2982 C CA . SER A 1 367 ? 16.157 0.994 -14.937 1.00 91.50 367 SER A CA 1
ATOM 2983 C C . SER A 1 367 ? 16.564 0.143 -13.737 1.00 91.50 367 SER A C 1
ATOM 2985 O O . SER A 1 367 ? 17.178 0.660 -12.814 1.00 91.50 367 SER A O 1
ATOM 2987 N N . HIS A 1 368 ? 16.351 -1.178 -13.754 1.00 93.56 368 HIS A N 1
ATOM 2988 C CA . HIS A 1 368 ? 16.820 -2.059 -12.671 1.00 93.56 368 HIS A CA 1
ATOM 2989 C C . HIS A 1 368 ? 18.343 -2.038 -12.505 1.00 93.56 368 HIS A C 1
ATOM 2991 O O . HIS A 1 368 ? 18.850 -2.014 -11.382 1.00 93.56 368 HIS A O 1
ATOM 2997 N N . ALA A 1 369 ? 19.092 -2.056 -13.611 1.00 93.31 369 ALA A N 1
ATOM 2998 C CA . ALA A 1 369 ? 20.546 -1.950 -13.560 1.00 93.31 369 ALA A CA 1
ATOM 2999 C C . ALA A 1 369 ? 20.990 -0.573 -13.039 1.00 93.31 369 ALA A C 1
ATOM 3001 O O . ALA A 1 369 ? 21.926 -0.495 -12.243 1.00 93.31 369 ALA A O 1
ATOM 3002 N N . GLN A 1 370 ? 20.289 0.492 -13.418 1.00 90.44 370 GLN A N 1
ATOM 3003 C CA . GLN A 1 370 ? 20.545 1.847 -12.949 1.00 90.44 370 GLN A CA 1
ATOM 3004 C C . GLN A 1 370 ? 20.221 2.015 -11.460 1.00 90.44 370 GLN A C 1
ATOM 3006 O O . GLN A 1 370 ? 21.073 2.486 -10.714 1.00 90.44 370 GLN A O 1
ATOM 3011 N N . TYR A 1 371 ? 19.083 1.511 -10.974 1.00 89.81 371 TYR A N 1
ATOM 3012 C CA . TYR A 1 371 ? 18.726 1.518 -9.550 1.00 89.81 371 TYR A CA 1
ATOM 3013 C C . TYR A 1 371 ? 19.783 0.826 -8.688 1.00 89.81 371 TYR A C 1
ATOM 3015 O O . TYR A 1 371 ? 20.123 1.328 -7.614 1.00 89.81 371 TYR A O 1
ATOM 3023 N N . ARG A 1 372 ? 20.367 -0.281 -9.167 1.00 91.50 372 ARG A N 1
ATOM 3024 C CA . ARG A 1 372 ? 21.510 -0.936 -8.508 1.00 91.50 372 ARG A CA 1
ATOM 3025 C C . ARG A 1 372 ? 22.722 -0.010 -8.429 1.00 91.50 372 ARG A C 1
ATOM 3027 O O . ARG A 1 372 ? 23.314 0.127 -7.364 1.00 91.50 372 ARG A O 1
ATOM 3034 N N . LEU A 1 373 ? 23.099 0.637 -9.532 1.00 90.25 373 LEU A N 1
ATOM 3035 C CA . LEU A 1 373 ? 24.261 1.532 -9.570 1.00 90.25 373 LEU A CA 1
ATOM 3036 C C . LEU A 1 373 ? 24.049 2.770 -8.684 1.00 90.25 373 LEU A C 1
ATOM 3038 O O . LEU A 1 373 ? 24.885 3.055 -7.827 1.00 90.25 373 LEU A O 1
ATOM 3042 N N . SER A 1 374 ? 22.908 3.446 -8.813 1.00 86.75 374 SER A N 1
ATOM 3043 C CA . SER A 1 374 ? 22.564 4.640 -8.033 1.00 86.75 374 SER A CA 1
ATOM 3044 C C . SER A 1 374 ? 22.479 4.332 -6.540 1.00 86.75 374 SER A C 1
ATOM 3046 O O . SER A 1 374 ? 23.025 5.070 -5.716 1.00 86.75 374 SER A O 1
ATOM 3048 N N . THR A 1 375 ? 21.886 3.192 -6.171 1.00 86.50 375 THR A N 1
ATOM 3049 C CA . THR A 1 375 ? 21.833 2.783 -4.761 1.00 86.50 375 THR A CA 1
ATOM 3050 C C . THR A 1 375 ? 23.208 2.363 -4.236 1.00 86.50 375 THR A C 1
ATOM 3052 O O . THR A 1 375 ? 23.523 2.631 -3.078 1.00 86.50 375 THR A O 1
ATOM 3055 N N . ALA A 1 376 ? 24.081 1.784 -5.070 1.00 87.25 376 ALA A N 1
ATOM 3056 C CA . ALA A 1 376 ? 25.467 1.514 -4.685 1.00 87.25 376 ALA A CA 1
ATOM 3057 C C . ALA A 1 376 ? 26.223 2.811 -4.354 1.00 87.25 376 ALA A C 1
ATOM 3059 O O . ALA A 1 376 ? 26.890 2.877 -3.322 1.00 87.25 376 ALA A O 1
ATOM 3060 N N . ILE A 1 377 ? 26.081 3.861 -5.177 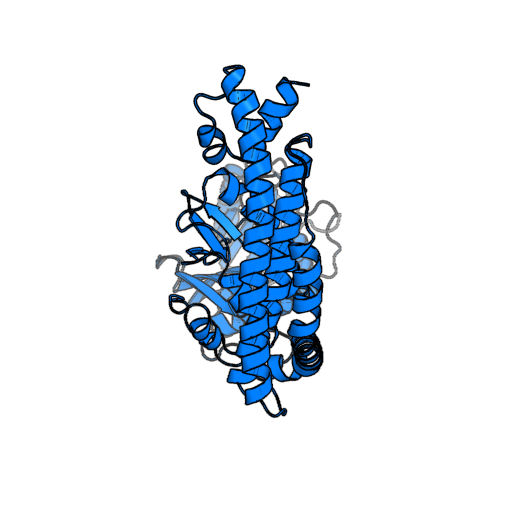1.00 83.88 377 ILE A N 1
ATOM 3061 C CA . ILE A 1 377 ? 26.666 5.189 -4.905 1.00 83.88 377 ILE A CA 1
ATOM 3062 C C . ILE A 1 377 ? 26.141 5.738 -3.577 1.00 83.88 377 ILE A C 1
ATOM 3064 O O . ILE A 1 377 ? 26.918 6.238 -2.761 1.00 83.88 377 ILE A O 1
ATOM 3068 N N . LEU A 1 378 ? 24.833 5.626 -3.345 1.00 80.94 378 LEU A N 1
ATOM 3069 C CA . LEU A 1 378 ? 24.200 6.074 -2.111 1.00 80.94 378 LEU A CA 1
ATOM 3070 C C . LEU A 1 378 ? 24.794 5.362 -0.882 1.00 80.94 378 LEU A C 1
ATOM 3072 O O . LEU A 1 378 ? 25.228 6.018 0.062 1.00 80.94 378 LEU A O 1
ATOM 3076 N N . MET A 1 379 ? 24.889 4.031 -0.919 1.00 81.00 379 MET A N 1
ATOM 3077 C CA . MET A 1 379 ? 25.443 3.226 0.178 1.00 81.00 379 MET A CA 1
ATOM 3078 C C . MET A 1 379 ? 26.928 3.512 0.434 1.00 81.00 379 MET A C 1
ATOM 3080 O O . MET A 1 379 ? 27.358 3.543 1.589 1.00 81.00 379 MET A O 1
ATOM 3084 N N . ILE A 1 380 ? 27.705 3.771 -0.625 1.00 80.69 380 ILE A N 1
ATOM 3085 C CA . ILE A 1 380 ? 29.100 4.222 -0.524 1.00 80.69 380 ILE A CA 1
ATOM 3086 C C . ILE A 1 380 ? 29.172 5.557 0.227 1.00 80.69 380 ILE A C 1
ATOM 3088 O O . ILE A 1 380 ? 29.958 5.691 1.163 1.00 80.69 380 ILE A O 1
ATOM 3092 N N . ARG A 1 381 ? 28.328 6.529 -0.142 1.00 76.06 381 ARG A N 1
ATOM 3093 C CA . ARG A 1 381 ? 28.292 7.859 0.489 1.00 76.06 381 ARG A CA 1
ATOM 3094 C C . ARG A 1 381 ? 27.855 7.820 1.950 1.00 76.06 381 ARG A C 1
ATOM 3096 O O . ARG A 1 381 ? 28.338 8.625 2.738 1.00 76.06 381 ARG A O 1
ATOM 3103 N N . PHE A 1 382 ? 26.999 6.872 2.323 1.00 72.50 382 PHE A N 1
ATOM 3104 C CA . PHE A 1 382 ? 26.607 6.657 3.717 1.00 72.50 382 PHE A CA 1
ATOM 3105 C C . PHE A 1 382 ? 27.668 5.952 4.570 1.00 72.50 382 PHE A C 1
ATOM 3107 O O . PHE A 1 382 ? 27.471 5.800 5.772 1.00 72.50 382 PHE A O 1
ATOM 3114 N N . GLY A 1 383 ? 28.790 5.521 3.985 1.00 70.31 383 GLY A N 1
ATOM 3115 C CA . GLY A 1 383 ? 29.845 4.832 4.729 1.00 70.31 383 GLY A CA 1
ATOM 3116 C C . GLY A 1 383 ? 29.465 3.415 5.169 1.00 70.31 383 GLY A C 1
ATOM 3117 O O . GLY A 1 383 ? 30.165 2.826 5.987 1.00 70.31 383 GLY A O 1
ATOM 3118 N N . PHE A 1 384 ? 28.392 2.835 4.615 1.00 65.06 384 PHE A N 1
ATOM 3119 C CA . PHE A 1 384 ? 27.989 1.451 4.904 1.00 65.06 384 PHE A CA 1
ATOM 3120 C C . PHE A 1 384 ? 28.912 0.404 4.263 1.00 65.06 384 PHE A C 1
ATOM 3122 O O . PHE A 1 384 ? 28.833 -0.778 4.590 1.00 65.06 384 PHE A O 1
ATOM 3129 N N . ALA A 1 385 ? 29.806 0.813 3.363 1.00 55.88 385 ALA A N 1
ATOM 3130 C CA . ALA A 1 385 ? 30.763 -0.076 2.725 1.00 55.88 385 ALA A CA 1
ATOM 3131 C C . ALA A 1 385 ? 32.148 0.019 3.398 1.00 55.88 385 ALA A C 1
ATOM 3133 O O . ALA A 1 385 ? 32.809 1.051 3.364 1.00 55.88 385 ALA A O 1
ATOM 3134 N N . LEU A 1 386 ? 32.618 -1.102 3.957 1.00 54.47 386 LEU A N 1
ATOM 3135 C CA . LEU A 1 386 ? 33.948 -1.279 4.573 1.00 54.47 386 LEU A CA 1
ATOM 3136 C C . LEU A 1 386 ? 35.101 -1.437 3.549 1.00 54.47 386 LEU A C 1
ATOM 3138 O O . LEU A 1 386 ? 36.197 -1.867 3.900 1.00 54.47 386 LEU A O 1
ATOM 3142 N N . LEU A 1 387 ? 34.868 -1.146 2.266 1.00 55.41 387 LEU A N 1
ATOM 3143 C CA . LEU A 1 387 ? 35.814 -1.392 1.165 1.00 55.41 387 LEU A CA 1
ATOM 3144 C C . LEU A 1 387 ? 36.526 -0.101 0.726 1.00 55.41 387 LEU A C 1
ATOM 3146 O O . LEU A 1 387 ? 36.029 0.979 1.010 1.00 55.41 387 LEU A O 1
ATOM 3150 N N . PRO A 1 388 ? 37.663 -0.154 0.002 1.00 60.31 388 PRO A N 1
ATOM 3151 C CA . PRO A 1 388 ? 38.322 1.047 -0.524 1.00 60.31 388 PRO A CA 1
ATOM 3152 C C . PRO A 1 388 ? 37.443 1.742 -1.587 1.00 60.31 388 PRO A C 1
ATOM 3154 O O . PRO A 1 388 ? 37.476 1.408 -2.774 1.00 60.31 388 PRO A O 1
ATOM 3157 N N . LEU A 1 389 ? 36.643 2.715 -1.137 1.00 65.69 389 LEU A N 1
ATOM 3158 C CA . LEU A 1 389 ? 35.464 3.258 -1.829 1.00 65.69 389 LEU A CA 1
ATOM 3159 C C . LEU A 1 389 ? 35.760 4.029 -3.123 1.00 65.69 389 LEU A C 1
ATOM 3161 O O . LEU A 1 389 ? 34.983 3.953 -4.075 1.00 65.69 389 LEU A O 1
ATOM 3165 N N . GLY A 1 390 ? 36.903 4.714 -3.210 1.00 71.88 390 GLY A N 1
ATOM 3166 C CA . GLY A 1 390 ? 37.174 5.635 -4.323 1.00 71.88 390 GLY A CA 1
ATOM 3167 C C . GLY A 1 390 ? 37.271 4.964 -5.701 1.00 71.88 390 GLY A C 1
ATOM 3168 O O . GLY A 1 390 ? 36.837 5.527 -6.704 1.00 71.88 390 GLY A O 1
ATOM 3169 N N . LYS A 1 391 ? 37.797 3.732 -5.775 1.00 80.62 391 LYS A N 1
ATOM 3170 C CA . LYS A 1 391 ? 37.892 2.986 -7.048 1.00 80.62 391 LYS A CA 1
ATOM 3171 C C . LYS A 1 391 ? 36.565 2.355 -7.470 1.00 80.62 391 LYS A C 1
ATOM 3173 O O . LYS A 1 391 ? 36.406 2.028 -8.644 1.00 80.62 391 LYS A O 1
ATOM 3178 N N . LEU A 1 392 ? 35.651 2.124 -6.528 1.00 81.88 392 LEU A N 1
ATOM 3179 C CA . LEU A 1 392 ? 34.346 1.546 -6.828 1.00 81.88 392 LEU A CA 1
ATOM 3180 C C . LEU A 1 392 ? 33.396 2.622 -7.350 1.00 81.88 392 LEU A C 1
ATOM 3182 O O . LEU A 1 392 ? 32.755 2.399 -8.370 1.00 81.88 392 LEU A O 1
ATOM 3186 N N . GLU A 1 393 ? 33.375 3.805 -6.729 1.00 85.69 393 GLU A N 1
ATOM 3187 C CA . GLU A 1 393 ? 32.517 4.911 -7.171 1.00 85.69 393 GLU A CA 1
ATOM 3188 C C . GLU A 1 393 ? 32.796 5.310 -8.629 1.00 85.69 393 GLU A C 1
ATOM 3190 O O . GLU A 1 393 ? 31.865 5.436 -9.422 1.00 85.69 393 GLU A O 1
ATOM 3195 N N . SER A 1 394 ? 34.069 5.433 -9.025 1.00 86.94 394 SER A N 1
ATOM 3196 C CA . SER A 1 394 ? 34.427 5.772 -10.410 1.00 86.94 394 SER A CA 1
ATOM 3197 C C . SER A 1 394 ? 33.989 4.705 -11.418 1.00 86.94 394 SER A C 1
ATOM 3199 O O . SER A 1 394 ? 33.481 5.040 -12.488 1.00 86.94 394 SER A O 1
ATOM 3201 N N . LYS A 1 395 ? 34.114 3.418 -11.068 1.00 88.50 395 LYS A N 1
ATOM 3202 C CA . LYS A 1 395 ? 33.618 2.306 -11.894 1.00 88.50 395 LYS A CA 1
ATOM 3203 C C . LYS A 1 395 ? 32.098 2.311 -12.015 1.00 88.50 395 LYS A C 1
ATOM 3205 O O . LYS A 1 395 ? 31.587 2.047 -13.099 1.00 88.50 395 LYS A O 1
ATOM 3210 N N . VAL A 1 396 ? 31.391 2.600 -10.923 1.00 88.56 396 VAL A N 1
ATOM 3211 C CA . VAL A 1 396 ? 29.925 2.662 -10.902 1.00 88.56 396 VAL A CA 1
ATOM 3212 C C . VAL A 1 396 ? 29.432 3.809 -11.787 1.00 88.56 396 VAL A C 1
ATOM 3214 O O . VAL A 1 396 ? 28.607 3.563 -12.660 1.00 88.56 396 VAL A O 1
ATOM 3217 N N . ARG A 1 397 ? 30.017 5.009 -11.670 1.00 89.19 397 ARG A N 1
ATOM 3218 C CA . ARG A 1 397 ? 29.682 6.168 -12.524 1.00 89.19 397 ARG A CA 1
ATOM 3219 C C . ARG A 1 397 ? 29.962 5.924 -14.008 1.00 89.19 397 ARG A C 1
ATOM 3221 O O . ARG A 1 397 ? 29.174 6.318 -14.867 1.00 89.19 397 ARG A O 1
ATOM 3228 N N . LEU A 1 398 ? 31.081 5.267 -14.325 1.00 92.44 398 LEU A N 1
ATOM 3229 C CA . LEU A 1 398 ? 31.396 4.896 -15.705 1.00 92.44 398 LEU A CA 1
ATOM 3230 C C . LEU A 1 398 ? 30.369 3.897 -16.254 1.00 92.44 398 LEU A C 1
ATOM 3232 O O . LEU A 1 398 ? 29.877 4.077 -17.365 1.00 92.44 398 LEU A O 1
ATOM 3236 N N . ALA A 1 399 ? 30.030 2.864 -15.477 1.00 91.56 399 ALA A N 1
ATOM 3237 C CA . ALA A 1 399 ? 29.022 1.882 -15.863 1.00 91.56 399 ALA A CA 1
ATOM 3238 C C . ALA A 1 399 ? 27.642 2.527 -16.059 1.00 91.56 399 ALA A C 1
ATOM 3240 O O . ALA A 1 399 ? 26.965 2.199 -17.026 1.00 91.56 399 ALA A O 1
ATOM 3241 N N . GLU A 1 400 ? 27.261 3.467 -15.193 1.00 90.50 400 GLU A N 1
ATOM 3242 C CA . GLU A 1 400 ? 26.017 4.239 -15.285 1.00 90.50 400 GLU A CA 1
ATOM 3243 C C . GLU A 1 400 ? 25.962 5.052 -16.584 1.00 90.50 400 GLU A C 1
ATOM 3245 O O . GLU A 1 400 ? 25.012 4.930 -17.352 1.00 90.50 400 GLU A O 1
ATOM 3250 N N . THR A 1 401 ? 27.028 5.797 -16.894 1.00 91.31 401 THR A N 1
ATOM 3251 C CA . THR A 1 401 ? 27.113 6.605 -18.123 1.00 91.31 401 THR A CA 1
ATOM 3252 C C . THR A 1 401 ? 27.022 5.736 -19.380 1.00 91.31 401 THR A C 1
ATOM 3254 O O . THR A 1 401 ? 26.280 6.047 -20.311 1.00 91.31 401 THR A O 1
ATOM 3257 N N . LEU A 1 402 ? 27.756 4.619 -19.414 1.00 93.69 402 LEU A N 1
ATOM 3258 C CA . LEU A 1 402 ? 27.731 3.698 -20.551 1.00 93.69 402 LEU A CA 1
ATOM 3259 C C . LEU A 1 402 ? 26.367 3.016 -20.705 1.00 93.69 402 LEU A C 1
ATOM 3261 O O . LEU A 1 402 ? 25.892 2.855 -21.828 1.00 93.69 402 LEU A O 1
ATOM 3265 N N . LEU A 1 403 ? 25.735 2.630 -19.594 1.00 93.31 403 LEU A N 1
ATOM 3266 C CA . LEU A 1 403 ? 24.406 2.024 -19.588 1.00 93.31 403 LEU A CA 1
ATOM 3267 C C . LEU A 1 403 ? 23.358 2.999 -20.123 1.00 93.31 403 LEU A C 1
ATOM 3269 O O . LEU A 1 403 ? 22.559 2.618 -20.979 1.00 93.31 403 LEU A O 1
ATOM 3273 N N . ARG A 1 404 ? 23.408 4.258 -19.678 1.00 90.19 404 ARG A N 1
ATOM 3274 C CA . ARG A 1 404 ? 22.545 5.338 -20.160 1.00 90.19 404 ARG A CA 1
ATOM 3275 C C . ARG A 1 404 ? 22.658 5.496 -21.680 1.00 90.19 404 ARG A C 1
ATOM 3277 O O . ARG A 1 404 ? 21.677 5.353 -22.395 1.00 90.19 404 ARG A O 1
ATOM 3284 N N . ASN A 1 405 ? 23.876 5.637 -22.198 1.00 91.56 405 ASN A N 1
ATOM 3285 C CA . ASN A 1 405 ? 24.087 5.791 -23.642 1.00 91.56 405 ASN A CA 1
ATOM 3286 C C . ASN A 1 405 ? 23.609 4.569 -24.448 1.00 91.56 405 ASN A C 1
ATOM 3288 O O . ASN A 1 405 ? 22.957 4.722 -25.476 1.00 91.56 405 ASN A O 1
ATOM 3292 N N . SER A 1 406 ? 23.895 3.356 -23.963 1.00 93.19 406 SER A N 1
ATOM 3293 C CA . SER A 1 406 ? 23.533 2.112 -24.664 1.00 93.19 406 SER A CA 1
ATOM 3294 C C . SER A 1 406 ? 22.020 1.861 -24.660 1.00 93.19 406 SER A C 1
ATOM 3296 O O . SER A 1 406 ? 21.467 1.339 -25.625 1.00 93.19 406 SER A O 1
ATOM 3298 N N . SER A 1 407 ? 21.337 2.222 -23.568 1.00 92.56 407 SER A N 1
ATOM 3299 C CA . SER A 1 407 ? 19.875 2.124 -23.470 1.00 92.56 407 SER A CA 1
ATOM 3300 C C . SER A 1 407 ? 19.184 3.147 -24.362 1.00 92.56 407 SER A C 1
ATOM 3302 O O . SER A 1 407 ? 18.285 2.763 -25.106 1.00 92.56 407 SER A O 1
ATOM 3304 N N . LEU A 1 408 ? 19.660 4.396 -24.385 1.00 91.31 408 LEU A N 1
ATOM 3305 C CA . LEU A 1 408 ? 19.168 5.417 -25.309 1.00 91.31 408 LEU A CA 1
ATOM 3306 C C . LEU A 1 408 ? 19.321 4.984 -26.776 1.00 91.31 408 LEU A C 1
ATOM 3308 O O . LEU A 1 408 ? 18.380 5.118 -27.557 1.00 91.31 408 LEU A O 1
ATOM 3312 N N . GLU A 1 409 ? 20.469 4.411 -27.154 1.00 93.19 409 GLU A N 1
ATOM 3313 C CA . GLU A 1 409 ? 20.681 3.892 -28.512 1.00 93.19 409 GLU A CA 1
ATOM 3314 C C . GLU A 1 409 ? 19.687 2.767 -28.851 1.00 93.19 409 GLU A C 1
ATOM 3316 O O . GLU A 1 409 ? 19.086 2.764 -29.927 1.00 93.19 409 GLU A O 1
ATOM 3321 N N . ALA A 1 410 ? 19.474 1.822 -27.931 1.00 93.62 410 ALA A N 1
ATOM 3322 C CA . ALA A 1 410 ? 18.535 0.722 -28.132 1.00 93.62 410 ALA A CA 1
ATOM 3323 C C . ALA A 1 410 ? 17.080 1.210 -28.261 1.00 93.62 410 ALA A C 1
ATOM 3325 O O . ALA A 1 410 ? 16.368 0.757 -29.157 1.00 93.62 410 ALA A O 1
ATOM 3326 N N . VAL A 1 411 ? 16.654 2.163 -27.426 1.00 92.50 411 VAL A N 1
ATOM 3327 C CA . VAL A 1 411 ? 15.324 2.791 -27.515 1.00 92.50 411 VAL A CA 1
ATOM 3328 C C . VAL A 1 411 ? 15.170 3.556 -28.832 1.00 92.50 411 VAL A C 1
ATOM 3330 O O . VAL A 1 411 ? 14.157 3.403 -29.507 1.00 92.50 411 VAL A O 1
ATOM 3333 N N . THR A 1 412 ? 16.202 4.280 -29.277 1.00 92.75 412 THR A N 1
ATOM 3334 C CA . THR A 1 412 ? 16.186 5.008 -30.561 1.00 92.75 412 THR A CA 1
ATOM 3335 C C . THR A 1 412 ? 15.963 4.072 -31.756 1.00 92.75 412 THR A C 1
ATOM 3337 O O . THR A 1 412 ? 15.279 4.436 -32.717 1.00 92.75 412 THR A O 1
ATOM 3340 N N . LYS A 1 413 ? 16.483 2.837 -31.702 1.00 95.19 413 LYS A N 1
ATOM 3341 C CA . LYS A 1 413 ? 16.208 1.811 -32.725 1.00 95.19 413 LYS A CA 1
ATOM 3342 C C . LYS A 1 413 ? 14.729 1.411 -32.739 1.00 95.19 413 LYS A C 1
ATOM 3344 O O . LYS A 1 413 ? 14.158 1.273 -33.819 1.00 95.19 413 LYS A O 1
ATOM 3349 N N . VAL A 1 414 ? 14.095 1.283 -31.570 1.00 95.00 414 VAL A N 1
ATOM 3350 C CA . VAL A 1 414 ? 12.644 1.042 -31.473 1.00 95.00 414 VAL A CA 1
ATOM 3351 C C . VAL A 1 414 ? 11.852 2.245 -31.982 1.00 95.00 414 VAL A C 1
ATOM 3353 O O . VAL A 1 414 ? 10.911 2.061 -32.749 1.00 95.00 414 VAL A O 1
ATOM 3356 N N . TYR A 1 415 ? 12.270 3.472 -31.658 1.00 93.88 415 TYR A N 1
ATOM 3357 C CA . TYR A 1 415 ? 11.610 4.687 -32.156 1.00 93.88 415 TYR A CA 1
ATOM 3358 C C . TYR A 1 415 ? 11.664 4.769 -33.673 1.00 93.88 415 TYR A C 1
ATOM 3360 O O . TYR A 1 415 ? 10.661 5.061 -34.311 1.00 93.88 415 TYR A O 1
ATOM 3368 N N . SER A 1 416 ? 12.813 4.436 -34.259 1.00 95.12 416 SER A N 1
ATOM 3369 C CA . SER A 1 416 ? 12.980 4.400 -35.712 1.00 95.12 416 SER A CA 1
ATOM 3370 C C . SER A 1 416 ? 12.037 3.380 -36.358 1.00 95.12 416 SER A C 1
ATOM 3372 O O . SER A 1 416 ? 11.423 3.674 -37.380 1.00 95.12 416 SER A O 1
ATOM 3374 N N . ALA A 1 417 ? 11.871 2.201 -35.749 1.00 96.31 417 ALA A N 1
ATOM 3375 C CA . ALA A 1 417 ? 10.937 1.183 -36.229 1.00 96.31 417 ALA A CA 1
ATOM 3376 C C . ALA A 1 417 ? 9.471 1.649 -36.148 1.00 96.31 417 ALA A C 1
ATOM 3378 O O . ALA A 1 417 ? 8.731 1.509 -37.123 1.00 96.31 417 ALA A O 1
ATOM 3379 N N . ILE A 1 418 ? 9.079 2.261 -35.025 1.00 95.62 418 ILE A N 1
ATOM 3380 C CA . ILE A 1 418 ? 7.754 2.869 -34.827 1.00 95.62 418 ILE A CA 1
ATOM 3381 C C . ILE A 1 418 ? 7.508 3.966 -35.871 1.00 95.62 418 ILE A C 1
ATOM 3383 O O . ILE A 1 418 ? 6.467 3.951 -36.523 1.00 95.62 418 ILE A O 1
ATOM 3387 N N . GLN A 1 419 ? 8.474 4.864 -36.092 1.00 95.25 419 GLN A N 1
ATOM 3388 C CA . GLN A 1 419 ? 8.359 5.969 -37.049 1.00 95.25 419 GLN A CA 1
ATOM 3389 C C . GLN A 1 419 ? 8.184 5.469 -38.487 1.00 95.25 419 GLN A C 1
ATOM 3391 O O . GLN A 1 419 ? 7.323 5.961 -39.212 1.00 95.25 419 GLN A O 1
ATOM 3396 N N . ILE A 1 420 ? 8.964 4.466 -38.909 1.00 96.88 420 ILE A N 1
ATOM 3397 C CA . ILE A 1 420 ? 8.841 3.867 -40.249 1.00 96.88 420 ILE A CA 1
ATOM 3398 C C . ILE A 1 420 ? 7.436 3.286 -40.448 1.00 96.88 420 ILE A C 1
ATOM 3400 O O . ILE A 1 420 ? 6.828 3.460 -41.506 1.00 96.88 420 ILE A O 1
ATOM 3404 N N . LYS A 1 421 ? 6.894 2.622 -39.424 1.00 95.38 421 LYS A N 1
ATOM 3405 C CA . LYS A 1 421 ? 5.552 2.043 -39.480 1.00 95.38 421 LYS A CA 1
ATOM 3406 C C . LYS A 1 421 ? 4.458 3.116 -39.472 1.00 95.38 421 LYS A C 1
ATOM 3408 O O . LYS A 1 421 ? 3.522 3.035 -40.270 1.00 95.38 421 LYS A O 1
ATOM 3413 N N . ALA A 1 422 ? 4.621 4.157 -38.656 1.00 94.19 422 ALA A N 1
ATOM 3414 C CA . ALA A 1 422 ? 3.748 5.328 -38.622 1.00 94.19 422 ALA A CA 1
ATOM 3415 C C . ALA A 1 422 ? 3.707 6.053 -39.975 1.00 94.19 422 ALA A C 1
ATOM 3417 O O . ALA A 1 422 ? 2.632 6.424 -40.439 1.00 94.19 422 ALA A O 1
ATOM 3418 N N . LEU A 1 423 ? 4.847 6.172 -40.662 1.00 95.75 423 LEU A N 1
ATOM 3419 C CA . LEU A 1 423 ? 4.919 6.712 -42.020 1.00 95.75 423 LEU A CA 1
ATOM 3420 C C . LEU A 1 423 ? 4.092 5.871 -43.006 1.00 95.75 423 LEU A C 1
ATOM 3422 O O . LEU A 1 423 ? 3.397 6.412 -43.868 1.00 95.75 423 LEU A O 1
ATOM 3426 N N . GLY A 1 424 ? 4.110 4.545 -42.845 1.00 95.12 424 GLY A N 1
ATOM 3427 C CA . GLY A 1 424 ? 3.239 3.633 -43.583 1.00 95.12 424 GLY A CA 1
ATOM 3428 C C . GLY A 1 424 ? 1.753 3.924 -43.349 1.00 95.12 424 GLY A C 1
ATOM 3429 O O . GLY A 1 424 ? 0.991 4.023 -44.311 1.00 95.12 424 GLY A O 1
ATOM 3430 N N . TRP A 1 425 ? 1.334 4.124 -42.099 1.00 95.38 425 TRP A N 1
ATOM 3431 C CA . TRP A 1 425 ? -0.045 4.499 -41.757 1.00 95.38 425 TRP A CA 1
ATOM 3432 C C . TRP A 1 425 ? -0.438 5.885 -42.280 1.00 95.38 425 TRP A C 1
ATOM 3434 O O . TRP A 1 425 ? -1.518 6.037 -42.853 1.00 95.38 425 TRP A O 1
ATOM 3444 N N . TYR A 1 426 ? 0.454 6.871 -42.170 1.00 95.31 426 TYR A N 1
ATOM 3445 C CA . TYR A 1 426 ? 0.273 8.204 -42.744 1.00 95.31 426 TYR A CA 1
ATOM 3446 C C . TYR A 1 426 ? 0.073 8.143 -44.264 1.00 95.31 426 TYR A C 1
ATOM 3448 O O . TYR A 1 426 ? -0.878 8.718 -44.785 1.00 95.31 426 TYR A O 1
ATOM 3456 N N . SER A 1 427 ? 0.891 7.362 -44.980 1.00 95.75 427 SER A N 1
ATOM 3457 C CA . SER A 1 427 ? 0.759 7.201 -46.438 1.00 95.75 427 SER A CA 1
ATOM 3458 C C . SER A 1 427 ? -0.584 6.595 -46.874 1.00 95.75 427 SER A C 1
ATOM 3460 O O . SER A 1 427 ? -1.026 6.814 -48.000 1.00 95.75 427 SER A O 1
ATOM 3462 N N . ARG A 1 428 ? -1.252 5.861 -45.972 1.00 95.06 428 ARG A N 1
ATOM 3463 C CA . ARG A 1 428 ? -2.593 5.287 -46.166 1.00 95.06 428 ARG A CA 1
ATOM 3464 C C . ARG A 1 428 ? -3.722 6.218 -45.706 1.00 95.06 428 ARG A C 1
ATOM 3466 O O . ARG A 1 428 ? -4.883 5.842 -45.818 1.00 95.06 428 ARG A O 1
ATOM 3473 N N . GLY A 1 429 ? -3.402 7.405 -45.187 1.00 94.94 429 GLY A N 1
ATOM 3474 C CA . GLY A 1 429 ? -4.373 8.372 -44.670 1.00 94.94 429 GLY A CA 1
ATOM 3475 C C . GLY A 1 429 ? -4.963 8.017 -43.302 1.00 94.94 429 GLY A C 1
ATOM 3476 O O . GLY A 1 429 ? -5.996 8.567 -42.936 1.00 94.94 429 GLY A O 1
ATOM 3477 N N . LEU A 1 430 ? -4.337 7.103 -42.550 1.00 93.94 430 LEU A N 1
ATOM 3478 C CA . LEU A 1 430 ? -4.805 6.684 -41.219 1.00 93.94 430 LEU A CA 1
ATOM 3479 C C . LEU A 1 430 ? -4.348 7.630 -40.104 1.00 93.94 430 LEU A C 1
ATOM 3481 O O . LEU A 1 430 ? -4.965 7.690 -39.046 1.00 93.94 430 LEU A O 1
ATOM 3485 N N . LEU A 1 431 ? -3.264 8.367 -40.346 1.00 95.25 431 LEU A N 1
ATOM 3486 C CA . LEU A 1 431 ? -2.738 9.388 -39.448 1.00 95.25 431 LEU A CA 1
ATOM 3487 C C . LEU A 1 431 ? -2.683 10.738 -40.176 1.00 95.25 431 LEU A C 1
ATOM 3489 O O . LEU A 1 431 ? -2.491 10.755 -41.392 1.00 95.25 431 LEU A O 1
ATOM 3493 N N . PRO A 1 432 ? -2.813 11.871 -39.462 1.00 93.38 432 PRO A N 1
ATOM 3494 C CA . PRO A 1 432 ? -2.663 13.202 -40.053 1.00 93.38 432 PRO A CA 1
ATOM 3495 C C . PRO A 1 432 ? -1.196 13.578 -40.329 1.00 93.38 432 PRO A C 1
ATOM 3497 O O . PRO A 1 432 ? -0.933 14.431 -41.170 1.00 93.38 432 PRO A O 1
ATOM 3500 N N . SER A 1 433 ? -0.251 12.947 -39.630 1.00 94.88 433 SER A N 1
ATOM 3501 C CA . SER A 1 433 ? 1.196 12.996 -39.869 1.00 94.88 433 SER A CA 1
ATOM 3502 C C . SER A 1 433 ? 1.846 11.742 -39.277 1.00 94.88 433 SER A C 1
ATOM 3504 O O . SER A 1 433 ? 1.233 11.045 -38.467 1.00 94.88 433 SER A O 1
ATOM 3506 N N . ASP A 1 434 ? 3.087 11.449 -39.648 1.00 87.94 434 ASP A N 1
ATOM 3507 C CA . ASP A 1 434 ? 3.887 10.398 -39.012 1.00 87.94 434 ASP A CA 1
ATOM 3508 C C . ASP A 1 434 ? 4.240 10.738 -37.552 1.00 87.94 434 ASP A C 1
ATOM 3510 O O . ASP A 1 434 ? 4.312 9.843 -36.716 1.00 87.94 434 ASP A O 1
ATOM 3514 N N . GLU A 1 435 ? 4.364 12.023 -37.206 1.00 91.75 435 GLU A N 1
ATOM 3515 C CA . GLU A 1 435 ? 4.567 12.482 -35.821 1.00 91.75 435 GLU A CA 1
ATOM 3516 C C . GLU A 1 435 ? 3.330 12.320 -34.919 1.00 91.75 435 GLU A C 1
ATOM 3518 O O . GLU A 1 435 ? 3.460 12.257 -33.695 1.00 91.75 435 GLU A O 1
ATOM 3523 N N . ALA A 1 436 ? 2.125 12.226 -35.494 1.00 93.62 436 ALA A N 1
ATOM 3524 C CA . ALA A 1 436 ? 0.882 12.134 -34.729 1.00 93.62 436 ALA A CA 1
ATOM 3525 C C . ALA A 1 436 ? 0.831 10.901 -33.814 1.00 93.62 436 ALA A C 1
ATOM 3527 O O . ALA A 1 436 ? 0.171 10.943 -32.774 1.00 93.62 436 ALA A O 1
ATOM 3528 N N . ILE A 1 437 ? 1.569 9.840 -34.163 1.00 94.06 437 ILE A N 1
ATOM 3529 C CA . ILE A 1 437 ? 1.663 8.618 -33.360 1.00 94.06 437 ILE A CA 1
ATOM 3530 C C . ILE A 1 437 ? 2.187 8.890 -31.943 1.00 94.06 437 ILE A C 1
ATOM 3532 O O . ILE A 1 437 ? 1.739 8.259 -30.991 1.00 94.06 437 ILE A O 1
ATOM 3536 N N . TRP A 1 438 ? 3.073 9.877 -31.769 1.00 93.31 438 TRP A N 1
ATOM 3537 C CA . TRP A 1 438 ? 3.667 10.207 -30.470 1.00 93.31 438 TRP A CA 1
ATOM 3538 C C . TRP A 1 438 ? 2.684 10.893 -29.511 1.00 93.31 438 TRP A C 1
ATOM 3540 O O . TRP A 1 438 ? 2.917 10.910 -28.301 1.00 93.31 438 TRP A O 1
ATOM 3550 N N . ASN A 1 439 ? 1.567 11.408 -30.035 1.00 93.44 439 ASN A N 1
ATOM 3551 C CA . ASN A 1 439 ? 0.478 12.005 -29.258 1.00 93.44 439 ASN A CA 1
ATOM 3552 C C . ASN A 1 439 ? -0.626 10.997 -28.899 1.00 93.44 439 ASN A C 1
ATOM 3554 O O . ASN A 1 439 ? -1.515 11.319 -28.109 1.00 93.44 439 ASN A O 1
ATOM 3558 N N . MET A 1 440 ? -0.578 9.783 -29.448 1.00 94.62 440 MET A N 1
ATOM 3559 C CA . MET A 1 440 ? -1.525 8.713 -29.137 1.00 94.62 440 MET A CA 1
ATOM 3560 C C . MET A 1 440 ? -1.069 7.926 -27.903 1.00 94.62 440 MET A C 1
ATOM 3562 O O . MET A 1 440 ? 0.124 7.845 -27.615 1.00 94.62 440 MET A O 1
ATOM 3566 N N . SER A 1 441 ? -2.009 7.338 -27.163 1.00 94.00 441 SER A N 1
ATOM 3567 C CA . SER A 1 441 ? -1.681 6.354 -26.128 1.00 94.00 441 SER A CA 1
ATOM 3568 C C . SER A 1 441 ? -1.320 5.005 -26.751 1.00 94.00 441 SER A C 1
ATOM 3570 O O . SER A 1 441 ? -1.701 4.705 -27.886 1.00 94.00 441 SER A O 1
ATOM 3572 N N . GLN A 1 442 ? -0.628 4.162 -25.983 1.00 94.56 442 GLN A N 1
ATOM 3573 C CA . GLN A 1 442 ? -0.360 2.777 -26.376 1.00 94.56 442 GLN A CA 1
ATOM 3574 C C . GLN A 1 442 ? -1.646 2.045 -26.811 1.00 94.56 442 GLN A C 1
ATOM 3576 O O . GLN A 1 442 ? -1.662 1.431 -27.874 1.00 94.56 442 GLN A O 1
ATOM 3581 N N . ASP A 1 443 ? -2.729 2.160 -26.036 1.00 95.44 443 ASP A N 1
ATOM 3582 C CA . ASP A 1 443 ? -3.999 1.472 -26.310 1.00 95.44 443 ASP A CA 1
ATOM 3583 C C . ASP A 1 443 ? -4.655 1.968 -27.604 1.00 95.44 443 ASP A C 1
ATOM 3585 O O . ASP A 1 443 ? -5.079 1.162 -28.423 1.00 95.44 443 ASP A O 1
ATOM 3589 N N . GLN A 1 444 ? -4.634 3.282 -27.861 1.00 95.75 444 GLN A N 1
ATOM 3590 C CA . GLN A 1 444 ? -5.160 3.852 -29.108 1.00 95.75 444 GLN A CA 1
ATOM 3591 C C . GLN A 1 444 ? -4.437 3.315 -30.349 1.00 95.75 444 GLN A C 1
ATOM 3593 O O . GLN A 1 444 ? -5.060 3.123 -31.391 1.00 95.75 444 GLN A O 1
ATOM 3598 N N . ILE A 1 445 ? -3.122 3.093 -30.258 1.00 95.38 445 ILE A N 1
ATOM 3599 C CA . ILE A 1 445 ? -2.337 2.539 -31.368 1.00 95.38 445 ILE A CA 1
ATOM 3600 C C . ILE A 1 445 ? -2.653 1.057 -31.560 1.00 95.38 445 ILE A C 1
ATOM 3602 O O . ILE A 1 445 ? -2.792 0.618 -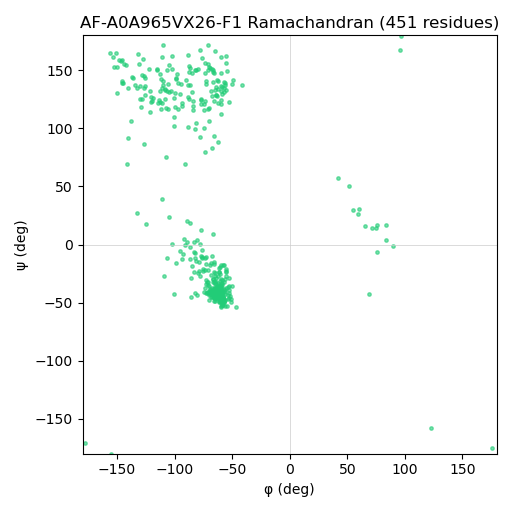32.699 1.00 95.38 445 ILE A O 1
ATOM 3606 N N . LEU A 1 446 ? -2.782 0.291 -30.474 1.00 95.88 446 LEU A N 1
ATOM 3607 C CA . LEU A 1 446 ? -3.128 -1.130 -30.549 1.00 95.88 446 LEU A CA 1
ATOM 3608 C C . LEU A 1 446 ? -4.540 -1.342 -31.106 1.00 95.88 446 LEU A C 1
ATOM 3610 O O . LEU A 1 446 ? -4.730 -2.209 -31.956 1.00 95.88 446 LEU A O 1
ATOM 3614 N N . ASP A 1 447 ? -5.500 -0.510 -30.704 1.00 96.25 447 ASP A N 1
ATOM 3615 C CA . ASP A 1 447 ? -6.861 -0.529 -31.244 1.00 96.25 447 ASP A CA 1
ATOM 3616 C C . ASP A 1 447 ? -6.875 -0.200 -32.743 1.00 96.25 447 ASP A C 1
ATOM 3618 O O . ASP A 1 447 ? -7.576 -0.851 -33.516 1.00 96.25 447 ASP A O 1
ATOM 3622 N N . LEU A 1 448 ? -6.081 0.789 -33.175 1.00 94.19 448 LEU A N 1
ATOM 3623 C CA . LEU A 1 448 ? -5.967 1.154 -34.589 1.00 94.19 448 LEU A CA 1
ATOM 3624 C C . LEU A 1 448 ? -5.280 0.055 -35.414 1.00 94.19 448 LEU A C 1
ATOM 3626 O O . LEU A 1 448 ? -5.688 -0.196 -36.544 1.00 94.19 448 LEU A O 1
ATOM 3630 N N . GLU A 1 449 ? -4.268 -0.622 -34.862 1.00 95.06 449 GLU A N 1
ATOM 3631 C CA . GLU A 1 449 ? -3.625 -1.773 -35.510 1.00 95.06 449 GLU A CA 1
ATOM 3632 C C . GLU A 1 449 ? -4.607 -2.940 -35.669 1.00 95.06 449 GLU A C 1
ATOM 3634 O O . GLU A 1 449 ? -4.716 -3.486 -36.765 1.00 95.06 449 GLU A O 1
ATOM 3639 N N . GLY A 1 450 ? -5.386 -3.254 -34.628 1.00 94.00 450 GLY A N 1
ATOM 3640 C CA . GLY A 1 450 ? -6.384 -4.327 -34.658 1.00 94.00 450 GLY A CA 1
ATOM 3641 C C . GLY A 1 450 ? -7.559 -4.086 -35.614 1.00 94.00 450 GLY A C 1
ATOM 3642 O O . GLY A 1 450 ? -8.256 -5.030 -35.962 1.00 94.00 450 GLY A O 1
ATOM 3643 N N . GLN A 1 451 ? -7.786 -2.847 -36.066 1.00 92.81 451 GLN A N 1
ATOM 3644 C CA . GLN A 1 451 ? -8.767 -2.528 -37.117 1.00 92.81 451 GLN A CA 1
ATOM 3645 C C . GLN A 1 451 ? -8.236 -2.767 -38.541 1.00 92.81 451 GLN A C 1
ATOM 3647 O O . 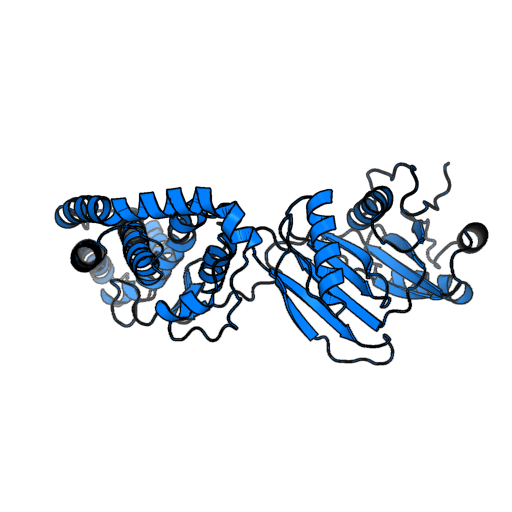GLN A 1 451 ? -9.016 -2.735 -39.494 1.00 92.81 451 GLN A O 1
ATOM 3652 N N . LEU A 1 452 ? -6.919 -2.932 -38.703 1.00 87.81 452 LEU A N 1
ATOM 3653 C CA . LEU A 1 452 ? -6.258 -3.116 -40.000 1.00 87.81 452 LEU A CA 1
ATOM 3654 C C . LEU A 1 452 ? -5.952 -4.586 -40.319 1.00 87.81 452 LEU A C 1
ATOM 3656 O O . LEU A 1 452 ? -5.646 -4.882 -41.479 1.00 87.81 452 LEU A O 1
ATOM 3660 N N . GLU A 1 453 ? -5.999 -5.459 -39.309 1.00 84.00 453 GLU A N 1
ATOM 3661 C CA . GLU A 1 453 ? -5.957 -6.925 -39.425 1.00 84.00 453 GLU A CA 1
ATOM 3662 C C . GLU A 1 453 ? -7.358 -7.494 -39.680 1.00 84.00 453 GLU A C 1
ATOM 3664 O O . GLU A 1 453 ? -7.461 -8.410 -40.533 1.00 84.00 453 GLU A O 1
#

Radius of gyration: 28.88 Å; Cα contacts (8 Å, |Δi|>4): 675; chains: 1; bounding box: 83×41×81 Å

Foldseek 3Di:
DPDLWAKQQDPDDDPPPDDPFSVLRSVVVVVVAQAFTWTKGWQQDADPVAHDPVVLVVVLVVCVVVVADQWKKKWKFAPDPPTDIDIDIDGSVCVRVSRVVRCVSRVVGPGMMMIIGRDAPFQKWWKWKAAFQAQWIKIWMDGDDVVPDDDTDIDIDGADDPPDQFDPDDCRSLVNVSVNVSCVVPNRATKMWIWGHNVVHIHTHTMDGDDNPPDPPFDWDFDCDDQQAPSFAFQARQQLQQVLQLLLCVLLCVLVVRHDSPDGQWHDDPSTIIGRLSSVLRSCVQLQDWPVLCCVVVVPDPDDIDHRDVVSNVVSVVSVVVLLVVLLCLLVLLVVLLVVLQVDADALVDDLVVLSVQLSVLSSSLSSSLCSLVVNLSCLVVVVDPDPSPVSNVSSVVSNVSSSVSSSSSNVNSVVSLLVVLVVCVVVVNDVDSCVVSNDYSVRSNVSSVVVD

Sequence (453 aa):
MNSPFIPVGSGQVLPWETHPSLALIHQLKLFNFPIPNGIILIHPNFNQEGLDPHFLEELQEEIRQRELTLDLTLTAFGYEENASTFTRPCTLETLGEVFRHAIENLSQSKRIDFLILERIQGLAQGRAFSQAGYSDDWIEFQLGTPEDSMPVTKTAIEKLSLGETRLQGDFRGRVQDLLRSVRRALGEDNWRIDWIDSNENIFLTSIEKTSPSQLDEDLFLRIPNWENTPDIPGNLEGTVISACSPKLFEYFHHWAPELSGERPFVIWRRDQLLFNASLVNDFLRSFGLSTSSVKLIIPDLSSPAIPLNTVRFWRSLPRLFRFTHDLTLGPGIAYRLIKKLNTFQTNPEKPFAELFQEWQRIVITSSHAQYRLSTAILMIRFGFALLPLGKLESKVRLAETLLRNSSLEAVTKVYSAIQIKALGWYSRGLLPSDEAIWNMSQDQILDLEGQLE

pLDDT: mean 88.04, std 10.23, range [46.94, 97.5]

Secondary structure (DSSP, 8-state):
---SEEETT-SPPPPTTS-HHHHHHHHHHHTT-----EEEE-SPPEETTEE-HHHHHHHHHHHHHTT--SEEEEEEEE-STTPPEEEEEEETTTHHHHHHHHHHHTTT-S-EEEEEEEPP--SEEEEEEE-TT-SEEEEEEEES-TTS-PPPEEEEEEPPPTTPPPPSSSHHHHHHHHHHHHHHHH-SS-EEEEEEE-SS-EEEEEEEE--GGGG----EEE-SS-TTS-SS--HHHHHHHHHTHHHHHHHHHHH-TTS-SSS-SEEEETTEEEEEHHHHHHHHHHTT--GGGGGGT-TT--SPPPPP-HHHHHHHHHHHHHHHHHHHHHHHHHHHHHHHHHT----TTS-HHHHHHHHHHHHHHHHHHHHHHHHHHHHHHTT---S-THHHHHHHHHHHHHHHHHHHHHHHHHHHHHHHHHHHHHHTTSSS-SGGGGGS-HHHHHHHHHTT-

Solvent-accessible surface area (backbone atoms only — not comparable to full-atom values): 24963 Å² total; per-residue (Å²): 128,81,71,65,69,40,53,59,33,48,95,68,83,75,65,93,85,55,57,68,39,57,54,48,53,28,53,41,32,62,71,68,44,56,46,62,60,39,37,35,37,67,60,70,76,69,50,101,90,32,72,47,69,67,59,53,52,52,50,53,50,52,41,56,78,66,70,55,60,64,48,26,32,42,36,37,42,39,68,52,103,79,50,60,75,45,74,48,78,36,36,78,87,45,41,69,60,54,50,44,51,43,48,62,77,40,63,84,34,90,45,50,33,38,38,40,28,44,53,76,78,34,53,31,37,36,39,36,35,37,46,58,35,54,60,48,26,43,36,39,34,33,58,48,50,89,84,52,77,52,78,77,45,75,49,78,42,70,58,58,56,88,93,58,79,64,60,80,94,52,68,66,18,49,50,38,51,51,53,40,48,48,34,72,75,77,45,83,47,33,37,40,35,33,36,39,26,54,84,84,52,57,29,50,79,45,46,42,81,52,71,86,81,81,71,84,73,71,46,66,41,76,56,91,69,58,89,73,55,64,98,68,55,40,45,23,54,30,42,47,53,29,71,36,12,49,65,56,40,43,65,57,32,74,79,36,71,73,40,48,66,83,57,60,38,31,44,57,55,94,84,37,57,27,32,34,51,45,59,55,42,39,53,37,46,64,42,12,38,40,42,58,59,50,40,81,78,42,73,85,61,82,68,82,65,48,69,66,35,65,68,41,27,67,70,28,39,71,58,50,52,53,49,53,53,54,28,70,45,19,49,65,51,29,52,56,48,31,57,51,31,68,68,55,81,81,63,51,87,55,56,68,70,57,52,51,51,51,48,41,52,50,53,41,55,50,49,51,38,42,52,29,35,57,50,36,51,50,39,51,74,70,61,76,53,98,60,85,56,73,69,50,50,55,50,35,53,51,38,49,54,49,35,49,55,26,48,38,54,38,49,49,49,49,50,52,24,52,44,57,42,32,40,53,39,26,76,70,67,76,37,98,39,44,69,51,60,41,69,33,43,54,65,61,50,52,56,55,52,6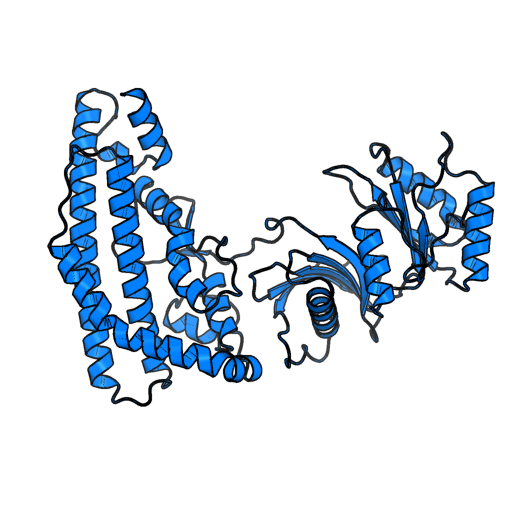4,73,75,109